Protein AF-0000000077671418 (afdb_homodimer)

Foldseek 3Di:
DVVLVVLLVVLLVLLLPDFLPDDPVSLVVSLVSQLVNVVDVVSLLSSLVSLLVSLLQDVSCLLVSLQSLQSNLPRDDLSPVSVVSNVVVLVVVLVVVVVVVVCVVVCVCPDPPCVVVVVSVVSSLLSSLSNLLSNQVNHAHSVRHGDPVSLVSNLVLLLVLLPDQDPVSLVSNLVSCLPCVLVCCVVPVPSSVVSLVSLVVCLVPDGDPLSVLSSVVSVVCVVVSSDDDDPVVVVVSVVVNVVSVVVVVD/DVVLVVLLVVLLVLLLPDFLPDDPVSLVVSLVSQLVNVVDVVSLLSSLVSLLVSLLQDVSCLLVSLQSLQSNLPRDDLSPVSVVSNVVVLVVVLVVVVVVVVCVVVCVCPDPPVVVVVVSVVSSLLSSLSNLLSNQVNHAHSVRHGDPVSLVSNLVLLLVLLPDQDPVSLVSNLVSCLPCVLVCCVVPVPSSVVSLVSLVVCLVPDGDPLSVLSSVVSVVCVVVSSDDDDPVVVVVSVVSNVVSVVVVVD

Organism: Acanthosepion pharaonis (NCBI:txid158019)

Secondary structure (DSSP, 8-state):
-HHHHHHHHHHHHHHHH--TT--HHHHHHHHHHHHHHTTSHHHHHHHHHHHHHHHHH-GGGHHHHHHHHHHHTTTSTTSHHHHHHHHHHHHHHHHHHHHHHHHHHTT----SHHHHHHHHHHHHHHHHHHHHHHHHHH---TTS---GGGHHHHHHHHHHHHT---HHHHHHHHHHHHHHHHHHHHH-HHHHHHHHHHHHHHHHH---HHHHHHHHHHHHHHHTTTSPPPHHHHHHHHHHHHHHHHHHH-/-HHHHHHHHHHHHHHHH--TT--HHHHHHHHHHHHHHTTSHHHHHHHHHHHHHHHHH-GGGHHHHHHHHHHHTTTSTT-HHHHHHHHHHHHHHHHHHHHHHHHHHTT----STHHHHHHHHHHHHHHHHHHHHHHHHH---TTS---GGGHHHHHHHHHHHHT---HHHHHHHHHHHHHHHHHHHHH-HHHHHHHHHHHHHHHHH---HHHHHHHHHHHHHHHTTTSPPPHHHHHHHHHHHHHHHHHHH-

Nearest PDB structures (foldseek):
  5z58-assembly1_V  TM=7.232E-01  e=1.602E-04  Homo sapiens
  4c9b-assembly1_B  TM=7.212E-01  e=2.209E-04  Homo sapiens
  6ff7-assembly1_T  TM=7.212E-01  e=2.209E-04  Homo sapiens
  7cnd-assembly1_C  TM=3.648E-01  e=3.717E-01  Saccharomyces cerevisiae
  8ga7-assembly1_A  TM=1.867E-01  e=8.186E-02  synthetic construct

Solvent-accessible surface area (backbone atoms only — not comparable to full-atom values): 26567 Å² total; per-residue (Å²): 119,67,62,42,54,51,37,44,52,51,42,50,51,51,59,70,65,54,54,55,79,61,48,71,68,57,51,50,50,50,48,55,40,45,60,70,24,47,86,37,66,68,48,46,53,49,52,51,46,49,44,49,53,48,14,21,72,32,60,66,29,11,55,48,35,25,51,48,50,43,55,53,30,58,68,60,77,79,17,56,67,53,49,48,54,52,50,50,53,52,50,53,54,46,52,51,48,52,53,51,51,52,38,61,72,64,63,62,61,74,70,75,81,43,46,61,53,37,49,58,44,44,48,35,47,53,9,43,53,53,28,53,52,31,33,45,73,62,32,59,44,88,89,67,40,64,55,68,85,50,48,64,60,49,54,52,48,52,52,54,31,68,73,47,88,46,68,66,45,44,51,50,47,51,55,47,40,57,70,44,36,54,58,42,40,71,76,38,46,68,64,40,50,52,51,51,50,52,48,52,47,39,50,26,73,53,57,55,41,68,53,24,45,54,48,51,50,48,53,52,26,52,56,51,68,39,38,85,65,58,67,71,59,48,49,48,53,54,52,50,54,51,50,53,56,55,57,67,73,103,120,68,61,41,52,52,38,45,52,50,41,50,53,51,59,71,66,54,54,55,77,62,50,70,68,57,52,49,51,51,48,53,40,44,61,71,25,46,85,36,66,67,48,44,52,50,52,52,47,50,44,50,54,48,13,20,72,33,61,66,31,10,55,48,35,24,53,48,51,44,55,54,28,58,68,61,76,79,17,57,67,52,48,49,55,52,49,49,53,51,50,52,54,47,52,52,48,52,53,51,53,55,39,60,70,64,63,61,60,78,71,75,81,44,47,63,52,37,49,59,43,44,49,35,49,52,8,42,52,52,27,52,53,30,33,46,74,63,31,58,43,89,88,66,39,64,56,69,85,49,50,63,60,49,54,54,50,51,51,52,30,68,73,48,88,48,67,67,45,43,51,48,47,51,53,47,41,58,70,45,35,52,60,44,42,70,76,36,47,68,64,40,50,53,52,51,50,51,49,52,48,41,49,26,73,55,58,55,42,68,53,24,47,54,51,50,50,49,53,52,26,52,56,53,68,39,39,86,66,58,67,70,60,48,49,48,54,54,51,50,54,50,49,53,56,55,58,68,73,103

Sequence (500 aa):
MCSDGINLEKVSQKIEMLSFDAQDRDLDVIEKLTRECAKDEKNIQQVIKVIYNKSLVDIDFARTGALICDRLSKIDGDGVKYRSNLLKLLQADFADLQQYLVSMANNDHEQNSKEALRTSSHEKFNGLIVFLCQIYVTMRTISGEHFKVLVDPIFQCLEMLINSDTSDELDILNSLLQSIGKELQMTEPDKMQELLDKIRLRIIQGSSPQVRCSLLEILEIQAHNWETLPSDITRFYCDTSADILAGMVVMCSDGINLEKVSQKIEMLSFDAQDRDLDVIEKLTRECAKDEKNIQQVIKVIYNKSLVDIDFARTGALICDRLSKIDGDGVKYRSNLLKLLQADFADLQQYLVSMANNDHEQNSKEALRTSSHEKFNGLIVFLCQIYVTMRTISGEHFKVLVDPIFQCLEMLINSDTSDELDILNSLLQSIGKELQMTEPDKMQELLDKIRLRIIQGSSPQVRCSLLEILEIQAHNWETLPSDITRFYCDTSADILAGMVV

Structure (mmCIF, N/CA/C/O backbone):
data_AF-0000000077671418-model_v1
#
loop_
_entity.id
_entity.type
_entity.pdbx_description
1 polymer 'MIF4G domain-containing protein'
#
loop_
_atom_site.group_PDB
_atom_site.id
_atom_site.type_symbol
_atom_site.label_atom_id
_atom_site.label_alt_id
_atom_site.label_comp_id
_atom_site.label_asym_id
_atom_site.label_entity_id
_atom_site.label_seq_id
_atom_site.pdbx_PDB_ins_code
_atom_site.Cartn_x
_atom_site.Cartn_y
_atom_site.Cartn_z
_atom_site.occupancy
_atom_site.B_iso_or_equiv
_atom_site.auth_seq_id
_atom_site.auth_comp_id
_atom_site.auth_asym_id
_atom_site.auth_atom_id
_atom_site.pdbx_PDB_model_num
ATOM 1 N N . MET A 1 1 ? -8.07 -49.875 -34.156 1 39.19 1 MET A N 1
ATOM 2 C CA . MET A 1 1 ? -6.84 -49.688 -33.406 1 39.19 1 MET A CA 1
ATOM 3 C C . MET A 1 1 ? -6.059 -48.5 -33.906 1 39.19 1 MET A C 1
ATOM 5 O O . MET A 1 1 ? -5.355 -47.844 -33.156 1 39.19 1 MET A O 1
ATOM 9 N N . CYS A 1 2 ? -6.113 -48.406 -35.219 1 50.19 2 CYS A N 1
ATOM 10 C CA . CYS A 1 2 ? -5.43 -47.438 -36.062 1 50.19 2 CYS A CA 1
ATOM 11 C C . CYS A 1 2 ? -6.074 -46.062 -35.938 1 50.19 2 CYS A C 1
ATOM 13 O O . CYS A 1 2 ? -5.398 -45.031 -36.031 1 50.19 2 CYS A O 1
ATOM 15 N N . SER A 1 3 ? -7.379 -46.156 -35.625 1 52.34 3 SER A N 1
ATOM 16 C CA . SER A 1 3 ? -8.195 -44.938 -35.625 1 52.34 3 SER A CA 1
ATOM 17 C C . SER A 1 3 ? -7.93 -44.094 -34.406 1 52.34 3 SER A C 1
ATOM 19 O O . SER A 1 3 ? -7.863 -42.844 -34.469 1 52.34 3 SER A O 1
ATOM 21 N N . ASP A 1 4 ? -7.512 -44.875 -33.406 1 61.5 4 ASP A N 1
ATOM 22 C CA . ASP A 1 4 ? -7.301 -44.188 -32.125 1 61.5 4 ASP A CA 1
ATOM 23 C C . ASP A 1 4 ? -6 -43.375 -32.156 1 61.5 4 ASP A C 1
ATOM 25 O O . ASP A 1 4 ? -5.949 -42.281 -31.641 1 61.5 4 ASP A O 1
ATOM 29 N N . GLY A 1 5 ? -5.027 -44.031 -32.875 1 63.38 5 GLY A N 1
ATOM 30 C CA . GLY A 1 5 ? -3.738 -43.375 -33 1 63.38 5 GLY A CA 1
ATOM 31 C C . GLY A 1 5 ? -3.793 -42.125 -33.844 1 63.38 5 GLY A C 1
ATOM 32 O O . GLY A 1 5 ? -3.16 -41.094 -33.531 1 63.38 5 GLY A O 1
ATOM 33 N N . ILE A 1 6 ? -4.602 -42.219 -34.875 1 68.56 6 ILE A N 1
ATOM 34 C CA . ILE A 1 6 ? -4.758 -41.094 -35.781 1 68.56 6 ILE A CA 1
ATOM 35 C C . ILE A 1 6 ? -5.496 -39.969 -35.062 1 68.56 6 ILE A C 1
ATOM 37 O O . ILE A 1 6 ? -5.117 -38.781 -35.188 1 68.56 6 ILE A O 1
ATOM 41 N N . ASN A 1 7 ? -6.418 -40.344 -34.312 1 78.19 7 ASN A N 1
ATOM 42 C CA . ASN A 1 7 ? -7.191 -39.344 -33.594 1 78.19 7 ASN A CA 1
ATOM 43 C C . ASN A 1 7 ? -6.359 -38.656 -32.5 1 78.19 7 ASN A C 1
ATOM 45 O O . ASN A 1 7 ? -6.473 -37.469 -32.281 1 78.19 7 ASN A O 1
ATOM 49 N N . LEU A 1 8 ? -5.457 -39.531 -32.031 1 84.25 8 LEU A N 1
ATOM 50 C CA . LEU A 1 8 ? -4.594 -38.969 -31 1 84.25 8 LEU A CA 1
ATOM 51 C C . LEU A 1 8 ? -3.615 -37.969 -31.578 1 84.25 8 LEU A C 1
ATOM 53 O O . LEU A 1 8 ? -3.373 -36.906 -30.984 1 84.25 8 LEU A O 1
ATOM 57 N N . GLU A 1 9 ? -3.088 -38.281 -32.75 1 86.44 9 GLU A N 1
ATOM 58 C CA . GLU A 1 9 ? -2.172 -37.375 -33.406 1 86.44 9 GLU A CA 1
ATOM 59 C C . GLU A 1 9 ? -2.881 -36.062 -33.812 1 86.44 9 GLU A C 1
ATOM 61 O O . GLU A 1 9 ? -2.309 -35 -33.719 1 86.44 9 GLU A O 1
ATOM 66 N N . LYS A 1 10 ? -4.051 -36.219 -34.188 1 86.5 10 LYS A N 1
ATOM 67 C CA . LYS A 1 10 ? -4.84 -35.062 -34.594 1 86.5 10 LYS A CA 1
ATOM 68 C C . LYS A 1 10 ? -5.125 -34.156 -33.406 1 86.5 10 LYS A C 1
ATOM 70 O O . LYS A 1 10 ? -5.012 -32.906 -33.531 1 86.5 10 LYS A O 1
ATOM 75 N N . VAL A 1 11 ? -5.488 -34.75 -32.312 1 87.12 11 VAL A N 1
ATOM 76 C CA . VAL A 1 11 ? -5.785 -33.969 -31.141 1 87.12 11 VAL A CA 1
ATOM 77 C C . VAL A 1 11 ? -4.516 -33.25 -30.656 1 87.12 11 VAL A C 1
ATOM 79 O O . VAL A 1 11 ? -4.551 -32.062 -30.312 1 87.12 11 VAL A O 1
ATOM 82 N N . SER A 1 12 ? -3.451 -33.969 -30.719 1 89.62 12 SER A N 1
ATOM 83 C CA . SER A 1 12 ? -2.178 -33.406 -30.281 1 89.62 12 SER A CA 1
ATOM 84 C C . SER A 1 12 ? -1.779 -32.219 -31.156 1 89.62 12 SER A C 1
ATOM 86 O O . SER A 1 12 ? -1.341 -31.188 -30.641 1 89.62 12 SER A O 1
ATOM 88 N N . GLN A 1 13 ? -1.97 -32.344 -32.375 1 89.75 13 GLN A N 1
ATOM 89 C CA . GLN A 1 13 ? -1.632 -31.281 -33.312 1 89.75 13 GLN A CA 1
ATOM 90 C C . GLN A 1 13 ? -2.525 -30.062 -33.125 1 89.75 13 GLN A C 1
ATOM 92 O O . GLN A 1 13 ? -2.061 -28.922 -33.188 1 89.75 13 GLN A O 1
ATOM 97 N N . LYS A 1 14 ? -3.736 -30.328 -32.844 1 89.12 14 LYS A N 1
ATOM 98 C CA . LYS A 1 14 ? -4.676 -29.219 -32.625 1 89.12 14 LYS A CA 1
ATOM 99 C C . LYS A 1 14 ? -4.324 -28.453 -31.359 1 89.12 14 LYS A C 1
ATOM 101 O O . LYS A 1 14 ? -4.41 -27.219 -31.344 1 89.12 14 LYS A O 1
ATOM 106 N N . ILE A 1 15 ? -3.955 -29.156 -30.344 1 89.88 15 ILE A N 1
ATOM 107 C CA . ILE A 1 15 ? -3.566 -28.531 -29.094 1 89.88 15 ILE A CA 1
ATOM 108 C C . ILE A 1 15 ? -2.312 -27.688 -29.312 1 89.88 15 ILE A C 1
ATOM 110 O O . ILE A 1 15 ? -2.232 -26.562 -28.828 1 89.88 15 ILE A O 1
ATOM 114 N N . GLU A 1 16 ? -1.442 -28.125 -30.094 1 89.5 16 GLU A N 1
ATOM 115 C CA . GLU A 1 16 ? -0.187 -27.422 -30.344 1 89.5 16 GLU A CA 1
ATOM 116 C C . GLU A 1 16 ? -0.419 -26.156 -31.141 1 89.5 16 GLU A C 1
ATOM 118 O O . GLU A 1 16 ? 0.302 -25.156 -30.984 1 89.5 16 GLU A O 1
ATOM 123 N N . MET A 1 17 ? -1.456 -26.156 -31.812 1 86.94 17 MET A N 1
ATOM 124 C CA . MET A 1 17 ? -1.733 -25.016 -32.688 1 86.94 17 MET A CA 1
ATOM 125 C C . MET A 1 17 ? -2.586 -23.969 -31.969 1 86.94 17 MET A C 1
ATOM 127 O O . MET A 1 17 ? -2.691 -22.828 -32.406 1 86.94 17 MET A O 1
ATOM 131 N N . LEU A 1 18 ? -3.119 -24.375 -30.891 1 87.19 18 LEU A N 1
ATOM 132 C CA . LEU A 1 18 ? -3.996 -23.469 -30.156 1 87.19 18 LEU A CA 1
ATOM 133 C C . LEU A 1 18 ? -3.199 -22.312 -29.547 1 87.19 18 LEU A C 1
ATOM 135 O O . LEU A 1 18 ? -2.09 -22.516 -29.047 1 87.19 18 LEU A O 1
ATOM 139 N N . SER A 1 19 ? -3.752 -21.172 -29.781 1 76.81 19 SER A N 1
ATOM 140 C CA . SER A 1 19 ? -3.137 -19.984 -29.203 1 76.81 19 SER A CA 1
ATOM 141 C C . SER A 1 19 ? -3.75 -19.641 -27.844 1 76.81 19 SER A C 1
ATOM 143 O O . SER A 1 19 ? -4.723 -20.266 -27.422 1 76.81 19 SER A O 1
ATOM 145 N N . PHE A 1 20 ? -3.203 -18.594 -27.234 1 70.69 20 PHE A N 1
ATOM 146 C CA . PHE A 1 20 ? -3.627 -18.156 -25.906 1 70.69 20 PHE A CA 1
ATOM 147 C C . PHE A 1 20 ? -5.039 -17.578 -25.969 1 70.69 20 PHE A C 1
ATOM 149 O O . PHE A 1 20 ? -5.754 -17.578 -24.953 1 70.69 20 PHE A O 1
ATOM 156 N N . ASP A 1 21 ? -5.453 -17.219 -27.047 1 74.31 21 ASP A N 1
ATOM 157 C CA . ASP A 1 21 ? -6.754 -16.578 -27.172 1 74.31 21 ASP A CA 1
ATOM 158 C C . ASP A 1 21 ? -7.797 -17.547 -27.719 1 74.31 21 ASP A C 1
ATOM 160 O O . ASP A 1 21 ? -8.727 -17.125 -28.422 1 74.31 21 ASP A O 1
ATOM 164 N N . ALA A 1 22 ? -7.531 -18.812 -27.438 1 75.5 22 ALA A N 1
ATOM 165 C CA . ALA A 1 22 ? -8.445 -19.844 -27.922 1 75.5 22 ALA A CA 1
ATOM 166 C C . ALA A 1 22 ? -9.867 -19.578 -27.438 1 75.5 22 ALA A C 1
ATOM 168 O O . ALA A 1 22 ? -10.078 -19.156 -26.297 1 75.5 22 ALA A O 1
ATOM 169 N N . GLN A 1 23 ? -10.789 -19.719 -28.375 1 78.56 23 GLN A N 1
ATOM 170 C CA . GLN A 1 23 ? -12.211 -19.5 -28.125 1 78.56 23 GLN A CA 1
ATOM 171 C C . GLN A 1 23 ? -12.914 -20.781 -27.719 1 78.56 23 GLN A C 1
ATOM 173 O O . GLN A 1 23 ? -12.328 -21.875 -27.812 1 78.56 23 GLN A O 1
ATOM 178 N N . ASP A 1 24 ? -14.141 -20.672 -27.234 1 84.31 24 ASP A N 1
ATOM 179 C CA . ASP A 1 24 ? -14.922 -21.812 -26.766 1 84.31 24 ASP A CA 1
ATOM 180 C C . ASP A 1 24 ? -15.062 -22.875 -27.875 1 84.31 24 ASP A C 1
ATOM 182 O O . ASP A 1 24 ? -15.039 -24.062 -27.594 1 84.31 24 ASP A O 1
ATOM 186 N N . ARG A 1 25 ? -15.148 -22.359 -29.047 1 85.31 25 ARG A N 1
ATOM 187 C CA . ARG A 1 25 ? -15.312 -23.281 -30.156 1 85.31 25 ARG A CA 1
ATOM 188 C C . ARG A 1 25 ? -14.102 -24.188 -30.312 1 85.31 25 ARG A C 1
ATOM 190 O O . ARG A 1 25 ? -14.234 -25.375 -30.641 1 85.31 25 ARG A O 1
ATOM 197 N N . ASP A 1 26 ? -12.922 -23.594 -30.094 1 87 26 ASP A N 1
ATOM 198 C CA . ASP A 1 26 ? -11.688 -24.375 -30.172 1 87 26 ASP A CA 1
ATOM 199 C C . ASP A 1 26 ? -11.648 -25.438 -29.078 1 87 26 ASP A C 1
ATOM 201 O O . ASP A 1 26 ? -11.234 -26.578 -29.328 1 87 26 ASP A O 1
ATOM 205 N N . LEU A 1 27 ? -12.117 -25.125 -27.969 1 87.81 27 LEU A N 1
ATOM 206 C CA . LEU A 1 27 ? -12.148 -26.047 -26.844 1 87.81 27 LEU A CA 1
ATOM 207 C C . LEU A 1 27 ? -13.133 -27.188 -27.109 1 87.81 27 LEU A C 1
ATOM 209 O O . LEU A 1 27 ? -12.875 -28.328 -26.734 1 87.81 27 LEU A O 1
ATOM 213 N N . ASP A 1 28 ? -14.219 -26.844 -27.781 1 88.56 28 ASP A N 1
ATOM 214 C CA . ASP A 1 28 ? -15.211 -27.844 -28.141 1 88.56 28 ASP A CA 1
ATOM 215 C C . ASP A 1 28 ? -14.617 -28.906 -29.062 1 88.56 28 ASP A C 1
ATOM 217 O O . ASP A 1 28 ? -14.883 -30.094 -28.906 1 88.56 28 ASP A O 1
ATOM 221 N N . VAL A 1 29 ? -13.883 -28.422 -29.969 1 86.56 29 VAL A N 1
ATOM 222 C CA . VAL A 1 29 ? -13.273 -29.328 -30.938 1 86.56 29 VAL A CA 1
ATOM 223 C C . VAL A 1 29 ? -12.305 -30.266 -30.234 1 86.56 29 VAL A C 1
ATOM 225 O O . VAL A 1 29 ? -12.297 -31.469 -30.516 1 86.56 29 VAL A O 1
ATOM 228 N N . ILE A 1 30 ? -11.523 -29.719 -29.344 1 87.94 30 ILE A N 1
ATOM 229 C CA . ILE A 1 30 ? -10.555 -30.531 -28.594 1 87.94 30 ILE A CA 1
ATOM 230 C C . ILE A 1 30 ? -11.289 -31.578 -27.75 1 87.94 30 ILE A C 1
ATOM 232 O O . ILE A 1 30 ? -10.875 -32.719 -27.703 1 87.94 30 ILE A O 1
ATOM 236 N N . GLU A 1 31 ? -12.312 -31.125 -27.172 1 87.5 31 GLU A N 1
ATOM 237 C CA . GLU A 1 31 ? -13.109 -32.031 -26.359 1 87.5 31 GLU A CA 1
ATOM 238 C C . GLU A 1 31 ? -13.672 -33.188 -27.188 1 87.5 31 GLU A C 1
ATOM 240 O O . GLU A 1 31 ? -13.602 -34.344 -26.797 1 87.5 31 GLU A O 1
ATOM 245 N N . LYS A 1 32 ? -14.227 -32.812 -28.297 1 86.81 32 LYS A N 1
ATOM 246 C CA . LYS A 1 32 ? -14.828 -33.812 -29.188 1 86.81 32 LYS A CA 1
ATOM 247 C C . LYS A 1 32 ? -13.781 -34.812 -29.688 1 86.81 32 LYS A C 1
ATOM 249 O O . LYS A 1 32 ? -14.008 -36.031 -29.656 1 86.81 32 LYS A O 1
ATOM 254 N N . LEU A 1 33 ? -12.695 -34.312 -30.094 1 86.19 33 LEU A N 1
ATOM 255 C CA . LEU A 1 33 ? -11.633 -35.156 -30.594 1 86.19 33 LEU A CA 1
ATOM 256 C C . LEU A 1 33 ? -11.094 -36.062 -29.5 1 86.19 33 LEU A C 1
ATOM 258 O O . LEU A 1 33 ? -10.789 -37.25 -29.75 1 86.19 33 LEU A O 1
ATOM 262 N N . THR A 1 34 ? -10.953 -35.594 -28.312 1 86.06 34 THR A N 1
ATOM 263 C CA . THR A 1 34 ? -10.445 -36.375 -27.188 1 86.06 34 THR A CA 1
ATOM 264 C C . THR A 1 34 ? -11.422 -37.469 -26.812 1 86.06 34 THR A C 1
ATOM 266 O O . THR A 1 34 ? -11.016 -38.594 -26.469 1 86.06 34 THR A O 1
ATOM 269 N N . ARG A 1 35 ? -12.711 -37.188 -26.891 1 84.06 35 ARG A N 1
ATOM 270 C CA . ARG A 1 35 ? -13.742 -38.156 -26.594 1 84.06 35 ARG A CA 1
ATOM 271 C C . ARG A 1 35 ? -13.633 -39.375 -27.531 1 84.06 35 ARG A C 1
ATOM 273 O O . ARG A 1 35 ? -13.883 -40.5 -27.125 1 84.06 35 ARG A O 1
ATOM 280 N N . GLU A 1 36 ? -13.281 -39.031 -28.656 1 82.81 36 GLU A N 1
ATOM 281 C CA . GLU A 1 36 ? -13.188 -40.094 -29.672 1 82.81 36 GLU A CA 1
ATOM 282 C C . GLU A 1 36 ? -12.008 -41 -29.406 1 82.81 36 GLU A C 1
ATOM 284 O O . GLU A 1 36 ? -12.008 -42.156 -29.844 1 82.81 36 GLU A O 1
ATOM 289 N N . CYS A 1 37 ? -11.062 -40.469 -28.781 1 76.94 37 CYS A N 1
ATOM 290 C CA . CYS A 1 37 ? -9.883 -41.281 -28.531 1 76.94 37 CYS A CA 1
ATOM 291 C C . CYS A 1 37 ? -9.844 -41.781 -27.094 1 76.94 37 CYS A C 1
ATOM 293 O O . CYS A 1 37 ? -8.953 -42.531 -26.703 1 76.94 37 CYS A O 1
ATOM 295 N N . ALA A 1 38 ? -10.789 -41.438 -26.25 1 73.5 38 ALA A N 1
ATOM 296 C CA . ALA A 1 38 ? -10.781 -41.656 -24.812 1 73.5 38 ALA A CA 1
ATOM 297 C C . ALA A 1 38 ? -11.039 -43.125 -24.469 1 73.5 38 ALA A C 1
ATOM 299 O O . ALA A 1 38 ? -10.977 -43.5 -23.297 1 73.5 38 ALA A O 1
ATOM 300 N N . LYS A 1 39 ? -11.266 -43.906 -25.438 1 73.62 39 LYS A N 1
ATOM 301 C CA . LYS A 1 39 ? -11.523 -45.312 -25.156 1 73.62 39 LYS A CA 1
ATOM 302 C C . LYS A 1 39 ? -10.289 -45.969 -24.531 1 73.62 39 LYS A C 1
ATOM 304 O O . LYS A 1 39 ? -10.414 -46.938 -23.781 1 73.62 39 LYS A O 1
ATOM 309 N N . ASP A 1 40 ? -9.195 -45.406 -24.859 1 77.19 40 ASP A N 1
ATOM 310 C CA . ASP A 1 40 ? -7.934 -45.906 -24.328 1 77.19 40 ASP A CA 1
ATOM 311 C C . ASP A 1 40 ? -7.344 -44.938 -23.297 1 77.19 40 ASP A C 1
ATOM 313 O O . ASP A 1 40 ? -7.117 -43.781 -23.609 1 77.19 40 ASP A O 1
ATOM 317 N N . GLU A 1 41 ? -7.125 -45.469 -22.156 1 77.06 41 GLU A N 1
ATOM 318 C CA . GLU A 1 41 ? -6.562 -44.688 -21.062 1 77.06 41 GLU A CA 1
ATOM 319 C C . GLU A 1 41 ? -5.207 -44.094 -21.453 1 77.06 41 GLU A C 1
ATOM 321 O O . GLU A 1 41 ? -4.875 -42.969 -21.062 1 77.06 41 GLU A O 1
ATOM 326 N N . LYS A 1 42 ? -4.523 -44.844 -22.203 1 83.88 42 LYS A N 1
ATOM 327 C CA . LYS A 1 42 ? -3.207 -44.406 -22.641 1 83.88 42 LYS A CA 1
ATOM 328 C C . LYS A 1 42 ? -3.324 -43.156 -23.516 1 83.88 42 LYS A C 1
ATOM 330 O O . LYS A 1 42 ? -2.463 -42.281 -23.469 1 83.88 42 LYS A O 1
ATOM 335 N N . ASN A 1 43 ? -4.375 -43.125 -24.234 1 84.31 43 ASN A N 1
ATOM 336 C CA . ASN A 1 43 ? -4.59 -41.969 -25.094 1 84.31 43 ASN A CA 1
ATOM 337 C C . ASN A 1 43 ? -4.906 -40.719 -24.281 1 84.31 43 ASN A C 1
ATOM 339 O O . ASN A 1 43 ? -4.418 -39.625 -24.609 1 84.31 43 ASN A O 1
ATOM 343 N N . ILE A 1 44 ? -5.633 -40.875 -23.25 1 83.31 44 ILE A N 1
ATOM 344 C CA . ILE A 1 44 ? -5.984 -39.75 -22.391 1 83.31 44 ILE A CA 1
ATOM 345 C C . ILE A 1 44 ? -4.73 -39.219 -21.719 1 83.31 44 ILE A C 1
ATOM 347 O O . ILE A 1 44 ? -4.543 -38 -21.625 1 83.31 44 ILE A O 1
ATOM 351 N N . GLN A 1 45 ? -3.936 -40.125 -21.281 1 87.62 45 GLN A N 1
ATOM 352 C CA . GLN A 1 45 ? -2.686 -39.719 -20.641 1 87.62 45 GLN A CA 1
ATOM 353 C C . GLN A 1 45 ? -1.804 -38.938 -21.609 1 87.62 45 GLN A C 1
ATOM 355 O O . GLN A 1 45 ? -1.146 -37.969 -21.203 1 87.62 45 GLN A O 1
ATOM 360 N N . GLN A 1 46 ? -1.823 -39.375 -22.812 1 90.38 46 GLN A N 1
ATOM 361 C CA . GLN A 1 46 ? -1.015 -38.719 -23.812 1 90.38 46 GLN A CA 1
ATOM 362 C C . GLN A 1 46 ? -1.562 -37.312 -24.109 1 90.38 46 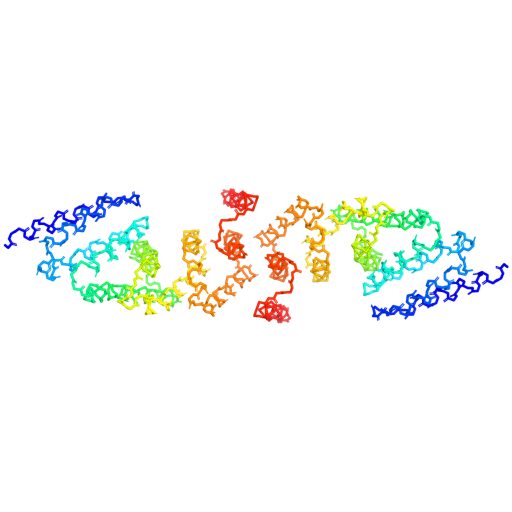GLN A C 1
ATOM 364 O O . GLN A 1 46 ? -0.795 -36.375 -24.297 1 90.38 46 GLN A O 1
ATOM 369 N N . VAL A 1 47 ? -2.857 -37.188 -24.141 1 89.94 47 VAL A N 1
ATOM 370 C CA . VAL A 1 47 ? -3.479 -35.906 -24.359 1 89.94 47 VAL A CA 1
ATOM 371 C C . VAL A 1 47 ? -3.135 -34.969 -23.203 1 89.94 47 VAL A C 1
ATOM 373 O O . VAL A 1 47 ? -2.766 -33.812 -23.422 1 89.94 47 VAL A O 1
ATOM 376 N N . ILE A 1 48 ? -3.221 -35.469 -22 1 91.5 48 ILE A N 1
ATOM 377 C CA . ILE A 1 48 ? -2.873 -34.688 -20.812 1 91.5 48 ILE A CA 1
ATOM 378 C C . ILE A 1 48 ? -1.427 -34.219 -20.922 1 91.5 48 ILE A C 1
ATOM 380 O O . ILE A 1 48 ? -1.134 -33.031 -20.656 1 91.5 48 ILE A O 1
ATOM 384 N N . LYS A 1 49 ? -0.617 -35.031 -21.344 1 93.69 49 LYS A N 1
ATOM 385 C CA . LYS A 1 49 ? 0.807 -34.719 -21.438 1 93.69 49 LYS A CA 1
ATOM 386 C C . LYS A 1 49 ? 1.065 -33.656 -22.469 1 93.69 49 LYS A C 1
ATOM 388 O O . LYS A 1 49 ? 1.928 -32.781 -22.281 1 93.69 49 LYS A O 1
ATOM 393 N N . VAL A 1 50 ? 0.373 -33.719 -23.516 1 93.75 50 VAL A N 1
ATOM 394 C CA . VAL A 1 50 ? 0.55 -32.719 -24.578 1 93.75 50 VAL A CA 1
ATOM 395 C C . VAL A 1 50 ? 0.136 -31.344 -24.062 1 93.75 50 VAL A C 1
ATOM 397 O O . VAL A 1 50 ? 0.864 -30.359 -24.25 1 93.75 50 VAL A O 1
ATOM 400 N N . ILE A 1 51 ? -1.005 -31.266 -23.422 1 94.31 51 ILE A N 1
ATOM 401 C CA . ILE A 1 51 ? -1.479 -30.016 -22.859 1 94.31 51 ILE A CA 1
ATOM 402 C C . ILE A 1 51 ? -0.49 -29.516 -21.812 1 94.31 51 ILE A C 1
ATOM 404 O O . ILE A 1 51 ? -0.134 -28.344 -21.797 1 94.31 51 ILE A O 1
ATOM 408 N N . TYR A 1 52 ? -0.077 -30.438 -21.031 1 95.56 52 TYR A N 1
ATOM 409 C CA . TYR A 1 52 ? 0.842 -30.156 -19.938 1 95.56 52 TYR A CA 1
ATOM 410 C C . TYR A 1 52 ? 2.152 -29.578 -20.453 1 95.56 52 TYR A C 1
ATOM 412 O O . TYR A 1 52 ? 2.572 -28.5 -20.031 1 95.56 52 TYR A O 1
ATOM 420 N N . ASN A 1 53 ? 2.75 -30.203 -21.375 1 93.94 53 ASN A N 1
ATOM 421 C CA . ASN A 1 53 ? 4.039 -29.781 -21.906 1 93.94 53 ASN A CA 1
ATOM 422 C C . ASN A 1 53 ? 3.934 -28.422 -22.625 1 93.94 53 ASN A C 1
ATOM 424 O O . ASN A 1 53 ? 4.812 -27.578 -22.484 1 93.94 53 ASN A O 1
ATOM 428 N N . LYS A 1 54 ? 2.941 -28.281 -23.312 1 94.12 54 LYS A N 1
ATOM 429 C CA . LYS A 1 54 ? 2.764 -27 -23.984 1 94.12 54 LYS A CA 1
ATOM 430 C C . LYS A 1 54 ? 2.598 -25.859 -22.969 1 94.12 54 LYS A C 1
ATOM 432 O O . LYS A 1 54 ? 3.146 -24.781 -23.156 1 94.12 54 LYS A O 1
ATOM 437 N N . SER A 1 55 ? 1.825 -26.109 -21.922 1 94.06 55 SER A N 1
ATOM 438 C CA . SER A 1 55 ? 1.567 -25.109 -20.891 1 94.06 55 SER A CA 1
ATOM 439 C C . SER A 1 55 ? 2.852 -24.719 -20.172 1 94.06 55 SER A C 1
ATOM 441 O O . SER A 1 55 ? 2.982 -23.578 -19.688 1 94.06 55 SER A O 1
ATOM 443 N N . LEU A 1 56 ? 3.816 -25.578 -20.062 1 92.88 56 LEU A N 1
ATOM 444 C CA . LEU A 1 56 ? 5.07 -25.312 -19.359 1 92.88 56 LEU A CA 1
ATOM 445 C C . LEU A 1 56 ? 6.004 -24.469 -20.234 1 92.88 56 LEU A C 1
ATOM 447 O O . LEU A 1 56 ? 6.82 -23.703 -19.703 1 92.88 56 LEU A O 1
ATOM 451 N N . VAL A 1 57 ? 5.824 -24.578 -21.531 1 90.31 57 VAL A N 1
ATOM 452 C CA . VAL A 1 57 ? 6.777 -23.906 -22.406 1 90.31 57 VAL A CA 1
ATOM 453 C C . VAL A 1 57 ? 6.16 -22.609 -22.938 1 90.31 57 VAL A C 1
ATOM 455 O O . VAL A 1 57 ? 6.879 -21.688 -23.328 1 90.31 57 VAL A O 1
ATOM 458 N N . ASP A 1 58 ? 4.922 -22.547 -22.969 1 90.69 58 ASP A N 1
ATOM 459 C CA . ASP A 1 58 ? 4.195 -21.375 -23.422 1 90.69 58 ASP A CA 1
ATOM 460 C C . ASP A 1 58 ? 3.314 -20.812 -22.312 1 90.69 58 ASP A C 1
ATOM 462 O O . ASP A 1 58 ? 2.146 -21.188 -22.188 1 90.69 58 ASP A O 1
ATOM 466 N N . ILE A 1 59 ? 3.812 -19.812 -21.703 1 88.69 59 ILE A N 1
ATOM 467 C CA . ILE A 1 59 ? 3.17 -19.25 -20.516 1 88.69 59 ILE A CA 1
ATOM 468 C C . ILE A 1 59 ? 1.814 -18.656 -20.891 1 88.69 59 ILE A C 1
ATOM 470 O O . ILE A 1 59 ? 0.859 -18.734 -20.125 1 88.69 59 ILE A O 1
ATOM 474 N N . ASP A 1 60 ? 1.671 -18.172 -22.062 1 87.94 60 ASP A N 1
ATOM 475 C CA . ASP A 1 60 ? 0.419 -17.562 -22.5 1 87.94 60 ASP A CA 1
ATOM 476 C C . ASP A 1 60 ? -0.664 -18.625 -22.703 1 87.94 60 ASP A C 1
ATOM 478 O O . ASP A 1 60 ? -1.856 -18.312 -22.656 1 87.94 60 ASP A O 1
ATOM 482 N N . PHE A 1 61 ? -0.247 -19.812 -22.875 1 92.25 61 PHE A N 1
ATOM 483 C CA . PHE A 1 61 ? -1.175 -20.906 -23.125 1 92.25 61 PHE A CA 1
ATOM 484 C C . PHE A 1 61 ? -1.634 -21.547 -21.812 1 92.25 61 PHE A C 1
ATOM 486 O O . PHE A 1 61 ? -2.58 -22.328 -21.797 1 92.25 61 PHE A O 1
ATOM 493 N N . ALA A 1 62 ? -1.002 -21.203 -20.75 1 91.94 62 ALA A N 1
ATOM 494 C CA . ALA A 1 62 ? -1.227 -21.875 -19.484 1 91.94 62 ALA A CA 1
ATOM 495 C C . ALA A 1 62 ? -2.686 -21.766 -19.047 1 91.94 62 ALA A C 1
ATOM 497 O O . ALA A 1 62 ? -3.273 -22.75 -18.562 1 91.94 62 ALA A O 1
ATOM 498 N N . ARG A 1 63 ? -3.236 -20.672 -19.25 1 90.69 63 ARG A N 1
ATOM 499 C CA . ARG A 1 63 ? -4.641 -20.484 -18.891 1 90.69 63 ARG A CA 1
ATOM 500 C C . ARG A 1 63 ? -5.543 -21.359 -19.75 1 90.69 63 ARG A C 1
ATOM 502 O O . ARG A 1 63 ? -6.422 -22.047 -19.234 1 90.69 63 ARG A O 1
ATOM 509 N N . THR A 1 64 ? -5.332 -21.25 -21.016 1 92.12 64 THR A N 1
ATOM 510 C CA . THR A 1 64 ? -6.094 -22.078 -21.953 1 92.12 64 THR A CA 1
ATOM 511 C C . THR A 1 64 ? -5.906 -23.562 -21.641 1 92.12 64 THR A C 1
ATOM 513 O O . THR A 1 64 ? -6.871 -24.328 -21.656 1 92.12 64 THR A O 1
ATOM 516 N N . GLY A 1 65 ? -4.695 -23.891 -21.391 1 93.69 65 GLY A N 1
ATOM 517 C CA . GLY A 1 65 ? -4.41 -25.266 -21.031 1 93.69 65 GLY A CA 1
ATOM 518 C C . GLY A 1 65 ? -5.219 -25.734 -19.828 1 93.69 65 GLY A C 1
ATOM 519 O O . GLY A 1 65 ? -5.77 -26.844 -19.844 1 93.69 65 GLY A O 1
ATOM 520 N N . ALA A 1 66 ? -5.312 -24.953 -18.812 1 94.44 66 ALA A N 1
ATOM 521 C CA . ALA A 1 66 ? -6.074 -25.297 -17.609 1 94.44 66 ALA A CA 1
ATOM 522 C C . ALA A 1 66 ? -7.559 -25.453 -17.922 1 94.44 66 ALA A C 1
ATOM 524 O O . ALA A 1 66 ? -8.211 -26.359 -17.422 1 94.44 66 ALA A O 1
ATOM 525 N N . LEU A 1 67 ? -8.062 -24.625 -18.797 1 92.75 67 LEU A N 1
ATOM 526 C CA . LEU A 1 67 ? -9.461 -24.703 -19.203 1 92.75 67 LEU A CA 1
ATOM 527 C C . LEU A 1 67 ? -9.742 -26.016 -19.938 1 92.75 67 LEU A C 1
ATOM 529 O O . LEU A 1 67 ? -10.766 -26.656 -19.703 1 92.75 67 LEU A O 1
ATOM 533 N N . ILE A 1 68 ? -8.844 -26.328 -20.781 1 92.06 68 ILE A N 1
ATOM 534 C CA . ILE A 1 68 ? -8.977 -27.594 -21.516 1 92.06 68 ILE A CA 1
ATOM 535 C C . ILE A 1 68 ? -8.961 -28.766 -20.547 1 92.06 68 ILE A C 1
ATOM 537 O O . ILE A 1 68 ? -9.789 -29.672 -20.641 1 92.06 68 ILE A O 1
ATOM 541 N N . CYS A 1 69 ? -8.047 -28.75 -19.656 1 93.38 69 CYS A N 1
ATOM 542 C CA . CYS A 1 69 ? -7.961 -29.812 -18.656 1 93.38 69 CYS A CA 1
ATOM 543 C C . CYS A 1 69 ? -9.258 -29.922 -17.859 1 93.38 69 CYS A C 1
ATOM 545 O O . CYS A 1 69 ? -9.734 -31.016 -17.594 1 93.38 69 CYS A O 1
ATOM 547 N N . ASP A 1 70 ? -9.781 -28.828 -17.516 1 92.88 70 ASP A N 1
ATOM 548 C CA . ASP A 1 70 ? -11.031 -28.828 -16.75 1 92.88 70 ASP A CA 1
ATOM 549 C C . ASP A 1 70 ? -12.164 -29.469 -17.547 1 92.88 70 ASP A C 1
ATOM 551 O O . ASP A 1 70 ? -12.922 -30.281 -17 1 92.88 70 ASP A O 1
ATOM 555 N N . ARG A 1 71 ? -12.211 -29.109 -18.734 1 89.5 71 ARG A N 1
ATOM 556 C CA . ARG A 1 71 ? -13.242 -29.672 -19.609 1 89.5 71 ARG A CA 1
ATOM 557 C C . ARG A 1 71 ? -13.047 -31.172 -19.797 1 89.5 71 ARG A C 1
ATOM 559 O O . ARG A 1 71 ? -14.008 -31.938 -19.719 1 89.5 71 ARG A O 1
ATOM 566 N N . LEU A 1 72 ? -11.875 -31.562 -20.031 1 89.69 72 LEU A N 1
ATOM 567 C CA . LEU A 1 72 ? -11.578 -32.969 -20.328 1 89.69 72 LEU A CA 1
ATOM 568 C C . LEU A 1 72 ? -11.766 -33.812 -19.078 1 89.69 72 LEU A C 1
ATOM 570 O O . LEU A 1 72 ? -12.109 -35 -19.188 1 89.69 72 LEU A O 1
ATOM 574 N N . SER A 1 73 ? -11.523 -33.281 -17.938 1 90.44 73 SER A N 1
ATOM 575 C CA . SER A 1 73 ? -11.672 -34.031 -16.688 1 90.44 73 SER A CA 1
ATOM 576 C C . SER A 1 73 ? -13.133 -34.406 -16.453 1 90.44 73 SER A C 1
ATOM 578 O O . SER A 1 73 ? -13.422 -35.312 -15.641 1 90.44 73 SER A O 1
ATOM 580 N N . LYS A 1 74 ? -14.016 -33.844 -17.219 1 85.31 74 LYS A N 1
ATOM 581 C CA . LYS A 1 74 ? -15.438 -34.062 -17.016 1 85.31 74 LYS A CA 1
ATOM 582 C C . LYS A 1 74 ? -16 -35 -18.078 1 85.31 74 LYS A C 1
ATOM 584 O O . LYS A 1 74 ? -17.188 -35.344 -18.062 1 85.31 74 LYS A O 1
ATOM 589 N N . ILE A 1 75 ? -15.281 -35.375 -19.047 1 76.69 75 ILE A N 1
ATOM 590 C CA . ILE A 1 75 ? -15.797 -36.125 -20.188 1 76.69 75 ILE A CA 1
ATOM 591 C C . ILE A 1 75 ? -16.172 -37.531 -19.75 1 76.69 75 ILE A C 1
ATOM 593 O O . ILE A 1 75 ? -17.203 -38.062 -20.141 1 76.69 75 ILE A O 1
ATOM 597 N N . ASP A 1 76 ? -15.281 -38.25 -19.219 1 65.81 76 ASP A N 1
ATOM 598 C CA . ASP A 1 76 ? -15.609 -39.625 -18.922 1 65.81 76 ASP A CA 1
ATOM 599 C C . ASP A 1 76 ? -15.594 -39.906 -17.422 1 65.81 76 ASP A C 1
ATOM 601 O O . ASP A 1 76 ? -14.562 -39.719 -16.766 1 65.81 76 ASP A O 1
ATOM 605 N N . GLY A 1 77 ? -16.703 -40.344 -16.984 1 69.88 77 GLY A N 1
ATOM 606 C CA . GLY A 1 77 ? -16.797 -40.781 -15.594 1 69.88 77 GLY A CA 1
ATOM 607 C C . GLY A 1 77 ? -16.703 -39.656 -14.602 1 69.88 77 GLY A C 1
ATOM 608 O O . GLY A 1 77 ? -17.25 -38.562 -14.836 1 69.88 77 GLY A O 1
ATOM 609 N N . ASP A 1 78 ? -16.047 -40.031 -13.5 1 71.56 78 ASP A N 1
ATOM 610 C CA . ASP A 1 78 ? -15.961 -39.031 -12.43 1 71.56 78 ASP A CA 1
ATOM 611 C C . ASP A 1 78 ? -14.688 -38.188 -12.57 1 71.56 78 ASP A C 1
ATOM 613 O O . ASP A 1 78 ? -14.508 -37.219 -11.852 1 71.56 78 ASP A O 1
ATOM 617 N N . GLY A 1 79 ? -13.875 -38.438 -13.648 1 82.12 79 GLY A N 1
ATOM 618 C CA . GLY A 1 79 ? -12.703 -37.625 -13.945 1 82.12 79 GLY A CA 1
ATOM 619 C C . GLY A 1 79 ? -11.594 -37.812 -12.93 1 82.12 79 GLY A C 1
ATOM 620 O O . GLY A 1 79 ? -10.625 -37.031 -12.914 1 82.12 79 GLY A O 1
ATOM 621 N N . VAL A 1 80 ? -11.719 -38.781 -12.102 1 83.19 80 VAL A N 1
ATOM 622 C CA . VAL A 1 80 ? -10.781 -38.969 -11.008 1 83.19 80 VAL A CA 1
ATOM 623 C C . VAL A 1 80 ? -9.406 -39.344 -11.562 1 83.19 80 VAL A C 1
ATOM 625 O O . VAL A 1 80 ? -8.383 -38.812 -11.133 1 83.19 80 VAL A O 1
ATOM 628 N N . LYS A 1 81 ? -9.492 -40.219 -12.523 1 84.38 81 LYS A N 1
ATOM 629 C CA . LYS A 1 81 ? -8.227 -40.656 -13.102 1 84.38 81 LYS A CA 1
ATOM 630 C C . LYS A 1 81 ? -7.523 -39.531 -13.836 1 84.38 81 LYS A C 1
ATOM 632 O O . LYS A 1 81 ? -6.297 -39.406 -13.766 1 84.38 81 LYS A O 1
ATOM 637 N N . TYR A 1 82 ? -8.266 -38.75 -14.555 1 88.69 82 TYR A N 1
ATOM 638 C CA . TYR A 1 82 ? -7.695 -37.625 -15.258 1 88.69 82 TYR A CA 1
ATOM 639 C C . TYR A 1 82 ? -7.027 -36.656 -14.289 1 88.69 82 TYR A C 1
ATOM 641 O O . TYR A 1 82 ? -5.867 -36.281 -14.477 1 88.69 82 TYR A O 1
ATOM 649 N N . ARG A 1 83 ? -7.75 -36.344 -13.273 1 91.75 83 ARG A N 1
ATOM 650 C CA . ARG A 1 83 ? -7.258 -35.375 -12.273 1 91.75 83 ARG A CA 1
ATOM 651 C C . ARG A 1 83 ? -6.023 -35.938 -11.562 1 91.75 83 ARG A C 1
ATOM 653 O O . ARG A 1 83 ? -5.059 -35.219 -11.336 1 91.75 83 ARG A O 1
ATOM 660 N N . SER A 1 84 ? -6.133 -37.156 -11.297 1 90.62 84 SER A N 1
ATOM 661 C CA . SER A 1 84 ? -5.02 -37.781 -10.602 1 90.62 84 SER A CA 1
ATOM 662 C C . SER A 1 84 ? -3.752 -37.75 -11.453 1 90.62 84 SER A C 1
ATOM 664 O O . SER A 1 84 ? -2.662 -37.5 -10.945 1 90.62 84 SER A O 1
ATOM 666 N N . ASN A 1 85 ? -3.895 -38.094 -12.727 1 90.38 85 ASN A N 1
ATOM 667 C CA . ASN A 1 85 ? -2.75 -38.094 -13.633 1 90.38 85 ASN A CA 1
ATOM 668 C C . ASN A 1 85 ? -2.148 -36.719 -13.781 1 90.38 85 ASN A C 1
ATOM 670 O O . ASN A 1 85 ? -0.925 -36.562 -13.789 1 90.38 85 ASN A O 1
ATOM 674 N N . LEU A 1 86 ? -2.984 -35.781 -13.875 1 94.25 86 LEU A N 1
ATOM 675 C CA . LEU A 1 86 ? -2.533 -34.375 -13.984 1 94.25 86 LEU A CA 1
ATOM 676 C C . LEU A 1 86 ? -1.784 -33.938 -12.727 1 94.25 86 LEU A C 1
ATOM 678 O O . LEU A 1 86 ? -0.699 -33.375 -12.812 1 94.25 86 LEU A O 1
ATOM 682 N N . LEU A 1 87 ? -2.322 -34.25 -11.578 1 94.19 87 LEU A N 1
ATOM 683 C CA . LEU A 1 87 ? -1.727 -33.875 -10.305 1 94.19 87 LEU A CA 1
ATOM 684 C C . LEU A 1 87 ? -0.377 -34.562 -10.109 1 94.19 87 LEU A C 1
ATOM 686 O O . LEU A 1 87 ? 0.551 -33.969 -9.562 1 94.19 87 LEU A O 1
ATOM 690 N N . LYS A 1 88 ? -0.335 -35.719 -10.617 1 93.06 88 LYS A N 1
ATOM 691 C CA . LYS A 1 88 ? 0.927 -36.469 -10.531 1 93.06 88 LYS A CA 1
ATOM 692 C C . LYS A 1 88 ? 2.016 -35.781 -11.352 1 93.06 88 LYS A C 1
ATOM 694 O O . LYS A 1 88 ? 3.168 -35.688 -10.914 1 93.06 88 LYS A O 1
ATOM 699 N N . LEU A 1 89 ? 1.686 -35.312 -12.5 1 94.12 89 LEU A N 1
ATOM 700 C CA . LEU A 1 89 ? 2.631 -34.594 -13.344 1 94.12 89 LEU A CA 1
ATOM 701 C C . LEU A 1 89 ? 3.09 -33.312 -12.656 1 94.12 89 LEU A C 1
ATOM 703 O O . LEU A 1 89 ? 4.289 -33.031 -12.586 1 94.12 89 LEU A O 1
ATOM 707 N N . LEU A 1 90 ? 2.156 -32.625 -12.094 1 95.19 90 LEU A N 1
ATOM 708 C CA . LEU A 1 90 ? 2.453 -31.375 -11.422 1 95.19 90 LEU A CA 1
ATOM 709 C C . LEU A 1 90 ? 3.354 -31.594 -10.211 1 95.19 90 LEU A C 1
ATOM 711 O O . LEU A 1 90 ? 4.324 -30.859 -10 1 95.19 90 LEU A O 1
ATOM 715 N N . GLN A 1 91 ? 3.041 -32.594 -9.5 1 92.75 91 GLN A N 1
ATOM 716 C CA . GLN A 1 91 ? 3.805 -32.906 -8.297 1 92.75 91 GLN A CA 1
ATOM 717 C C . GLN A 1 91 ? 5.234 -33.312 -8.641 1 92.75 91 GLN A C 1
ATOM 719 O O . GLN A 1 91 ? 6.18 -32.906 -7.953 1 92.75 91 GLN A O 1
ATOM 724 N N . ALA A 1 92 ? 5.316 -34.094 -9.672 1 91.88 92 ALA A N 1
ATOM 725 C CA . ALA A 1 92 ? 6.641 -34.562 -10.094 1 91.88 92 ALA A CA 1
ATOM 726 C C . ALA A 1 92 ? 7.512 -33.375 -10.516 1 91.88 92 ALA A C 1
ATOM 728 O O . ALA A 1 92 ? 8.664 -33.25 -10.086 1 91.88 92 ALA A O 1
ATOM 729 N N . ASP A 1 93 ? 7.004 -32.531 -11.273 1 91.69 93 ASP A N 1
ATOM 730 C CA . ASP A 1 93 ? 7.77 -31.375 -11.75 1 91.69 93 ASP A CA 1
ATOM 731 C C . ASP A 1 93 ? 8.039 -30.391 -10.617 1 91.69 93 ASP A C 1
ATOM 733 O O . ASP A 1 93 ? 9.094 -29.734 -10.586 1 91.69 93 ASP A O 1
ATOM 737 N N . PHE A 1 94 ? 7.195 -30.312 -9.703 1 92.12 94 PHE A N 1
ATOM 738 C CA . PHE A 1 94 ? 7.426 -29.438 -8.555 1 92.12 94 PHE A CA 1
ATOM 739 C C . PHE A 1 94 ? 8.562 -29.969 -7.691 1 92.12 94 PHE A C 1
ATOM 741 O O . PHE A 1 94 ? 9.391 -29.188 -7.203 1 92.12 94 PHE A O 1
ATOM 748 N N . ALA A 1 95 ? 8.492 -31.219 -7.512 1 90.19 95 ALA A N 1
ATOM 749 C CA . ALA A 1 95 ? 9.586 -31.844 -6.77 1 90.19 95 ALA A CA 1
ATOM 750 C C . ALA A 1 95 ? 10.93 -31.578 -7.434 1 90.19 95 ALA A C 1
ATOM 752 O O . ALA A 1 95 ? 11.922 -31.312 -6.754 1 90.19 95 ALA A O 1
ATOM 753 N N . ASP A 1 96 ? 10.922 -31.641 -8.711 1 87.06 96 ASP A N 1
ATOM 754 C CA . ASP A 1 96 ? 12.125 -31.344 -9.469 1 87.06 96 ASP A CA 1
ATOM 755 C C . ASP A 1 96 ? 12.539 -29.875 -9.281 1 87.06 96 ASP A C 1
ATOM 757 O O . ASP A 1 96 ? 13.727 -29.578 -9.148 1 87.06 96 ASP A O 1
ATOM 761 N N . LEU A 1 97 ? 11.609 -29.031 -9.273 1 85.44 97 LEU A N 1
ATOM 762 C CA . LEU A 1 97 ? 11.875 -27.609 -9.047 1 85.44 97 LEU A CA 1
ATOM 763 C C . LEU A 1 97 ? 12.484 -27.375 -7.672 1 85.44 97 LEU A C 1
ATOM 765 O O . LEU A 1 97 ? 13.469 -26.641 -7.539 1 85.44 97 LEU A O 1
ATOM 769 N N . GLN A 1 98 ? 11.945 -27.984 -6.723 1 85.25 98 GLN A N 1
ATOM 770 C CA . GLN A 1 98 ? 12.461 -27.844 -5.363 1 85.25 98 GLN A CA 1
ATOM 771 C C . GLN A 1 98 ? 13.906 -28.312 -5.273 1 85.25 98 GLN A C 1
ATOM 773 O O . GLN A 1 98 ? 14.742 -27.656 -4.652 1 85.25 98 GLN A O 1
ATOM 778 N N . GLN A 1 99 ? 14.133 -29.375 -5.883 1 82.5 99 GLN A N 1
ATOM 779 C CA . GLN A 1 99 ? 15.484 -29.922 -5.887 1 82.5 99 GLN A CA 1
ATOM 780 C C . GLN A 1 99 ? 16.453 -28.953 -6.574 1 82.5 99 GLN A C 1
ATOM 782 O O . GLN A 1 99 ? 17.578 -28.766 -6.113 1 82.5 99 GLN A O 1
ATOM 787 N N . TYR A 1 100 ? 16 -28.406 -7.59 1 77.12 100 TYR A N 1
ATOM 788 C CA . TYR A 1 100 ? 16.797 -27.438 -8.328 1 77.12 100 TYR A CA 1
ATOM 789 C C . TYR A 1 100 ? 17.109 -26.219 -7.465 1 77.12 100 TYR A C 1
ATOM 791 O O . TYR A 1 100 ? 18.266 -25.781 -7.41 1 77.12 100 TYR A O 1
ATOM 799 N N . LEU A 1 101 ? 16.172 -25.766 -6.738 1 76 101 LEU A N 1
ATOM 800 C CA . LEU A 1 101 ? 16.328 -24.578 -5.906 1 76 101 LEU A CA 1
ATOM 801 C C . LEU A 1 101 ? 17.266 -24.844 -4.742 1 76 101 LEU A C 1
ATOM 803 O O . LEU A 1 101 ? 18.094 -24 -4.395 1 76 101 LEU A O 1
ATOM 807 N N . VAL A 1 102 ? 17.188 -25.953 -4.191 1 76.06 102 VAL A N 1
ATOM 808 C CA . VAL A 1 102 ? 18.062 -26.359 -3.1 1 76.06 102 VAL A CA 1
ATOM 809 C C . VAL A 1 102 ? 19.5 -26.438 -3.6 1 76.06 102 VAL A C 1
ATOM 811 O O . VAL A 1 102 ? 20.438 -26 -2.914 1 76.06 102 VAL A O 1
ATOM 814 N N . SER A 1 103 ? 19.656 -26.938 -4.75 1 75.38 103 SER A N 1
ATOM 815 C CA . SER A 1 103 ? 21 -27.047 -5.328 1 75.38 103 SER A CA 1
ATOM 816 C C . SER A 1 103 ? 21.594 -25.688 -5.621 1 75.38 103 SER A C 1
ATOM 818 O O . SER A 1 103 ? 22.797 -25.469 -5.449 1 75.38 103 SER A O 1
ATOM 820 N N . MET A 1 104 ? 20.797 -24.812 -6.086 1 70.56 104 MET A N 1
ATOM 821 C CA . MET A 1 104 ? 21.25 -23.453 -6.375 1 70.56 104 MET A CA 1
ATOM 822 C C . MET A 1 104 ? 21.641 -22.734 -5.094 1 70.56 104 MET A C 1
ATOM 824 O O . MET A 1 104 ? 22.609 -21.953 -5.086 1 70.56 104 MET A O 1
ATOM 828 N N . ALA A 1 105 ? 20.875 -22.906 -4.141 1 67.5 105 ALA A N 1
ATOM 829 C CA . ALA A 1 105 ? 21.156 -22.25 -2.859 1 67.5 105 ALA A CA 1
ATOM 830 C C . ALA A 1 105 ? 22.438 -22.781 -2.23 1 67.5 105 ALA A C 1
ATOM 832 O O . ALA A 1 105 ? 23.141 -22.062 -1.53 1 67.5 105 ALA A O 1
ATOM 833 N N . ASN A 1 106 ? 22.766 -23.984 -2.355 1 65.75 106 ASN A N 1
ATOM 834 C CA . ASN A 1 106 ? 23.938 -24.625 -1.772 1 65.75 106 ASN A CA 1
ATOM 835 C C . ASN A 1 106 ? 25.172 -24.484 -2.67 1 65.75 106 ASN A C 1
ATOM 837 O O . ASN A 1 106 ? 26.234 -25.031 -2.367 1 65.75 106 ASN A O 1
ATOM 841 N N . ASN A 1 107 ? 25.25 -23.406 -3.477 1 59.69 107 ASN A N 1
ATOM 842 C CA . ASN A 1 107 ? 26.375 -23.156 -4.371 1 59.69 107 ASN A CA 1
ATOM 843 C C . ASN A 1 107 ? 26.875 -24.438 -5.031 1 59.69 107 ASN A C 1
ATOM 845 O O . ASN A 1 107 ? 28.078 -24.609 -5.238 1 59.69 107 ASN A O 1
ATOM 849 N N . ASP A 1 108 ? 26.219 -25.328 -4.922 1 55.28 108 ASP A N 1
ATOM 850 C CA . ASP A 1 108 ? 26.703 -26.516 -5.613 1 55.28 108 ASP A CA 1
ATOM 851 C C . ASP A 1 108 ? 26.734 -26.297 -7.125 1 55.28 108 ASP A C 1
ATOM 853 O O . ASP A 1 108 ? 25.781 -26.656 -7.824 1 55.28 108 ASP A O 1
ATOM 857 N N . HIS A 1 109 ? 27.188 -25.125 -7.555 1 48.09 109 HIS A N 1
ATOM 858 C CA . HIS A 1 109 ? 27.297 -24.609 -8.914 1 48.09 109 HIS A CA 1
ATOM 859 C C . HIS A 1 109 ? 28.031 -25.578 -9.828 1 48.09 109 HIS A C 1
ATOM 861 O O . HIS A 1 109 ? 29.25 -25.5 -9.969 1 48.09 109 HIS A O 1
ATOM 867 N N . GLU A 1 110 ? 28.031 -26.734 -9.906 1 45.53 110 GLU A N 1
ATOM 868 C CA . GLU A 1 110 ? 28.703 -27.172 -11.125 1 45.53 110 GLU A CA 1
ATOM 869 C C . GLU A 1 110 ? 28.281 -26.312 -12.32 1 45.53 110 GLU A C 1
ATOM 871 O O . GLU A 1 110 ? 27.094 -26.25 -12.664 1 45.53 110 GLU A O 1
ATOM 876 N N . GLN A 1 111 ? 29.141 -25.312 -12.836 1 45.03 111 GLN A N 1
ATOM 877 C CA . GLN A 1 111 ? 29.234 -24.078 -13.617 1 45.03 111 GLN A CA 1
ATOM 878 C C . GLN A 1 111 ? 28.438 -24.188 -14.914 1 45.03 111 GLN A C 1
ATOM 880 O O . GLN A 1 111 ? 27.672 -23.281 -15.25 1 45.03 111 GLN A O 1
ATOM 885 N N . ASN A 1 112 ? 29.172 -24.812 -16.047 1 44.44 112 ASN A N 1
ATOM 886 C CA . ASN A 1 112 ? 29.094 -24.703 -17.5 1 44.44 112 ASN A CA 1
ATOM 887 C C . ASN A 1 112 ? 27.766 -25.219 -18.031 1 44.44 112 ASN A C 1
ATOM 889 O O . ASN A 1 112 ? 27.172 -24.594 -18.906 1 44.44 112 ASN A O 1
ATOM 893 N N . SER A 1 113 ? 27.625 -26.547 -18.047 1 41.84 113 SER A N 1
ATOM 894 C CA . SER A 1 113 ? 26.531 -27.25 -18.734 1 41.84 113 SER A CA 1
ATOM 895 C C . SER A 1 113 ? 25.188 -26.828 -18.188 1 41.84 113 SER A C 1
ATOM 897 O O . SER A 1 113 ? 24.141 -27.188 -18.734 1 41.84 113 SER A O 1
ATOM 899 N N . LYS A 1 114 ? 25.125 -26.094 -17.031 1 48.25 114 LYS A N 1
ATOM 900 C CA . LYS A 1 114 ? 23.984 -25.844 -16.141 1 48.25 114 LYS A CA 1
ATOM 901 C C . LYS A 1 114 ? 23.266 -24.547 -16.5 1 48.25 114 LYS A C 1
ATOM 903 O O . LYS A 1 114 ? 22.156 -24.297 -16.031 1 48.25 114 LYS A O 1
ATOM 908 N N . GLU A 1 115 ? 24.203 -23.875 -17.234 1 49.72 115 GLU A N 1
ATOM 909 C CA . GLU A 1 115 ? 23.578 -22.594 -17.578 1 49.72 115 GLU A CA 1
ATOM 910 C C . GLU A 1 115 ? 22.422 -22.797 -18.562 1 49.72 115 GLU A C 1
ATOM 912 O O . GLU A 1 115 ? 21.359 -22.188 -18.422 1 49.72 115 GLU A O 1
ATOM 917 N N . ALA A 1 116 ? 22.766 -23.469 -19.75 1 46.88 116 ALA A N 1
ATOM 918 C CA . ALA A 1 116 ? 21.719 -23.672 -20.75 1 46.88 116 ALA A CA 1
ATOM 919 C C . ALA A 1 116 ? 20.531 -24.438 -20.172 1 46.88 116 ALA A C 1
ATOM 921 O O . ALA A 1 116 ? 19.375 -24.094 -20.422 1 46.88 116 ALA A O 1
ATOM 922 N N . LEU A 1 117 ? 20.891 -25.469 -19.484 1 46.56 117 LEU A N 1
ATOM 923 C CA . LEU A 1 117 ? 19.844 -26.234 -18.812 1 46.56 117 LEU A CA 1
ATOM 924 C C . LEU A 1 117 ? 19.094 -25.344 -17.797 1 46.56 117 LEU A C 1
ATOM 926 O O . LEU A 1 117 ? 17.891 -25.484 -17.625 1 46.56 117 LEU A O 1
ATOM 930 N N . ARG A 1 118 ? 19.984 -24.328 -17.531 1 53.94 118 ARG A N 1
ATOM 931 C CA . ARG A 1 118 ? 19.438 -23.422 -16.531 1 53.94 118 ARG A CA 1
ATOM 932 C C . ARG A 1 118 ? 18.344 -22.547 -17.125 1 53.94 118 ARG A C 1
ATOM 934 O O . ARG A 1 118 ? 17.297 -22.344 -16.5 1 53.94 118 ARG A O 1
ATOM 941 N N . THR A 1 119 ? 18.672 -22.188 -18.406 1 56.03 119 THR A N 1
ATOM 942 C CA . THR A 1 119 ? 17.703 -21.281 -19.016 1 56.03 119 THR A CA 1
ATOM 943 C C . THR A 1 119 ? 16.422 -22.031 -19.391 1 56.03 119 THR A C 1
ATOM 945 O O . THR A 1 119 ? 15.32 -21.547 -19.141 1 56.03 119 THR A O 1
ATOM 948 N N . SER A 1 120 ? 16.656 -23.156 -20.141 1 60.66 120 SER A N 1
ATOM 949 C CA . SER A 1 120 ? 15.492 -23.953 -20.5 1 60.66 120 SER A CA 1
ATOM 950 C C . SER A 1 120 ? 14.727 -24.406 -19.266 1 60.66 120 SER A C 1
ATOM 952 O O . SER A 1 120 ? 13.5 -24.359 -19.234 1 60.66 120 SER A O 1
ATOM 954 N N . SER A 1 121 ? 15.516 -24.594 -18.344 1 71.44 121 SER A N 1
ATOM 955 C CA . SER A 1 121 ? 14.922 -25.031 -17.094 1 71.44 121 SER A CA 1
ATOM 956 C C . SER A 1 121 ? 14.219 -23.891 -16.375 1 71.44 121 SER A C 1
ATOM 958 O O . SER A 1 121 ? 13.133 -24.062 -15.828 1 71.44 121 SER A O 1
ATOM 960 N N . HIS A 1 122 ? 14.805 -22.75 -16.719 1 76.31 122 HIS A N 1
ATOM 961 C CA . HIS A 1 122 ? 14.203 -21.594 -16.047 1 76.31 122 HIS A CA 1
ATOM 962 C C . HIS A 1 122 ? 12.844 -21.266 -16.656 1 76.31 122 HIS A C 1
ATOM 964 O O . HIS A 1 122 ? 11.883 -21 -15.914 1 76.31 122 HIS A O 1
ATOM 970 N N . GLU A 1 123 ? 12.781 -21.375 -17.922 1 81.62 123 GLU A N 1
ATOM 971 C CA . GLU A 1 123 ? 11.523 -21.109 -18.609 1 81.62 123 GLU A CA 1
ATOM 972 C C . GLU A 1 123 ? 10.461 -22.156 -18.266 1 81.62 123 GLU A C 1
ATOM 974 O O . GLU A 1 123 ? 9.297 -21.812 -18.047 1 81.62 123 GLU A O 1
ATOM 979 N N . LYS A 1 124 ? 10.938 -23.344 -18.203 1 86.31 124 LYS A N 1
ATOM 980 C CA . LYS A 1 124 ? 10.023 -24.422 -17.859 1 86.31 124 LYS A CA 1
ATOM 981 C C . LYS A 1 124 ? 9.5 -24.266 -16.438 1 86.31 124 LYS A C 1
ATOM 983 O O . LYS A 1 124 ? 8.328 -24.547 -16.172 1 86.31 124 LYS A O 1
ATOM 988 N N . PHE A 1 125 ? 10.367 -23.797 -15.672 1 86.81 125 PHE A N 1
ATOM 989 C CA . PHE A 1 125 ? 9.977 -23.625 -14.281 1 86.81 125 PHE A CA 1
ATOM 990 C C . PHE A 1 125 ? 8.969 -22.484 -14.133 1 86.81 125 PHE A C 1
ATOM 992 O O . PHE A 1 125 ? 7.992 -22.609 -13.391 1 86.81 125 PHE A O 1
ATOM 999 N N . ASN A 1 126 ? 9.234 -21.484 -14.859 1 90.75 126 ASN A N 1
ATOM 1000 C CA . ASN A 1 126 ? 8.266 -20.391 -14.859 1 90.75 126 ASN A CA 1
ATOM 1001 C C . ASN A 1 126 ? 6.918 -20.844 -15.414 1 90.75 126 ASN A C 1
ATOM 1003 O O . ASN A 1 126 ? 5.867 -20.516 -14.867 1 90.75 126 ASN A O 1
ATOM 1007 N N . GLY A 1 127 ? 6.992 -21.641 -16.453 1 93.38 127 GLY A N 1
ATOM 1008 C CA . GLY A 1 127 ? 5.773 -22.203 -17.016 1 93.38 127 GLY A CA 1
ATOM 1009 C C . GLY A 1 127 ? 5.031 -23.094 -16.031 1 93.38 127 GLY A C 1
ATOM 1010 O O . GLY A 1 127 ? 3.801 -23.047 -15.953 1 93.38 127 GLY A O 1
ATOM 1011 N N . LEU A 1 128 ? 5.777 -23.875 -15.328 1 94.38 128 LEU A N 1
ATOM 1012 C CA . LEU A 1 128 ? 5.191 -24.75 -14.32 1 94.38 128 LEU A CA 1
ATOM 1013 C C . LEU A 1 128 ? 4.445 -23.938 -13.266 1 94.38 128 LEU A C 1
ATOM 1015 O O . LEU A 1 128 ? 3.318 -24.281 -12.898 1 94.38 128 LEU A O 1
ATOM 1019 N N . ILE A 1 129 ? 5.039 -22.891 -12.812 1 94.69 129 ILE A N 1
ATOM 1020 C CA . ILE A 1 129 ? 4.453 -22.047 -11.773 1 94.69 129 ILE A CA 1
ATOM 1021 C C . ILE A 1 129 ? 3.129 -21.469 -12.266 1 94.69 129 ILE A C 1
ATOM 1023 O O . ILE A 1 129 ? 2.111 -21.562 -11.57 1 94.69 129 ILE A O 1
ATOM 1027 N N . VAL A 1 130 ? 3.17 -20.922 -13.43 1 95.25 130 VAL A N 1
ATOM 1028 C CA . VAL A 1 130 ? 1.981 -20.281 -14 1 95.25 130 VAL A CA 1
ATOM 1029 C C . VAL A 1 130 ? 0.884 -21.328 -14.188 1 95.25 130 VAL A C 1
ATOM 1031 O O . VAL A 1 130 ? -0.27 -21.109 -13.82 1 95.25 130 VAL A O 1
ATOM 1034 N N . PHE A 1 131 ? 1.25 -22.469 -14.719 1 96.06 131 PHE A N 1
ATOM 1035 C CA . PHE A 1 131 ? 0.268 -23.516 -14.992 1 96.06 131 PHE A CA 1
ATOM 1036 C C . PHE A 1 131 ? -0.334 -24.047 -13.703 1 96.06 131 PHE A C 1
ATOM 1038 O O . PHE A 1 131 ? -1.544 -24.266 -13.617 1 96.06 131 PHE A O 1
ATOM 1045 N N . LEU A 1 132 ? 0.487 -24.234 -12.727 1 95.88 132 LEU A N 1
ATOM 1046 C CA . LEU A 1 132 ? 0.037 -24.672 -11.406 1 95.88 132 LEU A CA 1
ATOM 1047 C C . LEU A 1 132 ? -1.037 -23.734 -10.859 1 95.88 132 LEU A C 1
ATOM 1049 O O . LEU A 1 132 ? -2.076 -24.203 -10.383 1 95.88 132 LEU A O 1
ATOM 1053 N N . CYS A 1 133 ? -0.803 -22.531 -10.977 1 95.31 133 CYS A N 1
ATOM 1054 C CA . CYS A 1 133 ? -1.729 -21.516 -10.469 1 95.31 133 CYS A CA 1
ATOM 1055 C C . CYS A 1 133 ? -3.016 -21.5 -11.289 1 95.31 133 CYS A C 1
ATOM 1057 O O . CYS A 1 133 ? -4.109 -21.406 -10.727 1 95.31 133 CYS A O 1
ATOM 1059 N N . GLN A 1 134 ? -2.877 -21.656 -12.555 1 94.06 134 GLN A N 1
ATOM 1060 C CA . GLN A 1 134 ? -4.059 -21.672 -13.406 1 94.06 134 GLN A CA 1
ATOM 1061 C C . GLN A 1 134 ? -4.922 -22.906 -13.141 1 94.06 134 GLN A C 1
ATOM 1063 O O . GLN A 1 134 ? -6.152 -22.812 -13.148 1 94.06 134 GLN A O 1
ATOM 1068 N N . ILE A 1 135 ? -4.297 -23.984 -12.906 1 95.44 135 ILE A N 1
ATOM 1069 C CA . ILE A 1 135 ? -5.031 -25.203 -12.57 1 95.44 135 ILE A CA 1
ATOM 1070 C C . ILE A 1 135 ? -5.797 -25 -11.266 1 95.44 135 ILE A C 1
ATOM 1072 O O . ILE A 1 135 ? -6.969 -25.375 -11.164 1 95.44 135 ILE A O 1
ATOM 1076 N N . TYR A 1 136 ? -5.176 -24.438 -10.359 1 94.69 136 TYR A N 1
ATOM 1077 C CA . TYR A 1 136 ? -5.777 -24.203 -9.047 1 94.69 136 TYR A CA 1
ATOM 1078 C C . TYR A 1 136 ? -7.047 -23.375 -9.172 1 94.69 136 TYR A C 1
ATOM 1080 O O . TYR A 1 136 ? -8.055 -23.672 -8.531 1 94.69 136 TYR A O 1
ATOM 1088 N N . VAL A 1 137 ? -7.027 -22.406 -9.992 1 92.75 137 VAL A N 1
ATOM 1089 C CA . VAL A 1 137 ? -8.156 -21.484 -10.031 1 92.75 137 VAL A CA 1
ATOM 1090 C C . VAL A 1 137 ? -9.242 -22.031 -10.961 1 92.75 137 VAL A C 1
ATOM 1092 O O . VAL A 1 137 ? -10.422 -21.703 -10.805 1 92.75 137 VAL A O 1
ATOM 1095 N N . THR A 1 138 ? -8.898 -22.844 -11.844 1 93 138 THR A N 1
ATOM 1096 C CA . THR A 1 138 ? -9.828 -23.25 -12.891 1 93 138 THR A CA 1
ATOM 1097 C C . THR A 1 138 ? -10.5 -24.562 -12.539 1 93 138 THR A C 1
ATOM 1099 O O . THR A 1 138 ? -11.711 -24.734 -12.742 1 93 138 THR A O 1
ATOM 1102 N N . MET A 1 139 ? -9.711 -25.484 -12.023 1 93.06 139 MET A N 1
ATOM 1103 C CA . MET A 1 139 ? -10.219 -26.844 -11.836 1 93.06 139 MET A CA 1
ATOM 1104 C C . MET A 1 139 ? -10.711 -27.047 -10.406 1 93.06 139 MET A C 1
ATOM 1106 O O . MET A 1 139 ? -10.227 -26.391 -9.477 1 93.06 139 MET A O 1
ATOM 1110 N N . ARG A 1 140 ? -11.664 -28.016 -10.352 1 92.31 140 ARG A N 1
ATOM 1111 C CA . ARG A 1 140 ? -12.258 -28.375 -9.07 1 92.31 140 ARG A CA 1
ATOM 1112 C C . ARG A 1 140 ? -12.273 -29.891 -8.875 1 92.31 140 ARG A C 1
ATOM 1114 O O . ARG A 1 140 ? -12.234 -30.641 -9.852 1 92.31 140 ARG A O 1
ATOM 1121 N N . THR A 1 141 ? -12.258 -30.188 -7.621 1 89.81 141 THR A N 1
ATOM 1122 C CA . THR A 1 141 ? -12.508 -31.594 -7.305 1 89.81 141 THR A CA 1
ATOM 1123 C C . THR A 1 141 ? -13.938 -31.984 -7.672 1 89.81 141 THR A C 1
ATOM 1125 O O . THR A 1 141 ? -14.734 -31.141 -8.078 1 89.81 141 THR A O 1
ATOM 1128 N N . ILE A 1 142 ? -14.172 -33.281 -7.473 1 85.69 142 ILE A N 1
ATOM 1129 C CA . ILE A 1 142 ? -15.508 -33.781 -7.781 1 85.69 142 ILE A CA 1
ATOM 1130 C C . ILE A 1 142 ? -16.531 -33.125 -6.867 1 85.69 142 ILE A C 1
ATOM 1132 O O . ILE A 1 142 ? -17.672 -32.875 -7.281 1 85.69 142 ILE A O 1
ATOM 1136 N N . SER A 1 143 ? -16.188 -32.844 -5.664 1 88.19 143 SER A N 1
ATOM 1137 C CA . SER A 1 143 ? -17.078 -32.25 -4.676 1 88.19 143 SER A CA 1
ATOM 1138 C C . SER A 1 143 ? -17.172 -30.734 -4.891 1 88.19 143 SER A C 1
ATOM 1140 O O . SER A 1 143 ? -17.891 -30.047 -4.156 1 88.19 143 SER A O 1
ATOM 1142 N N . GLY A 1 144 ? -16.453 -30.172 -5.82 1 89.31 144 GLY A N 1
ATOM 1143 C CA . GLY A 1 144 ? -16.547 -28.75 -6.156 1 89.31 144 GLY A CA 1
ATOM 1144 C C . GLY A 1 144 ? -15.539 -27.891 -5.41 1 89.31 144 GLY A C 1
ATOM 1145 O O . GLY A 1 144 ? -15.633 -26.672 -5.434 1 89.31 144 GLY A O 1
ATOM 1146 N N . GLU A 1 145 ? -14.57 -28.531 -4.852 1 91.06 145 GLU A N 1
ATOM 1147 C CA . GLU A 1 145 ? -13.57 -27.812 -4.062 1 91.06 145 GLU A CA 1
ATOM 1148 C C . GLU A 1 145 ? -12.281 -27.609 -4.852 1 91.06 145 GLU A C 1
ATOM 1150 O O . GLU A 1 145 ? -12.039 -28.297 -5.84 1 91.06 145 GLU A O 1
ATOM 1155 N N . HIS A 1 146 ? -11.469 -26.609 -4.418 1 92.06 146 HIS A N 1
ATOM 1156 C CA . HIS A 1 146 ? -10.125 -26.438 -4.977 1 92.06 146 HIS A CA 1
ATOM 1157 C C . HIS A 1 146 ? -9.234 -27.625 -4.637 1 92.06 146 HIS A C 1
ATOM 1159 O O . HIS A 1 146 ? -9.5 -28.359 -3.678 1 92.06 146 HIS A O 1
ATOM 1165 N N . PHE A 1 147 ? -8.203 -27.781 -5.488 1 92.69 147 PHE A N 1
ATOM 1166 C CA . PHE A 1 147 ? -7.211 -28.797 -5.184 1 92.69 147 PHE A CA 1
ATOM 1167 C C . PHE A 1 147 ? -6.328 -28.375 -4.02 1 92.69 147 PHE A C 1
ATOM 1169 O O . PHE A 1 147 ? -5.336 -27.672 -4.215 1 92.69 147 PHE A O 1
ATOM 1176 N N . LYS A 1 148 ? -6.586 -28.828 -2.826 1 91.94 148 LYS A N 1
ATOM 1177 C CA . LYS A 1 148 ? -5.875 -28.422 -1.616 1 91.94 148 LYS A CA 1
ATOM 1178 C C . LYS A 1 148 ? -4.402 -28.812 -1.684 1 91.94 148 LYS A C 1
ATOM 1180 O O . LYS A 1 148 ? -3.545 -28.125 -1.136 1 91.94 148 LYS A O 1
ATOM 1185 N N . VAL A 1 149 ? -4.137 -29.859 -2.385 1 92.69 149 VAL A N 1
ATOM 1186 C CA . VAL A 1 149 ? -2.783 -30.391 -2.467 1 92.69 149 VAL A CA 1
ATOM 1187 C C . VAL A 1 149 ? -1.877 -29.406 -3.199 1 92.69 149 VAL A C 1
ATOM 1189 O O . VAL A 1 149 ? -0.651 -29.469 -3.07 1 92.69 149 VAL A O 1
ATOM 1192 N N . LEU A 1 150 ? -2.449 -28.453 -3.953 1 94.75 150 LEU A N 1
ATOM 1193 C CA . LEU A 1 150 ? -1.663 -27.531 -4.75 1 94.75 150 LEU A CA 1
ATOM 1194 C C . LEU A 1 150 ? -1.353 -26.266 -3.959 1 94.75 150 LEU A C 1
ATOM 1196 O O . LEU A 1 150 ? -0.504 -25.469 -4.363 1 94.75 150 LEU A O 1
ATOM 1200 N N . VAL A 1 151 ? -1.908 -26.047 -2.809 1 94.44 151 VAL A N 1
ATOM 1201 C CA . VAL A 1 151 ? -1.817 -24.797 -2.061 1 94.44 151 VAL A CA 1
ATOM 1202 C C . VAL A 1 151 ? -0.375 -24.562 -1.616 1 94.44 151 VAL A C 1
ATOM 1204 O O . VAL A 1 151 ? 0.214 -23.516 -1.917 1 94.44 151 VAL A O 1
ATOM 1207 N N . ASP A 1 152 ? 0.186 -25.5 -0.967 1 94.56 152 ASP A N 1
ATOM 1208 C CA . ASP A 1 152 ? 1.541 -25.328 -0.45 1 94.56 152 ASP A CA 1
ATOM 1209 C C . ASP A 1 152 ? 2.539 -25.109 -1.586 1 94.56 152 ASP A C 1
ATOM 1211 O O . ASP A 1 152 ? 3.33 -24.172 -1.556 1 94.56 152 ASP A O 1
ATOM 1215 N N . PRO A 1 153 ? 2.492 -25.938 -2.646 1 94.81 153 PRO A N 1
ATOM 1216 C CA . PRO A 1 153 ? 3.383 -25.703 -3.787 1 94.81 153 PRO A CA 1
ATOM 1217 C C . PRO A 1 153 ? 3.223 -24.297 -4.375 1 94.81 153 PRO A C 1
ATOM 1219 O O . PRO A 1 153 ? 4.215 -23.656 -4.738 1 94.81 153 PRO A O 1
ATOM 1222 N N . ILE A 1 154 ? 2.023 -23.828 -4.453 1 95.62 154 ILE A N 1
ATOM 1223 C CA . ILE A 1 154 ? 1.757 -22.516 -5.035 1 95.62 154 ILE A CA 1
ATOM 1224 C C . ILE A 1 154 ? 2.422 -21.438 -4.191 1 95.62 154 ILE A C 1
ATOM 1226 O O . ILE A 1 154 ? 3.139 -20.578 -4.719 1 95.62 154 ILE A O 1
ATOM 1230 N N . PHE A 1 155 ? 2.258 -21.484 -2.904 1 96.69 155 PHE A N 1
ATOM 1231 C CA . PHE A 1 155 ? 2.816 -20.453 -2.039 1 96.69 155 PHE A CA 1
ATOM 1232 C C . PHE A 1 155 ? 4.34 -20.531 -1.999 1 96.69 155 PHE A C 1
ATOM 1234 O O . PHE A 1 155 ? 5.023 -19.516 -1.885 1 96.69 155 PHE A O 1
ATOM 1241 N N . GLN A 1 156 ? 4.84 -21.719 -2.107 1 94.19 156 GLN A N 1
ATOM 1242 C CA . GLN A 1 156 ? 6.289 -21.875 -2.199 1 94.19 156 GLN A CA 1
ATOM 1243 C C . GLN A 1 156 ? 6.824 -21.234 -3.475 1 94.19 156 GLN A C 1
ATOM 1245 O O . GLN A 1 156 ? 7.855 -20.547 -3.451 1 94.19 156 GLN A O 1
ATOM 1250 N N . CYS A 1 157 ? 6.156 -21.438 -4.531 1 94.69 157 CYS A N 1
ATOM 1251 C CA . CYS A 1 157 ? 6.547 -20.844 -5.805 1 94.69 157 CYS A CA 1
ATOM 1252 C C . CYS A 1 157 ? 6.453 -19.328 -5.746 1 94.69 157 CYS A C 1
ATOM 1254 O O . CYS A 1 157 ? 7.355 -18.625 -6.211 1 94.69 157 CYS A O 1
ATOM 1256 N N . LEU A 1 158 ? 5.348 -18.844 -5.188 1 96 158 LEU A N 1
ATOM 1257 C CA . LEU A 1 158 ? 5.172 -17.406 -5.07 1 96 158 LEU A CA 1
ATOM 1258 C C . LEU A 1 158 ? 6.285 -16.781 -4.234 1 96 158 LEU A C 1
ATOM 1260 O O . LEU A 1 158 ? 6.805 -15.719 -4.578 1 96 158 LEU A O 1
ATOM 1264 N N . GLU A 1 159 ? 6.645 -17.453 -3.174 1 94.62 159 GLU A N 1
ATOM 1265 C CA . GLU A 1 159 ? 7.73 -16.969 -2.328 1 94.62 159 GLU A CA 1
ATOM 1266 C C . GLU A 1 159 ? 9.055 -16.938 -3.094 1 94.62 159 GLU A C 1
ATOM 1268 O O . GLU A 1 159 ? 9.836 -15.992 -2.947 1 94.62 159 GLU A O 1
ATOM 1273 N N . MET A 1 160 ? 9.242 -17.938 -3.881 1 91.81 160 MET A N 1
ATOM 1274 C CA . MET A 1 160 ? 10.438 -17.969 -4.715 1 91.81 160 MET A CA 1
ATOM 1275 C C . MET A 1 160 ? 10.477 -16.781 -5.664 1 91.81 160 MET A C 1
ATOM 1277 O O . MET A 1 160 ? 11.523 -16.156 -5.852 1 91.81 160 MET A O 1
ATOM 1281 N N . LEU A 1 161 ? 9.406 -16.484 -6.23 1 93.25 161 LEU A N 1
ATOM 1282 C CA . LEU A 1 161 ? 9.328 -15.367 -7.168 1 93.25 161 LEU A CA 1
ATOM 1283 C C . LEU A 1 161 ? 9.578 -14.047 -6.453 1 93.25 161 LEU A C 1
ATOM 1285 O O . LEU A 1 161 ? 10.25 -13.164 -6.992 1 93.25 161 LEU A O 1
ATOM 1289 N N . ILE A 1 162 ? 9.039 -13.867 -5.23 1 94.19 162 ILE A N 1
ATOM 1290 C CA . ILE A 1 162 ? 9.211 -12.664 -4.43 1 94.19 162 ILE A CA 1
ATOM 1291 C C . ILE A 1 162 ? 10.695 -12.438 -4.148 1 94.19 162 ILE A C 1
ATOM 1293 O O . ILE A 1 162 ? 11.164 -11.297 -4.133 1 94.19 162 ILE A O 1
ATOM 1297 N N . ASN A 1 163 ? 11.422 -13.477 -3.971 1 90.19 163 ASN A N 1
ATOM 1298 C CA . ASN A 1 163 ? 12.82 -13.383 -3.561 1 90.19 163 ASN A CA 1
ATOM 1299 C C . ASN A 1 163 ? 13.75 -13.25 -4.766 1 90.19 163 ASN A C 1
ATOM 1301 O O . ASN A 1 163 ? 14.961 -13.078 -4.605 1 90.19 163 ASN A O 1
ATOM 1305 N N . SER A 1 164 ? 13.141 -13.266 -5.914 1 86.44 164 SER A N 1
ATOM 1306 C CA . SER A 1 164 ? 13.938 -13.125 -7.125 1 86.44 164 SER A CA 1
ATOM 1307 C C . SER A 1 164 ? 14.258 -11.656 -7.402 1 86.44 164 SER A C 1
ATOM 1309 O O . SER A 1 164 ? 13.492 -10.773 -7.039 1 86.44 164 SER A O 1
ATOM 1311 N N . ASP A 1 165 ? 15.391 -11.383 -8.062 1 84.88 165 ASP A N 1
ATOM 1312 C CA . ASP A 1 165 ? 15.781 -10.023 -8.422 1 84.88 165 ASP A CA 1
ATOM 1313 C C . ASP A 1 165 ? 15.633 -9.789 -9.922 1 84.88 165 ASP A C 1
ATOM 1315 O O . ASP A 1 165 ? 15.992 -8.727 -10.43 1 84.88 165 ASP A O 1
ATOM 1319 N N . THR A 1 166 ? 15.086 -10.781 -10.578 1 84.44 166 THR A N 1
ATOM 1320 C CA . THR A 1 166 ? 14.984 -10.641 -12.031 1 84.44 166 THR A CA 1
ATOM 1321 C C . THR A 1 166 ? 13.633 -10.047 -12.422 1 84.44 166 THR A C 1
ATOM 1323 O O . THR A 1 166 ? 12.609 -10.344 -11.797 1 84.44 166 THR A O 1
ATOM 1326 N N . SER A 1 167 ? 13.664 -9.25 -13.445 1 82.88 167 SER A N 1
ATOM 1327 C CA . SER A 1 167 ? 12.453 -8.602 -1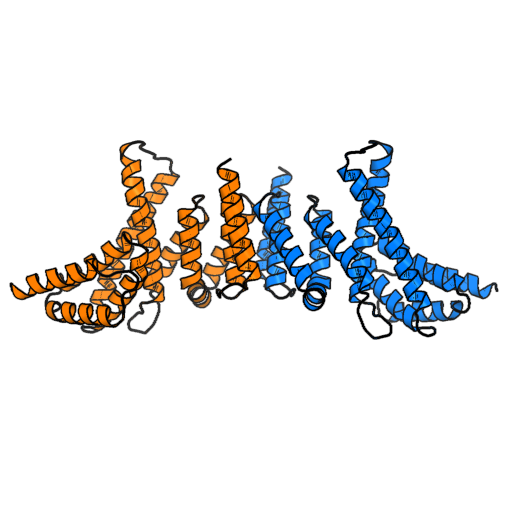3.93 1 82.88 167 SER A CA 1
ATOM 1328 C C . SER A 1 167 ? 11.438 -9.625 -14.43 1 82.88 167 SER A C 1
ATOM 1330 O O . SER A 1 167 ? 10.234 -9.461 -14.227 1 82.88 167 SER A O 1
ATOM 1332 N N . ASP A 1 168 ? 11.938 -10.68 -14.977 1 86.31 168 ASP A N 1
ATOM 1333 C CA . ASP A 1 168 ? 11.047 -11.695 -15.547 1 86.31 168 ASP A CA 1
ATOM 1334 C C . ASP A 1 168 ? 10.203 -12.359 -14.461 1 86.31 168 ASP A C 1
ATOM 1336 O O . ASP A 1 168 ? 8.992 -12.508 -14.617 1 86.31 168 ASP A O 1
ATOM 1340 N N . GLU A 1 169 ? 10.852 -12.766 -13.43 1 89.38 169 GLU A N 1
ATOM 1341 C CA . GLU A 1 169 ? 10.148 -13.43 -12.336 1 89.38 169 GLU A CA 1
ATOM 1342 C C . GLU A 1 169 ? 9.156 -12.484 -11.664 1 89.38 169 GLU A C 1
ATOM 1344 O O . GLU A 1 169 ? 8.062 -12.898 -11.273 1 89.38 169 GLU A O 1
ATOM 1349 N N . LEU A 1 170 ? 9.531 -11.25 -11.602 1 91 170 LEU A N 1
ATOM 1350 C CA . LEU A 1 170 ? 8.641 -10.273 -10.992 1 91 170 LEU A CA 1
ATOM 1351 C C . LEU A 1 170 ? 7.414 -10.031 -11.859 1 91 170 LEU A C 1
ATOM 1353 O O . LEU A 1 170 ? 6.309 -9.852 -11.352 1 91 170 LEU A O 1
ATOM 1357 N N . ASP A 1 171 ? 7.633 -10.031 -13.125 1 91.69 171 ASP A N 1
ATOM 1358 C CA . ASP A 1 171 ? 6.516 -9.891 -14.055 1 91.69 171 ASP A CA 1
ATOM 1359 C C . ASP A 1 171 ? 5.539 -11.055 -13.93 1 91.69 171 ASP A C 1
ATOM 1361 O O . ASP A 1 171 ? 4.324 -10.867 -13.969 1 91.69 171 ASP A O 1
ATOM 1365 N N . ILE A 1 172 ? 6.094 -12.195 -13.797 1 93.62 172 ILE A N 1
ATOM 1366 C CA . ILE A 1 172 ? 5.27 -13.391 -13.633 1 93.62 172 ILE A CA 1
ATOM 1367 C C . ILE A 1 172 ? 4.496 -13.305 -12.32 1 93.62 172 ILE A C 1
ATOM 1369 O O . ILE A 1 172 ? 3.291 -13.578 -12.289 1 93.62 172 ILE A O 1
ATOM 1373 N N . LEU A 1 173 ? 5.164 -12.922 -11.266 1 95.44 173 LEU A N 1
ATOM 1374 C CA . LEU A 1 173 ? 4.516 -12.773 -9.961 1 95.44 173 LEU A CA 1
ATOM 1375 C C . LEU A 1 173 ? 3.34 -11.805 -10.055 1 95.44 173 LEU A C 1
ATOM 1377 O O . LEU A 1 173 ? 2.236 -12.117 -9.602 1 95.44 173 LEU A O 1
ATOM 1381 N N . ASN A 1 174 ? 3.623 -10.68 -10.625 1 94 174 ASN A N 1
ATOM 1382 C CA . ASN A 1 174 ? 2.604 -9.641 -10.758 1 94 174 ASN A CA 1
ATOM 1383 C C . ASN A 1 174 ? 1.402 -10.141 -11.555 1 94 174 ASN A C 1
ATOM 1385 O O . ASN A 1 174 ? 0.258 -9.984 -11.125 1 94 174 ASN A O 1
ATOM 1389 N N . SER A 1 175 ? 1.654 -10.75 -12.641 1 92.12 175 SER A N 1
ATOM 1390 C CA . SER A 1 175 ? 0.588 -11.258 -13.492 1 92.12 175 SER A CA 1
ATOM 1391 C C . SER A 1 175 ? -0.221 -12.344 -12.781 1 92.12 175 SER A C 1
ATOM 1393 O O . SER A 1 175 ? -1.45 -12.359 -12.875 1 92.12 175 SER A O 1
ATOM 1395 N N . LEU A 1 176 ? 0.447 -13.18 -12.141 1 93.75 176 LEU A N 1
ATOM 1396 C CA . LEU A 1 176 ? -0.209 -14.273 -11.445 1 93.75 176 LEU A CA 1
ATOM 1397 C C . LEU A 1 176 ? -1.114 -13.75 -10.336 1 93.75 176 LEU A C 1
ATOM 1399 O O . LEU A 1 176 ? -2.277 -14.148 -10.234 1 93.75 176 LEU A O 1
ATOM 1403 N N . LEU A 1 177 ? -0.585 -12.875 -9.555 1 95 177 LEU A N 1
ATOM 1404 C CA . LEU A 1 177 ? -1.352 -12.383 -8.414 1 95 177 LEU A CA 1
ATOM 1405 C C . LEU A 1 177 ? -2.529 -11.531 -8.883 1 95 177 LEU A C 1
ATOM 1407 O O . LEU A 1 177 ? -3.578 -11.508 -8.234 1 95 177 LEU A O 1
ATOM 1411 N N . GLN A 1 178 ? -2.381 -10.906 -9.992 1 92.06 178 GLN A N 1
ATOM 1412 C CA . GLN A 1 178 ? -3.523 -10.195 -10.562 1 92.06 178 GLN A CA 1
ATOM 1413 C C . GLN A 1 178 ? -4.621 -11.172 -10.977 1 92.06 178 GLN A C 1
ATOM 1415 O O . GLN A 1 178 ? -5.809 -10.852 -10.898 1 92.06 178 GLN A O 1
ATOM 1420 N N . SER A 1 179 ? -4.219 -12.328 -11.328 1 88 179 SER A N 1
ATOM 1421 C CA . SER A 1 179 ? -5.156 -13.312 -11.844 1 88 179 SER A CA 1
ATOM 1422 C C . SER A 1 179 ? -5.777 -14.133 -10.711 1 88 179 SER A C 1
ATOM 1424 O O . SER A 1 179 ? -6.988 -14.359 -10.695 1 88 179 SER A O 1
ATOM 1426 N N . ILE A 1 180 ? -4.973 -14.562 -9.766 1 92.25 180 ILE A N 1
ATOM 1427 C CA . ILE A 1 180 ? -5.469 -15.562 -8.82 1 92.25 180 ILE A CA 1
ATOM 1428 C C . ILE A 1 180 ? -5.434 -14.992 -7.406 1 92.25 180 ILE A C 1
ATOM 1430 O O . ILE A 1 180 ? -5.844 -15.656 -6.453 1 92.25 180 ILE A O 1
ATOM 1434 N N . GLY A 1 181 ? -4.91 -13.805 -7.215 1 95.19 181 GLY A N 1
ATOM 1435 C CA . GLY A 1 181 ? -4.727 -13.227 -5.895 1 95.19 181 GLY A CA 1
ATOM 1436 C C . GLY A 1 181 ? -6 -13.195 -5.07 1 95.19 181 GLY A C 1
ATOM 1437 O O . GLY A 1 181 ? -5.996 -13.57 -3.898 1 95.19 181 GLY A O 1
ATOM 1438 N N . LYS A 1 182 ? -7.059 -12.789 -5.707 1 95 182 LYS A N 1
ATOM 1439 C CA . LYS A 1 182 ? -8.336 -12.688 -5.012 1 95 182 LYS A CA 1
ATOM 1440 C C . LYS A 1 182 ? -8.797 -14.055 -4.5 1 95 182 LYS A C 1
ATOM 1442 O O . LYS A 1 182 ? -9.211 -14.18 -3.344 1 95 182 LYS A O 1
ATOM 1447 N N . GLU A 1 183 ? -8.672 -15.055 -5.344 1 93 183 GLU A N 1
ATOM 1448 C CA . GLU A 1 183 ? -9.078 -16.406 -4.973 1 93 183 GLU A CA 1
ATOM 1449 C C . GLU A 1 183 ? -8.203 -16.953 -3.838 1 93 183 GLU A C 1
ATOM 1451 O O . GLU A 1 183 ? -8.719 -17.547 -2.887 1 93 183 GLU A O 1
ATOM 1456 N N . LEU A 1 184 ? -6.941 -16.719 -3.939 1 94.56 184 LEU A N 1
ATOM 1457 C CA . LEU A 1 184 ? -6.023 -17.172 -2.904 1 94.56 184 LEU A CA 1
ATOM 1458 C C . LEU A 1 184 ? -6.316 -16.5 -1.572 1 94.56 184 LEU A C 1
ATOM 1460 O O . LEU A 1 184 ? -6.273 -17.141 -0.52 1 94.56 184 LEU A O 1
ATOM 1464 N N . GLN A 1 185 ? -6.613 -15.25 -1.65 1 95.25 185 GLN A N 1
ATOM 1465 C CA . GLN A 1 185 ? -6.914 -14.492 -0.44 1 95.25 185 GLN A CA 1
ATOM 1466 C C . GLN A 1 185 ? -8.195 -15 0.217 1 95.25 185 GLN A C 1
ATOM 1468 O O . GLN A 1 185 ? -8.289 -15.047 1.444 1 95.25 185 GLN A O 1
ATOM 1473 N N . MET A 1 186 ? -9.141 -15.367 -0.568 1 94.12 186 MET A N 1
ATOM 1474 C CA . MET A 1 186 ? -10.422 -15.859 -0.058 1 94.12 186 MET A CA 1
ATOM 1475 C C . MET A 1 186 ? -10.273 -17.266 0.525 1 94.12 186 MET A C 1
ATOM 1477 O O . MET A 1 186 ? -10.852 -17.562 1.571 1 94.12 186 MET A O 1
ATOM 1481 N N . THR A 1 187 ? -9.492 -18.109 -0.089 1 93.62 187 THR A N 1
ATOM 1482 C CA . THR A 1 187 ? -9.43 -19.516 0.28 1 93.62 187 THR A CA 1
ATOM 1483 C C . THR A 1 187 ? -8.336 -19.75 1.316 1 93.62 187 THR A C 1
ATOM 1485 O O . THR A 1 187 ? -8.445 -20.672 2.143 1 93.62 187 THR A O 1
ATOM 1488 N N . GLU A 1 188 ? -7.254 -19 1.18 1 95.56 188 GLU A N 1
ATOM 1489 C CA . GLU A 1 188 ? -6.109 -19.156 2.066 1 95.56 188 GLU A CA 1
ATOM 1490 C C . GLU A 1 188 ? -5.676 -17.828 2.662 1 95.56 188 GLU A C 1
ATOM 1492 O O . GLU A 1 188 ? -4.551 -17.359 2.432 1 95.56 188 GLU A O 1
ATOM 1497 N N . PRO A 1 189 ? -6.52 -17.219 3.514 1 95.56 189 PRO A N 1
ATOM 1498 C CA . PRO A 1 189 ? -6.25 -15.875 4.008 1 95.56 189 PRO A CA 1
ATOM 1499 C C . PRO A 1 189 ? -4.977 -15.797 4.848 1 95.56 189 PRO A C 1
ATOM 1501 O O . PRO A 1 189 ? -4.223 -14.828 4.746 1 95.56 189 PRO A O 1
ATOM 1504 N N . ASP A 1 190 ? -4.711 -16.797 5.688 1 95.94 190 ASP A N 1
ATOM 1505 C CA . ASP A 1 190 ? -3.533 -16.766 6.551 1 95.94 190 ASP A CA 1
ATOM 1506 C C . ASP A 1 190 ? -2.248 -16.844 5.734 1 95.94 190 ASP A C 1
ATOM 1508 O O . ASP A 1 190 ? -1.301 -16.094 5.973 1 95.94 190 ASP A O 1
ATOM 1512 N N . LYS A 1 191 ? -2.207 -17.734 4.789 1 96.5 191 LYS A N 1
ATOM 1513 C CA . LYS A 1 191 ? -1.03 -17.891 3.938 1 96.5 191 LYS A CA 1
ATOM 1514 C C . LYS A 1 191 ? -0.805 -16.641 3.084 1 96.5 191 LYS A C 1
ATOM 1516 O O . LYS A 1 191 ? 0.338 -16.25 2.842 1 96.5 191 LYS A O 1
ATOM 1521 N N . MET A 1 192 ? -1.924 -16.094 2.682 1 96.69 192 MET A N 1
ATOM 1522 C CA . MET A 1 192 ? -1.82 -14.867 1.895 1 96.69 192 MET A CA 1
ATOM 1523 C C . MET A 1 192 ? -1.243 -13.734 2.732 1 96.69 192 MET A C 1
ATOM 1525 O O . MET A 1 192 ? -0.415 -12.961 2.25 1 96.69 192 MET A O 1
ATOM 1529 N N . GLN A 1 193 ? -1.65 -13.625 3.975 1 96.31 193 GLN A N 1
ATOM 1530 C CA . GLN A 1 193 ? -1.105 -12.602 4.855 1 96.31 193 GLN A CA 1
ATOM 1531 C C . GLN A 1 193 ? 0.397 -12.781 5.051 1 96.31 193 GLN A C 1
ATOM 1533 O O . GLN A 1 193 ? 1.153 -11.812 5.039 1 96.31 193 GLN A O 1
ATOM 1538 N N . GLU A 1 194 ? 0.765 -13.984 5.227 1 96.62 194 GLU A N 1
ATOM 1539 C CA . GLU A 1 194 ? 2.189 -14.281 5.359 1 96.62 194 GLU A CA 1
ATOM 1540 C C . GLU A 1 194 ? 2.955 -13.867 4.102 1 96.62 194 GLU A C 1
ATOM 1542 O O . GLU A 1 194 ? 4.059 -13.328 4.191 1 96.62 194 GLU A O 1
ATOM 1547 N N . LEU A 1 195 ? 2.402 -14.195 2.986 1 97.62 195 LEU A N 1
ATOM 1548 C CA . LEU A 1 195 ? 3.02 -13.836 1.715 1 97.62 195 LEU A CA 1
ATOM 1549 C C . LEU A 1 195 ? 3.16 -12.32 1.592 1 97.62 195 LEU A C 1
ATOM 1551 O O . LEU A 1 195 ? 4.211 -11.82 1.181 1 97.62 195 LEU A O 1
ATOM 1555 N N . LEU A 1 196 ? 2.111 -11.578 1.943 1 97.81 196 LEU A N 1
ATOM 1556 C CA . LEU A 1 196 ? 2.119 -10.117 1.884 1 97.81 196 LEU A CA 1
ATOM 1557 C C . LEU A 1 196 ? 3.158 -9.539 2.84 1 97.81 196 LEU A C 1
ATOM 1559 O O . LEU A 1 196 ? 3.809 -8.539 2.525 1 97.81 196 LEU A O 1
ATOM 1563 N N . ASP A 1 197 ? 3.332 -10.18 3.973 1 97.25 197 ASP A N 1
ATOM 1564 C CA . ASP A 1 197 ? 4.375 -9.766 4.906 1 97.25 197 ASP A CA 1
ATOM 1565 C C . ASP A 1 197 ? 5.762 -9.906 4.273 1 97.25 197 ASP A C 1
ATOM 1567 O O . ASP A 1 197 ? 6.633 -9.062 4.484 1 97.25 197 ASP A O 1
ATOM 1571 N N . LYS A 1 198 ? 5.953 -10.953 3.57 1 96.25 198 LYS A N 1
ATOM 1572 C CA . LYS A 1 198 ? 7.23 -11.156 2.893 1 96.25 198 LYS A CA 1
ATOM 1573 C C . LYS A 1 198 ? 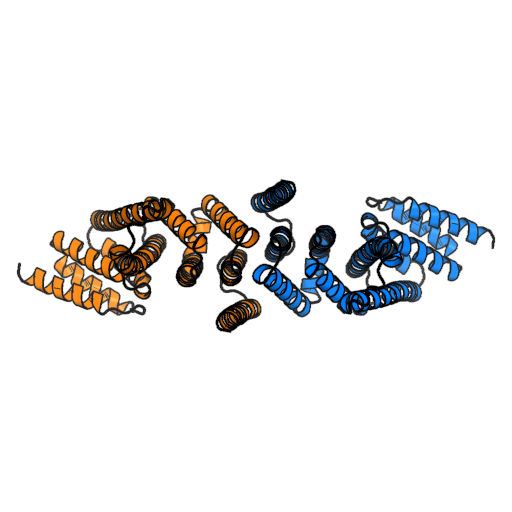7.465 -10.086 1.826 1 96.25 198 LYS A C 1
ATOM 1575 O O . LYS A 1 198 ? 8.594 -9.625 1.639 1 96.25 198 LYS A O 1
ATOM 1580 N N . ILE A 1 199 ? 6.41 -9.734 1.093 1 97.06 199 ILE A N 1
ATOM 1581 C CA . ILE A 1 199 ? 6.504 -8.68 0.094 1 97.06 199 ILE A CA 1
ATOM 1582 C C . ILE A 1 199 ? 6.887 -7.359 0.769 1 97.06 199 ILE A C 1
ATOM 1584 O O . ILE A 1 199 ? 7.809 -6.672 0.322 1 97.06 199 ILE A O 1
ATOM 1588 N N . ARG A 1 200 ? 6.191 -7.047 1.87 1 97.12 200 ARG A N 1
ATOM 1589 C CA . ARG A 1 200 ? 6.5 -5.836 2.627 1 97.12 200 ARG A CA 1
ATOM 1590 C C . ARG A 1 200 ? 7.961 -5.82 3.062 1 97.12 200 ARG A C 1
ATOM 1592 O O . ARG A 1 200 ? 8.648 -4.809 2.908 1 97.12 200 ARG A O 1
ATOM 1599 N N . LEU A 1 201 ? 8.398 -6.918 3.609 1 96.19 201 LEU A N 1
ATOM 1600 C CA . LEU A 1 201 ? 9.758 -7.012 4.125 1 96.19 201 LEU A CA 1
ATOM 1601 C C . LEU A 1 201 ? 10.781 -6.816 3.01 1 96.19 201 LEU A C 1
ATOM 1603 O O . LEU A 1 201 ? 11.797 -6.152 3.207 1 96.19 201 LEU A O 1
ATOM 1607 N N . ARG A 1 202 ? 10.5 -7.41 1.879 1 94.75 202 ARG A N 1
ATOM 1608 C CA . ARG A 1 202 ? 11.398 -7.273 0.738 1 94.75 202 ARG A CA 1
ATOM 1609 C C . ARG A 1 202 ? 11.477 -5.824 0.271 1 94.75 202 ARG A C 1
ATOM 1611 O O . ARG A 1 202 ? 12.539 -5.352 -0.138 1 94.75 202 ARG A O 1
ATOM 1618 N N . ILE A 1 203 ? 10.367 -5.098 0.289 1 95.62 203 ILE A N 1
ATOM 1619 C CA . ILE A 1 203 ? 10.336 -3.684 -0.063 1 95.62 203 ILE A CA 1
ATOM 1620 C C . ILE A 1 203 ? 11.18 -2.887 0.936 1 95.62 203 ILE A C 1
ATOM 1622 O O . ILE A 1 203 ? 11.953 -2.014 0.546 1 95.62 203 ILE A O 1
ATOM 1626 N N . ILE A 1 204 ? 11.062 -3.225 2.221 1 94.69 204 ILE A N 1
ATOM 1627 C CA . ILE A 1 204 ? 11.688 -2.469 3.303 1 94.69 204 ILE A CA 1
ATOM 1628 C C . ILE A 1 204 ? 13.188 -2.744 3.322 1 94.69 204 ILE A C 1
ATOM 1630 O O . ILE A 1 204 ? 13.992 -1.817 3.453 1 94.69 204 ILE A O 1
ATOM 1634 N N . GLN A 1 205 ? 13.734 -3.967 3.328 1 85.69 205 GLN A N 1
ATOM 1635 C CA . GLN A 1 205 ? 15.109 -4.352 3.643 1 85.69 205 GLN A CA 1
ATOM 1636 C C . GLN A 1 205 ? 15.984 -4.32 2.396 1 85.69 205 GLN A C 1
ATOM 1638 O O . GLN A 1 205 ? 17.219 -4.219 2.496 1 85.69 205 GLN A O 1
ATOM 1643 N N . GLY A 1 206 ? 15.484 -4.527 1.32 1 70 206 GLY A N 1
ATOM 1644 C CA . GLY A 1 206 ? 16.516 -4.516 0.296 1 70 206 GLY A CA 1
ATOM 1645 C C . GLY A 1 206 ? 16.016 -4.984 -1.059 1 70 206 GLY A C 1
ATOM 1646 O O . GLY A 1 206 ? 15.031 -5.719 -1.144 1 70 206 GLY A O 1
ATOM 1647 N N . SER A 1 207 ? 15.945 -4.152 -1.963 1 82.19 207 SER A N 1
ATOM 1648 C CA . SER A 1 207 ? 15.672 -4.484 -3.359 1 82.19 207 SER A CA 1
ATOM 1649 C C . SER A 1 207 ? 15.992 -3.309 -4.277 1 82.19 207 SER A C 1
ATOM 1651 O O . SER A 1 207 ? 16.109 -2.172 -3.818 1 82.19 207 SER A O 1
ATOM 1653 N N . SER A 1 208 ? 16.422 -3.773 -5.293 1 90 208 SER A N 1
ATOM 1654 C CA . SER A 1 208 ? 16.625 -2.756 -6.32 1 90 208 SER A CA 1
ATOM 1655 C C . SER A 1 208 ? 15.352 -1.938 -6.535 1 90 208 SER A C 1
ATOM 1657 O O . SER A 1 208 ? 14.258 -2.379 -6.188 1 90 208 SER A O 1
ATOM 1659 N N . PRO A 1 209 ? 15.484 -0.754 -6.922 1 92.25 209 PRO A N 1
ATOM 1660 C CA . PRO A 1 209 ? 14.305 0.067 -7.207 1 92.25 209 PRO A CA 1
ATOM 1661 C C . PRO A 1 209 ? 13.289 -0.644 -8.102 1 92.25 209 PRO A C 1
ATOM 1663 O O . PRO A 1 209 ? 12.086 -0.481 -7.922 1 92.25 209 PRO A O 1
ATOM 1666 N N . GLN A 1 210 ? 13.805 -1.427 -9.016 1 91.62 210 GLN A N 1
ATOM 1667 C CA . GLN A 1 210 ? 12.914 -2.154 -9.914 1 91.62 210 GLN A CA 1
ATOM 1668 C C . GLN A 1 210 ? 12.055 -3.154 -9.141 1 91.62 210 GLN A C 1
ATOM 1670 O O . GLN A 1 210 ? 10.852 -3.264 -9.391 1 91.62 210 GLN A O 1
ATOM 1675 N N . VAL A 1 211 ? 12.68 -3.855 -8.297 1 93.62 211 VAL A N 1
ATOM 1676 C CA . VAL A 1 211 ? 11.984 -4.848 -7.484 1 93.62 211 VAL A CA 1
ATOM 1677 C C . VAL A 1 211 ? 10.977 -4.156 -6.57 1 93.62 211 VAL A C 1
ATOM 1679 O O . VAL A 1 211 ? 9.82 -4.562 -6.492 1 93.62 211 VAL A O 1
ATOM 1682 N N . ARG A 1 212 ? 11.383 -3.078 -5.926 1 95.12 212 ARG A N 1
ATOM 1683 C CA . ARG A 1 212 ? 10.5 -2.346 -5.027 1 95.12 212 ARG A CA 1
ATOM 1684 C C . ARG A 1 212 ? 9.289 -1.796 -5.781 1 95.12 212 ARG A C 1
ATOM 1686 O O . ARG A 1 212 ? 8.172 -1.832 -5.273 1 95.12 212 ARG A O 1
ATOM 1693 N N . CYS A 1 213 ? 9.555 -1.262 -6.957 1 95.5 213 CYS A N 1
ATOM 1694 C CA . CYS A 1 213 ? 8.484 -0.728 -7.789 1 95.5 213 CYS A CA 1
ATOM 1695 C C . CYS A 1 213 ? 7.441 -1.799 -8.086 1 95.5 213 CYS A C 1
ATOM 1697 O O . CYS A 1 213 ? 6.242 -1.575 -7.898 1 95.5 213 CYS A O 1
ATOM 1699 N N . SER A 1 214 ? 7.91 -2.932 -8.445 1 94.94 214 SER A N 1
ATOM 1700 C CA . SER A 1 214 ? 7.012 -4.027 -8.797 1 94.94 214 SER A CA 1
ATOM 1701 C C . SER A 1 214 ? 6.242 -4.527 -7.582 1 94.94 214 SER A C 1
ATOM 1703 O O . SER A 1 214 ? 5.031 -4.742 -7.652 1 94.94 214 SER A O 1
ATOM 1705 N N . LEU A 1 215 ? 6.949 -4.723 -6.5 1 96.62 215 LEU A N 1
ATOM 1706 C CA . LEU A 1 215 ? 6.332 -5.266 -5.297 1 96.62 215 LEU A CA 1
ATOM 1707 C C . LEU A 1 215 ? 5.348 -4.27 -4.691 1 96.62 215 LEU A C 1
ATOM 1709 O O . LEU A 1 215 ? 4.297 -4.66 -4.18 1 96.62 215 LEU A O 1
ATOM 1713 N N . LEU A 1 216 ? 5.668 -3 -4.746 1 97.12 216 LEU A N 1
ATOM 1714 C CA . LEU A 1 216 ? 4.754 -1.971 -4.258 1 97.12 216 LEU A CA 1
ATOM 1715 C C . LEU A 1 216 ? 3.457 -1.972 -5.055 1 97.12 216 LEU A C 1
ATOM 1717 O O . LEU A 1 216 ? 2.373 -1.83 -4.484 1 97.12 216 LEU A O 1
ATOM 1721 N N . GLU A 1 217 ? 3.555 -2.094 -6.305 1 96.75 217 GLU A N 1
ATOM 1722 C CA . GLU A 1 217 ? 2.371 -2.168 -7.156 1 96.75 217 GLU A CA 1
ATOM 1723 C C . GLU A 1 217 ? 1.469 -3.328 -6.75 1 96.75 217 GLU A C 1
ATOM 1725 O O . GLU A 1 217 ? 0.245 -3.184 -6.703 1 96.75 217 GLU A O 1
ATOM 1730 N N . ILE A 1 218 ? 2.074 -4.438 -6.445 1 96.81 218 ILE A N 1
ATOM 1731 C CA . ILE A 1 218 ? 1.315 -5.613 -6.035 1 96.81 218 ILE A CA 1
ATOM 1732 C C . ILE A 1 218 ? 0.551 -5.312 -4.75 1 96.81 218 ILE A C 1
ATOM 1734 O O . ILE A 1 218 ? -0.624 -5.664 -4.621 1 96.81 218 ILE A O 1
ATOM 1738 N N . LEU A 1 219 ? 1.199 -4.668 -3.809 1 97.25 219 LEU A N 1
ATOM 1739 C CA . LEU A 1 219 ? 0.543 -4.32 -2.553 1 97.25 219 LEU A CA 1
ATOM 1740 C C . LEU A 1 219 ? -0.659 -3.414 -2.801 1 97.25 219 LEU A C 1
ATOM 1742 O O . LEU A 1 219 ? -1.7 -3.568 -2.158 1 97.25 219 LEU A O 1
ATOM 1746 N N . GLU A 1 220 ? -0.502 -2.512 -3.689 1 96.75 220 GLU A N 1
ATOM 1747 C CA . GLU A 1 220 ? -1.601 -1.589 -3.963 1 96.75 220 GLU A CA 1
ATOM 1748 C C . GLU A 1 220 ? -2.738 -2.289 -4.699 1 96.75 220 GLU A C 1
ATOM 1750 O O . GLU A 1 220 ? -3.91 -1.971 -4.488 1 96.75 220 GLU A O 1
ATOM 1755 N N . ILE A 1 221 ? -2.416 -3.205 -5.555 1 96.81 221 ILE A N 1
ATOM 1756 C CA . ILE A 1 221 ? -3.445 -4.008 -6.207 1 96.81 221 ILE A CA 1
ATOM 1757 C C . ILE A 1 221 ? -4.227 -4.797 -5.16 1 96.81 221 ILE A C 1
ATOM 1759 O O . ILE A 1 221 ? -5.457 -4.859 -5.215 1 96.81 221 ILE A O 1
ATOM 1763 N N . GLN A 1 222 ? -3.496 -5.422 -4.23 1 97.38 222 GLN A N 1
ATOM 1764 C CA . GLN A 1 222 ? -4.141 -6.137 -3.137 1 97.38 222 GLN A CA 1
ATOM 1765 C C . GLN A 1 222 ? -5.059 -5.211 -2.338 1 97.38 222 GLN A C 1
ATOM 1767 O O . GLN A 1 222 ? -6.172 -5.594 -1.98 1 97.38 222 GLN A O 1
ATOM 1772 N N . ALA A 1 223 ? -4.609 -4 -2.092 1 94.31 223 ALA A N 1
ATOM 1773 C CA . ALA A 1 223 ? -5.375 -3.025 -1.321 1 94.31 223 ALA A CA 1
ATOM 1774 C C . ALA A 1 223 ? -6.652 -2.627 -2.057 1 94.31 223 ALA A C 1
ATOM 1776 O O . ALA A 1 223 ? -7.617 -2.17 -1.438 1 94.31 223 ALA A O 1
ATOM 1777 N N . HIS A 1 224 ? -6.629 -2.734 -3.346 1 95 224 HIS A N 1
ATOM 1778 C CA . HIS A 1 224 ? -7.816 -2.463 -4.152 1 95 224 HIS A CA 1
ATOM 1779 C C . HIS A 1 224 ? -8.57 -3.748 -4.469 1 95 224 HIS A C 1
ATOM 1781 O O . HIS A 1 224 ? -9.188 -3.865 -5.531 1 95 224 HIS A O 1
ATOM 1787 N N . ASN A 1 225 ? -8.422 -4.766 -3.66 1 94.44 225 ASN A N 1
ATOM 1788 C CA . ASN A 1 225 ? -9.133 -6.035 -3.725 1 94.44 225 ASN A CA 1
ATOM 1789 C C . ASN A 1 225 ? -8.82 -6.793 -5.012 1 94.44 225 ASN A C 1
ATOM 1791 O O . ASN A 1 225 ? -9.703 -7.402 -5.613 1 94.44 225 ASN A O 1
ATOM 1795 N N . TRP A 1 226 ? -7.613 -6.629 -5.488 1 94.94 226 TRP A N 1
ATOM 1796 C CA . TRP A 1 226 ? -7.074 -7.336 -6.645 1 94.94 226 TRP A CA 1
ATOM 1797 C C . TRP A 1 226 ? -7.793 -6.914 -7.922 1 94.94 226 TRP A C 1
ATOM 1799 O O . TRP A 1 226 ? -7.867 -7.68 -8.883 1 94.94 226 TRP A O 1
ATOM 1809 N N . GLU A 1 227 ? -8.391 -5.785 -7.867 1 93.62 227 GLU A N 1
ATOM 1810 C CA . GLU A 1 227 ? -9 -5.191 -9.055 1 93.62 227 GLU A CA 1
ATOM 1811 C C . GLU A 1 227 ? -8.031 -4.23 -9.742 1 93.62 227 GLU A C 1
ATOM 1813 O O . GLU A 1 227 ? -6.965 -3.922 -9.211 1 93.62 227 GLU A O 1
ATOM 1818 N N . THR A 1 228 ? -8.445 -3.85 -10.906 1 92.12 228 THR A N 1
ATOM 1819 C CA . THR A 1 228 ? -7.629 -2.896 -11.656 1 92.12 228 THR A CA 1
ATOM 1820 C C . THR A 1 228 ? -7.465 -1.598 -10.867 1 92.12 228 THR A C 1
ATOM 1822 O O . THR A 1 228 ? -8.422 -1.1 -10.27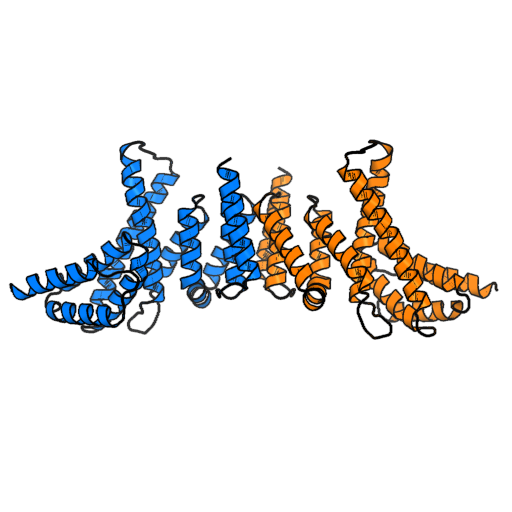3 1 92.12 228 THR A O 1
ATOM 1825 N N . LEU A 1 229 ? -6.227 -1.125 -10.852 1 94.31 229 LEU A N 1
ATOM 1826 C CA . LEU A 1 229 ? -5.934 0.122 -10.156 1 94.31 229 LEU A CA 1
ATOM 1827 C C . LEU A 1 229 ? -6.535 1.312 -10.898 1 94.31 229 LEU A C 1
ATOM 1829 O O . LEU A 1 229 ? -6.695 1.274 -12.117 1 94.31 229 LEU A O 1
ATOM 1833 N N . PRO A 1 230 ? -6.887 2.365 -10.109 1 93.25 230 PRO A N 1
ATOM 1834 C CA . PRO A 1 230 ? -7.281 3.611 -10.773 1 93.25 230 PRO A CA 1
ATOM 1835 C C . PRO A 1 230 ? -6.238 4.098 -11.781 1 93.25 230 PRO A C 1
ATOM 1837 O O . PRO A 1 230 ? -5.047 3.834 -11.617 1 93.25 230 PRO A O 1
ATOM 1840 N N . SER A 1 231 ? -6.633 4.785 -12.812 1 93.88 231 SER A N 1
ATOM 1841 C CA . SER A 1 231 ? -5.797 5.184 -13.938 1 93.88 231 SER A CA 1
ATOM 1842 C C . SER A 1 231 ? -4.594 5.996 -13.469 1 93.88 231 SER A C 1
ATOM 1844 O O . SER A 1 231 ? -3.498 5.863 -14.016 1 93.88 231 SER A O 1
ATOM 1846 N N . ASP A 1 232 ? -4.785 6.848 -12.57 1 92.5 232 ASP A N 1
ATOM 1847 C CA . ASP A 1 232 ? -3.695 7.703 -12.109 1 92.5 232 ASP A CA 1
ATOM 1848 C C . ASP A 1 232 ? -2.59 6.879 -11.453 1 92.5 232 ASP A C 1
ATOM 1850 O O . ASP A 1 232 ? -1.404 7.145 -11.656 1 92.5 232 ASP A O 1
ATOM 1854 N N . ILE A 1 233 ? -2.984 5.887 -10.703 1 94.25 233 ILE A N 1
ATOM 1855 C CA . ILE A 1 233 ? -2.01 5.031 -10.031 1 94.25 233 ILE A CA 1
ATOM 1856 C C . ILE A 1 233 ? -1.301 4.152 -11.062 1 94.25 233 ILE A C 1
ATOM 1858 O O . ILE A 1 233 ? -0.083 3.971 -11 1 94.25 233 ILE A O 1
ATOM 1862 N N . THR A 1 234 ? -2.072 3.613 -11.977 1 93.88 234 THR A N 1
ATOM 1863 C CA . THR A 1 234 ? -1.492 2.818 -13.047 1 93.88 234 THR A CA 1
ATOM 1864 C C . THR A 1 234 ? -0.46 3.629 -13.828 1 93.88 234 THR A C 1
ATOM 1866 O O . THR A 1 234 ? 0.618 3.127 -14.148 1 93.88 234 THR A O 1
ATOM 1869 N N . ARG A 1 235 ? -0.808 4.828 -14.109 1 93.75 235 ARG A N 1
ATOM 1870 C CA . ARG A 1 235 ? 0.098 5.715 -14.836 1 93.75 235 ARG A CA 1
ATOM 1871 C C . ARG A 1 235 ? 1.38 5.953 -14.047 1 93.75 235 ARG A C 1
ATOM 1873 O O . ARG A 1 235 ? 2.471 5.988 -14.617 1 93.75 235 ARG A O 1
ATOM 1880 N N . PHE A 1 236 ? 1.258 6.109 -12.82 1 96.19 236 PHE A N 1
ATOM 1881 C CA . PHE A 1 236 ? 2.432 6.297 -11.977 1 96.19 236 PHE A CA 1
ATOM 1882 C C . PHE A 1 236 ? 3.398 5.129 -12.125 1 96.19 236 PHE A C 1
ATOM 1884 O O . PHE A 1 236 ? 4.594 5.328 -12.359 1 96.19 236 PHE A O 1
ATOM 1891 N N . TYR A 1 237 ? 2.936 3.961 -11.945 1 94.62 237 TYR A N 1
ATOM 1892 C CA . TYR A 1 237 ? 3.807 2.793 -11.977 1 94.62 237 TYR A CA 1
ATOM 1893 C C . TYR A 1 237 ? 4.367 2.562 -13.375 1 94.62 237 TYR A C 1
ATOM 1895 O O . TYR A 1 237 ? 5.527 2.168 -13.523 1 94.62 237 TYR A O 1
ATOM 1903 N N . CYS A 1 238 ? 3.574 2.783 -14.383 1 92.69 238 CYS A N 1
ATOM 1904 C CA . CYS A 1 238 ? 4.059 2.664 -15.758 1 92.69 238 CYS A CA 1
ATOM 1905 C C . CYS A 1 238 ? 5.211 3.629 -16.016 1 92.69 238 CYS A C 1
ATOM 1907 O O . CYS A 1 238 ? 6.258 3.229 -16.516 1 92.69 238 CYS A O 1
ATOM 1909 N N . ASP A 1 239 ? 5.02 4.859 -15.625 1 93.19 239 ASP A N 1
ATOM 1910 C CA . ASP A 1 239 ? 6.027 5.891 -15.828 1 93.19 239 ASP A CA 1
ATOM 1911 C C . ASP A 1 239 ? 7.281 5.602 -15.008 1 93.19 239 ASP A C 1
ATOM 1913 O O . ASP A 1 239 ? 8.398 5.738 -15.508 1 93.19 239 ASP A O 1
ATOM 1917 N N . THR A 1 240 ? 7.055 5.242 -13.828 1 93.19 240 THR A N 1
ATOM 1918 C CA . THR A 1 240 ? 8.18 4.988 -12.938 1 93.19 240 THR A CA 1
ATOM 1919 C C . THR A 1 240 ? 9 3.799 -13.43 1 93.19 240 THR A C 1
ATOM 1921 O O . THR A 1 240 ? 10.234 3.844 -13.422 1 93.19 240 THR A O 1
ATOM 1924 N N . SER A 1 241 ? 8.336 2.73 -13.812 1 89.88 241 SER A N 1
ATOM 1925 C CA . SER A 1 241 ? 9.023 1.559 -14.344 1 89.88 241 SER A CA 1
ATOM 1926 C C . SER A 1 241 ? 9.844 1.914 -15.578 1 89.88 241 SER A C 1
ATOM 1928 O O . SER A 1 241 ? 10.961 1.435 -15.75 1 89.88 241 SER A O 1
ATOM 1930 N N . ALA A 1 242 ? 9.281 2.725 -16.391 1 89.69 242 ALA A N 1
ATOM 1931 C CA . ALA A 1 242 ? 9.977 3.17 -17.594 1 89.69 242 ALA A CA 1
ATOM 1932 C C . ALA A 1 242 ? 11.211 3.986 -17.25 1 89.69 242 ALA A C 1
ATOM 1934 O O . ALA A 1 242 ? 12.273 3.822 -17.859 1 89.69 242 ALA A O 1
ATOM 1935 N N . ASP A 1 243 ? 11.125 4.836 -16.266 1 89.44 243 ASP A N 1
ATOM 1936 C CA . ASP A 1 243 ? 12.227 5.688 -15.836 1 89.44 243 ASP A CA 1
ATOM 1937 C C . ASP A 1 243 ? 13.359 4.852 -15.25 1 89.44 243 ASP A C 1
ATOM 1939 O O . ASP A 1 243 ? 14.539 5.137 -15.5 1 89.44 243 ASP A O 1
ATOM 1943 N N . ILE A 1 244 ? 13.008 3.908 -14.492 1 87.5 244 ILE A N 1
ATOM 1944 C CA . ILE A 1 244 ? 14.008 3.041 -13.867 1 87.5 244 ILE A CA 1
ATOM 1945 C C . ILE A 1 244 ? 14.781 2.285 -14.945 1 87.5 244 ILE A C 1
ATOM 1947 O O . ILE A 1 244 ? 16 2.168 -14.875 1 87.5 244 ILE A O 1
ATOM 1951 N N . LEU A 1 245 ? 14.031 1.798 -15.875 1 81.56 245 LEU A N 1
ATOM 1952 C CA . LEU A 1 245 ? 14.656 1.048 -16.953 1 81.56 245 LEU A CA 1
ATOM 1953 C C . LEU A 1 245 ? 15.57 1.947 -17.781 1 81.56 245 LEU A C 1
ATOM 1955 O O . LEU A 1 245 ? 16.641 1.518 -18.219 1 81.56 245 LEU A O 1
ATOM 1959 N N . ALA A 1 246 ? 15.109 3.148 -17.953 1 83.75 246 ALA A N 1
ATOM 1960 C CA . ALA A 1 246 ? 15.906 4.113 -18.703 1 83.75 246 ALA A CA 1
ATOM 1961 C C . ALA A 1 246 ? 17.172 4.492 -17.938 1 83.75 246 ALA A C 1
ATOM 1963 O O . ALA A 1 246 ? 18.219 4.734 -18.547 1 83.75 246 ALA A O 1
ATOM 1964 N N . GLY A 1 247 ? 17.078 4.637 -16.625 1 74 247 GLY A N 1
ATOM 1965 C CA . GLY A 1 247 ? 18.219 4.992 -15.812 1 74 247 GLY A CA 1
ATOM 1966 C C . GLY A 1 247 ? 19.25 3.875 -15.703 1 74 247 GLY A C 1
ATOM 1967 O O . GLY A 1 247 ? 20.422 4.125 -15.422 1 74 247 GLY A O 1
ATOM 1968 N N . MET A 1 248 ? 18.891 2.68 -15.922 1 63.78 248 MET A N 1
ATOM 1969 C CA . MET A 1 248 ? 19.766 1.514 -15.875 1 63.78 248 MET A CA 1
ATOM 1970 C C . MET A 1 248 ? 20.578 1.394 -17.156 1 63.78 248 MET A C 1
ATOM 1972 O O . MET A 1 248 ? 21.656 0.793 -17.156 1 63.78 248 MET A O 1
ATOM 1976 N N . VAL A 1 249 ? 20.109 1.913 -18.25 1 54.06 249 VAL A N 1
ATOM 1977 C CA . VAL A 1 249 ? 20.812 1.828 -19.516 1 54.06 249 VAL A CA 1
ATOM 1978 C C . VAL A 1 249 ? 21.844 2.949 -19.625 1 54.06 249 VAL A C 1
ATOM 1980 O O . VAL A 1 249 ? 22.844 2.824 -20.344 1 54.06 249 VAL A O 1
ATOM 1983 N N . VAL A 1 250 ? 21.859 3.996 -18.891 1 40.59 250 VAL A N 1
ATOM 1984 C CA . VAL A 1 250 ? 22.891 5.023 -18.984 1 40.59 250 VAL A CA 1
ATOM 1985 C C . VAL A 1 250 ? 24.031 4.711 -18.031 1 40.59 250 VAL A C 1
ATOM 1987 O O . VAL A 1 250 ? 23.797 4.195 -16.922 1 40.59 250 VAL A O 1
ATOM 1990 N N . MET B 1 1 ? -9.062 48.594 34.438 1 39.78 1 MET B N 1
ATOM 1991 C CA . MET B 1 1 ? -7.883 48.531 33.594 1 39.78 1 MET B CA 1
ATOM 1992 C C . MET B 1 1 ? -6.945 47.406 34.031 1 39.78 1 MET B C 1
ATOM 1994 O O . MET B 1 1 ? -6.305 46.75 33.219 1 39.78 1 MET B O 1
ATOM 1998 N N . CYS B 1 2 ? -6.883 47.344 35.344 1 50.12 2 CYS B N 1
ATOM 1999 C CA . CYS B 1 2 ? -6.055 46.438 36.125 1 50.12 2 CYS B CA 1
ATOM 2000 C C . CYS B 1 2 ? -6.605 45.031 36.062 1 50.12 2 CYS B C 1
ATOM 2002 O O . CYS B 1 2 ? -5.848 44.062 36.125 1 50.12 2 CYS B O 1
ATOM 2004 N N . SER B 1 3 ? -7.953 45 35.938 1 52.41 3 SER B N 1
ATOM 2005 C CA . SER B 1 3 ? -8.672 43.719 36 1 52.41 3 SER B CA 1
ATOM 2006 C C . SER B 1 3 ? -8.453 42.906 34.75 1 52.41 3 SER B C 1
ATOM 2008 O O . SER B 1 3 ? -8.281 41.688 34.844 1 52.41 3 SER B O 1
ATOM 2010 N N . ASP B 1 4 ? -8.227 43.688 33.719 1 61.44 4 ASP B N 1
ATOM 2011 C CA . ASP B 1 4 ? -8.086 43.031 32.438 1 61.44 4 ASP B CA 1
ATOM 2012 C C . ASP B 1 4 ? -6.727 42.344 32.312 1 61.44 4 ASP B C 1
ATOM 2014 O O . ASP B 1 4 ? -6.629 41.219 31.812 1 61.44 4 ASP B O 1
ATOM 2018 N N . GLY B 1 5 ? -5.746 43.062 32.969 1 63.03 5 GLY B N 1
ATOM 2019 C CA . GLY B 1 5 ? -4.402 42.531 32.969 1 63.03 5 GLY B CA 1
ATOM 2020 C C . GLY B 1 5 ? -4.27 41.281 33.812 1 63.03 5 GLY B C 1
ATOM 2021 O O . GLY B 1 5 ? -3.584 40.312 33.438 1 63.03 5 GLY B O 1
ATOM 2022 N N . ILE B 1 6 ? -4.992 41.344 34.906 1 68.44 6 ILE B N 1
ATOM 2023 C CA . ILE B 1 6 ? -4.969 40.188 35.844 1 68.44 6 ILE B CA 1
ATOM 2024 C C . ILE B 1 6 ? -5.672 39 35.188 1 68.44 6 ILE B C 1
ATOM 2026 O O . ILE B 1 6 ? -5.18 37.875 35.281 1 68.44 6 ILE B O 1
ATOM 2030 N N . ASN B 1 7 ? -6.699 39.312 34.5 1 77.94 7 ASN B N 1
ATOM 2031 C CA . ASN B 1 7 ? -7.445 38.219 33.875 1 77.94 7 ASN B CA 1
ATOM 2032 C C . ASN B 1 7 ? -6.664 37.625 32.688 1 77.94 7 ASN B C 1
ATOM 2034 O O . ASN B 1 7 ? -6.688 36.406 32.5 1 77.94 7 ASN B O 1
ATOM 2038 N N . LEU B 1 8 ? -5.887 38.562 32.156 1 83.94 8 LEU B N 1
ATOM 2039 C CA . LEU B 1 8 ? -5.082 38.094 31.047 1 83.94 8 LEU B CA 1
ATOM 2040 C C . LEU B 1 8 ? -3.971 37.156 31.531 1 83.94 8 LEU B C 1
ATOM 2042 O O . LEU B 1 8 ? -3.695 36.125 30.906 1 83.94 8 LEU B O 1
ATOM 2046 N N . GLU B 1 9 ? -3.359 37.531 32.625 1 86.25 9 GLU B N 1
ATOM 2047 C CA . GLU B 1 9 ? -2.312 36.688 33.219 1 86.25 9 GLU B CA 1
ATOM 2048 C C . GLU B 1 9 ? -2.869 35.344 33.656 1 86.25 9 GLU B C 1
ATOM 2050 O O . GLU B 1 9 ? -2.219 34.312 33.5 1 86.25 9 GLU B O 1
ATOM 2055 N N . LYS B 1 10 ? -4.016 35.406 34.156 1 86.31 10 LYS B N 1
ATOM 2056 C CA . LYS B 1 10 ? -4.66 34.188 34.625 1 86.31 10 LYS B CA 1
ATOM 2057 C C . LYS B 1 10 ? -4.973 33.25 33.469 1 86.31 10 LYS B C 1
ATOM 2059 O O . LYS B 1 10 ? -4.742 32.031 33.594 1 86.31 10 LYS B O 1
ATOM 2064 N N . VAL B 1 11 ? -5.48 33.812 32.438 1 86.88 11 VAL B N 1
ATOM 2065 C CA . VAL B 1 11 ? -5.816 33 31.266 1 86.88 11 VAL B CA 1
ATOM 2066 C C . VAL B 1 11 ? -4.543 32.375 30.672 1 86.88 11 VAL B C 1
ATOM 2068 O O . VAL B 1 11 ? -4.504 31.203 30.328 1 86.88 11 VAL B O 1
ATOM 2071 N N . SER B 1 12 ? -3.547 33.188 30.625 1 89.56 12 SER B N 1
ATOM 2072 C CA . SER B 1 12 ? -2.275 32.719 30.078 1 89.56 12 SER B CA 1
ATOM 2073 C C . SER B 1 12 ? -1.697 31.578 30.906 1 89.56 12 SER B C 1
ATOM 2075 O O . SER B 1 12 ? -1.225 30.594 30.359 1 89.56 12 SER B O 1
ATOM 2077 N N . GLN B 1 13 ? -1.775 31.719 32.156 1 89.75 13 GLN B N 1
ATOM 2078 C CA . GLN B 1 13 ? -1.264 30.688 33.062 1 89.75 13 GLN B CA 1
ATOM 2079 C C . GLN B 1 13 ? -2.064 29.391 32.938 1 89.75 13 GLN B C 1
ATOM 2081 O O . GLN B 1 13 ? -1.497 28.297 32.969 1 89.75 13 GLN B O 1
ATOM 2086 N N . LYS B 1 14 ? -3.309 29.547 32.781 1 89.06 14 LYS B N 1
ATOM 2087 C CA . LYS B 1 14 ? -4.164 28.375 32.656 1 89.06 14 LYS B CA 1
ATOM 2088 C C . LYS B 1 14 ? -3.865 27.625 31.359 1 89.06 14 LYS B C 1
ATOM 2090 O O . LYS B 1 14 ? -3.846 26.391 31.328 1 89.06 14 LYS B O 1
ATOM 2095 N N . ILE B 1 15 ? -3.658 28.359 30.297 1 89.88 15 ILE B N 1
ATOM 2096 C CA . ILE B 1 15 ? -3.334 27.766 29 1 89.88 15 ILE B CA 1
ATOM 2097 C C . ILE B 1 15 ? -1.999 27.016 29.094 1 89.88 15 ILE B C 1
ATOM 2099 O O . ILE B 1 15 ? -1.867 25.906 28.609 1 89.88 15 ILE B O 1
ATOM 2103 N N . GLU B 1 16 ? -1.1 27.547 29.812 1 89.56 16 GLU B N 1
ATOM 2104 C CA . GLU B 1 16 ? 0.228 26.953 29.938 1 89.56 16 GLU B CA 1
ATOM 2105 C C . GLU B 1 16 ? 0.179 25.656 30.75 1 89.56 16 GLU B C 1
ATOM 2107 O O . GLU B 1 16 ? 0.963 24.734 30.516 1 89.56 16 GLU B O 1
ATOM 2112 N N . MET B 1 17 ? -0.792 25.578 31.516 1 86.94 17 MET B N 1
ATOM 2113 C CA . MET B 1 17 ? -0.892 24.422 32.406 1 86.94 17 MET B CA 1
ATOM 2114 C C . MET B 1 17 ? -1.721 23.328 31.766 1 86.94 17 MET B C 1
ATOM 2116 O O . MET B 1 17 ? -1.688 22.172 32.219 1 86.94 17 MET B O 1
ATOM 2120 N N . LEU B 1 18 ? -2.375 23.672 30.75 1 87.31 18 LEU B N 1
ATOM 2121 C CA . LEU B 1 18 ? -3.24 22.688 30.109 1 87.31 18 LEU B CA 1
ATOM 2122 C C . LEU B 1 18 ? -2.414 21.609 29.438 1 87.31 18 LEU B C 1
ATOM 2124 O O . LEU B 1 18 ? -1.379 21.891 28.828 1 87.31 18 LEU B O 1
ATOM 2128 N N . SER B 1 19 ? -2.85 20.422 29.703 1 76.81 19 SER B N 1
ATOM 2129 C CA . SER B 1 19 ? -2.191 19.281 29.078 1 76.81 19 SER B CA 1
ATOM 2130 C C . SER B 1 19 ? -2.885 18.891 27.781 1 76.81 19 SER B C 1
ATOM 2132 O O . SER B 1 19 ? -3.934 19.438 27.438 1 76.81 19 SER B O 1
ATOM 2134 N N . PHE B 1 20 ? -2.303 17.891 27.094 1 70.75 20 PHE B N 1
ATOM 2135 C CA . PHE B 1 20 ? -2.803 17.406 25.812 1 70.75 20 PHE B CA 1
ATOM 2136 C C . PHE B 1 20 ? -4.148 16.719 25.984 1 70.75 20 PHE B C 1
ATOM 2138 O O . PHE B 1 20 ? -4.949 16.656 25.047 1 70.75 20 PHE B O 1
ATOM 2145 N N . ASP B 1 21 ? -4.445 16.328 27.094 1 74.12 21 ASP B N 1
ATOM 2146 C CA . ASP B 1 21 ? -5.668 15.578 27.344 1 74.12 21 ASP B CA 1
ATOM 2147 C C . ASP B 1 21 ? -6.738 16.453 28 1 74.12 21 ASP B C 1
ATOM 2149 O O . ASP B 1 21 ? -7.562 15.953 28.766 1 74.12 21 ASP B O 1
ATOM 2153 N N . ALA B 1 22 ? -6.602 17.734 27.688 1 75.62 22 ALA B N 1
ATOM 2154 C CA . ALA B 1 22 ? -7.555 18.672 28.266 1 75.62 22 ALA B CA 1
ATOM 2155 C C . ALA B 1 22 ? -8.992 18.281 27.922 1 75.62 22 ALA B C 1
ATOM 2157 O O . ALA B 1 22 ? -9.273 17.844 26.797 1 75.62 22 ALA B O 1
ATOM 2158 N N . GLN B 1 23 ? -9.828 18.359 28.938 1 79 23 GLN B N 1
ATOM 2159 C CA . GLN B 1 23 ? -11.242 18 28.812 1 79 23 GLN B CA 1
ATOM 2160 C C . GLN B 1 23 ? -12.086 19.234 28.469 1 79 23 GLN B C 1
ATOM 2162 O O . GLN B 1 23 ? -11.594 20.359 28.516 1 79 23 GLN B O 1
ATOM 2167 N N . ASP B 1 24 ? -13.328 19.016 28.109 1 84.19 24 ASP B N 1
ATOM 2168 C CA . ASP B 1 24 ? -14.242 20.078 27.719 1 84.19 24 ASP B CA 1
ATOM 2169 C C . ASP B 1 24 ? -14.375 21.125 28.828 1 84.19 24 ASP B C 1
ATOM 2171 O O . ASP B 1 24 ? -14.469 22.328 28.547 1 84.19 24 ASP B O 1
ATOM 2175 N N . ARG B 1 25 ? -14.305 20.625 30.016 1 85.31 25 ARG B N 1
ATOM 2176 C CA . ARG B 1 25 ? -14.445 21.531 31.156 1 85.31 25 ARG B CA 1
ATOM 2177 C C . ARG B 1 25 ? -13.297 22.547 31.188 1 85.31 25 ARG B C 1
ATOM 2179 O O . ARG B 1 25 ? -13.5 23.719 31.516 1 85.31 25 ARG B O 1
ATOM 2186 N N . ASP B 1 26 ? -12.094 22.047 30.859 1 87 26 ASP B N 1
ATOM 2187 C CA . ASP B 1 26 ? -10.938 22.938 30.828 1 87 26 ASP B CA 1
ATOM 2188 C C . ASP B 1 26 ? -11.086 23.984 29.734 1 87 26 ASP B C 1
ATOM 2190 O O . ASP B 1 26 ? -10.75 25.156 29.938 1 87 26 ASP B O 1
ATOM 2194 N N . LEU B 1 27 ? -11.633 23.625 28.656 1 87.81 27 LEU B N 1
ATOM 2195 C CA . LEU B 1 27 ? -11.836 24.547 27.547 1 87.81 27 LEU B CA 1
ATOM 2196 C C . LEU B 1 27 ? -12.891 25.594 27.891 1 87.81 27 LEU B C 1
ATOM 2198 O O . LEU B 1 27 ? -12.766 26.766 27.5 1 87.81 27 LEU B O 1
ATOM 2202 N N . ASP B 1 28 ? -13.875 25.156 28.656 1 88.44 28 ASP B N 1
ATOM 2203 C CA . ASP B 1 28 ? -14.914 26.078 29.109 1 88.44 28 ASP B CA 1
ATOM 2204 C C . ASP B 1 28 ? -14.328 27.188 29.984 1 88.44 28 ASP B C 1
ATOM 2206 O O . ASP B 1 28 ? -14.711 28.359 29.844 1 88.44 28 ASP B O 1
ATOM 2210 N N . VAL B 1 29 ? -13.469 26.781 30.812 1 86.31 29 VAL B N 1
ATOM 2211 C CA . VAL B 1 29 ? -12.852 27.734 31.734 1 86.31 29 VAL B CA 1
ATOM 2212 C C . VAL B 1 29 ? -12.039 28.766 30.938 1 86.31 29 VAL B C 1
ATOM 2214 O O . VAL B 1 29 ? -12.102 29.953 31.219 1 86.31 29 VAL B O 1
ATOM 2217 N N . ILE B 1 30 ? -11.297 28.266 29.969 1 87.88 30 ILE B N 1
ATOM 2218 C CA . ILE B 1 30 ? -10.477 29.141 29.156 1 87.88 30 ILE B CA 1
ATOM 2219 C C . ILE B 1 30 ? -11.367 30.125 28.391 1 87.88 30 ILE B C 1
ATOM 2221 O O . ILE B 1 30 ? -11.07 31.312 28.297 1 87.88 30 ILE B O 1
ATOM 2225 N N . GLU B 1 31 ? -12.414 29.578 27.891 1 87.38 31 GLU B N 1
ATOM 2226 C CA . GLU B 1 31 ? -13.352 30.422 27.156 1 87.38 31 GLU B CA 1
ATOM 2227 C C . GLU B 1 31 ? -13.93 31.516 28.047 1 87.38 31 GLU B C 1
ATOM 2229 O O . GLU B 1 31 ? -14 32.688 27.641 1 87.38 31 GLU B O 1
ATOM 2234 N N . LYS B 1 32 ? -14.344 31.125 29.203 1 86.56 32 LYS B N 1
ATOM 2235 C CA . LYS B 1 32 ? -14.938 32.062 30.141 1 86.56 32 LYS B CA 1
ATOM 2236 C C . LYS B 1 32 ? -13.945 33.156 30.531 1 86.56 32 LYS B C 1
ATOM 2238 O O . LYS B 1 32 ? -14.273 34.344 30.531 1 86.56 32 LYS B O 1
ATOM 2243 N N . LEU B 1 33 ? -12.781 32.75 30.844 1 85.88 33 LEU B N 1
ATOM 2244 C CA . LEU B 1 33 ? -11.75 33.719 31.25 1 85.88 33 LEU B CA 1
ATOM 2245 C C . LEU B 1 33 ? -11.398 34.656 30.109 1 85.88 33 LEU B C 1
ATOM 2247 O O . LEU B 1 33 ? -11.18 35.844 30.328 1 85.88 33 LEU B O 1
ATOM 2251 N N . THR B 1 34 ? -11.328 34.156 28.906 1 85.94 34 THR B N 1
ATOM 2252 C CA . THR B 1 34 ? -10.992 34.969 27.75 1 85.94 34 THR B CA 1
ATOM 2253 C C . THR B 1 34 ? -12.102 36 27.453 1 85.94 34 THR B C 1
ATOM 2255 O O . THR B 1 34 ? -11.82 37.125 27.094 1 85.94 34 THR B O 1
ATOM 2258 N N . ARG B 1 35 ? -13.359 35.594 27.656 1 84 35 ARG B N 1
ATOM 2259 C CA . ARG B 1 35 ? -14.492 36.469 27.469 1 84 35 ARG B CA 1
ATOM 2260 C C . ARG B 1 35 ? -14.406 37.688 28.391 1 84 35 ARG B C 1
ATOM 2262 O O . ARG B 1 35 ? -14.789 38.781 28 1 84 35 ARG B O 1
ATOM 2269 N N . GLU B 1 36 ? -13.914 37.406 29.484 1 82.44 36 GLU B N 1
ATOM 2270 C CA . GLU B 1 36 ? -13.828 38.469 30.5 1 82.44 36 GLU B CA 1
ATOM 2271 C C . GLU B 1 36 ? -12.758 39.469 30.125 1 82.44 36 GLU B C 1
ATOM 2273 O O . GLU B 1 36 ? -12.82 40.625 30.562 1 82.44 36 GLU B O 1
ATOM 2278 N N . CYS B 1 37 ? -11.844 39.031 29.438 1 76.75 37 CYS B N 1
ATOM 2279 C CA . CYS B 1 37 ? -10.758 39.938 29.094 1 76.75 37 CYS B CA 1
ATOM 2280 C C . CYS B 1 37 ? -10.891 40.438 27.641 1 76.75 37 CYS B C 1
ATOM 2282 O O . CYS B 1 37 ? -10.102 41.25 27.188 1 76.75 37 CYS B O 1
ATOM 2284 N N . ALA B 1 38 ? -11.844 39.969 26.875 1 73 38 ALA B N 1
ATOM 2285 C CA . ALA B 1 38 ? -11.984 40.156 25.438 1 73 38 ALA B CA 1
ATOM 2286 C C . ALA B 1 38 ? -12.406 41.594 25.125 1 73 38 ALA B C 1
ATOM 2288 O O . ALA B 1 38 ? -12.492 41.969 23.953 1 73 38 ALA B O 1
ATOM 2289 N N . LYS B 1 39 ? -12.625 42.375 26.094 1 73.62 39 LYS B N 1
ATOM 2290 C CA . LYS B 1 39 ? -13.039 43.75 25.828 1 73.62 39 LYS B CA 1
ATOM 2291 C C . LYS B 1 39 ? -11.945 44.531 25.109 1 73.62 39 LYS B C 1
ATOM 2293 O O . LYS B 1 39 ? -12.234 45.469 24.359 1 73.62 39 LYS B O 1
ATOM 2298 N N . ASP B 1 40 ? -10.781 44.062 25.312 1 76.75 40 ASP B N 1
ATOM 2299 C CA . ASP B 1 40 ? -9.633 44.656 24.672 1 76.75 40 ASP B CA 1
ATOM 2300 C C . ASP B 1 40 ? -9.055 43.75 23.594 1 76.75 40 ASP B C 1
ATOM 2302 O O . ASP B 1 40 ? -8.711 42.594 23.875 1 76.75 40 ASP B O 1
ATOM 2306 N N . GLU B 1 41 ? -8.984 44.281 22.438 1 76.44 41 GLU B N 1
ATOM 2307 C CA . GLU B 1 41 ? -8.445 43.531 21.297 1 76.44 41 GLU B CA 1
ATOM 2308 C C . GLU B 1 41 ? -7.02 43.062 21.562 1 76.44 41 GLU B C 1
ATOM 2310 O O . GLU B 1 41 ? -6.629 41.969 21.141 1 76.44 41 GLU B O 1
ATOM 2315 N N . LYS B 1 42 ? -6.348 43.875 22.25 1 83.56 42 LYS B N 1
ATOM 2316 C CA . LYS B 1 42 ? -4.965 43.562 22.578 1 83.56 42 LYS B CA 1
ATOM 2317 C C . LYS B 1 42 ? -4.891 42.312 23.453 1 83.56 42 LYS B C 1
ATOM 2319 O O . LYS B 1 42 ? -3.963 41.5 23.328 1 83.56 42 LYS B O 1
ATOM 2324 N N . ASN B 1 43 ? -5.867 42.188 24.266 1 84.06 43 ASN B N 1
ATOM 2325 C CA . ASN B 1 43 ? -5.898 41 25.141 1 84.06 43 ASN B CA 1
ATOM 2326 C C . ASN B 1 43 ? -6.176 39.719 24.375 1 84.06 43 ASN B C 1
ATOM 2328 O O . ASN B 1 43 ? -5.566 38.688 24.641 1 84.06 43 ASN B O 1
ATOM 2332 N N . ILE B 1 44 ? -7.004 39.844 23.406 1 83.12 44 ILE B N 1
ATOM 2333 C CA . ILE B 1 44 ? -7.332 38.688 22.578 1 83.12 44 ILE B CA 1
ATOM 2334 C C . ILE B 1 44 ? -6.102 38.25 21.781 1 83.12 44 ILE B C 1
ATOM 2336 O O . ILE B 1 44 ? -5.82 37.031 21.672 1 83.12 44 ILE B O 1
ATOM 2340 N N . GLN B 1 45 ? -5.434 39.188 21.281 1 87.25 45 GLN B N 1
ATOM 2341 C CA . GLN B 1 45 ? -4.215 38.906 20.531 1 87.25 45 GLN B CA 1
ATOM 2342 C C . GLN B 1 45 ? -3.186 38.188 21.422 1 87.25 45 GLN B C 1
ATOM 2344 O O . GLN B 1 45 ? -2.484 37.312 20.953 1 87.25 45 GLN B O 1
ATOM 2349 N N . GLN B 1 46 ? -3.135 38.688 22.625 1 90.25 46 GLN B N 1
ATOM 2350 C CA . GLN B 1 46 ? -2.184 38.062 23.547 1 90.25 46 GLN B CA 1
ATOM 2351 C C . GLN B 1 46 ? -2.578 36.625 23.875 1 90.25 46 GLN B C 1
ATOM 2353 O O . GLN B 1 46 ? -1.716 35.75 24.016 1 90.25 46 GLN B O 1
ATOM 2358 N N . VAL B 1 47 ? -3.85 36.406 24.031 1 89.69 47 VAL B N 1
ATOM 2359 C CA . VAL B 1 47 ? -4.332 35.062 24.312 1 89.69 47 VAL B CA 1
ATOM 2360 C C . VAL B 1 47 ? -4.012 34.156 23.141 1 89.69 47 VAL B C 1
ATOM 2362 O O . VAL B 1 47 ? -3.523 33.031 23.328 1 89.69 47 VAL B O 1
ATOM 2365 N N . ILE B 1 48 ? -4.246 34.625 21.938 1 91.25 48 ILE B N 1
ATOM 2366 C CA . ILE B 1 48 ? -3.943 33.875 20.719 1 91.25 48 ILE B CA 1
ATOM 2367 C C . ILE B 1 48 ? -2.457 33.531 20.688 1 91.25 48 ILE B C 1
ATOM 2369 O O . ILE B 1 48 ? -2.088 32.375 20.406 1 91.25 48 ILE B O 1
ATOM 2373 N N . LYS B 1 49 ? -1.692 34.438 21.031 1 93.62 49 LYS B N 1
ATOM 2374 C CA . LYS B 1 49 ? -0.245 34.25 21 1 93.62 49 LYS B CA 1
ATOM 2375 C C . LYS B 1 49 ? 0.199 33.188 22 1 93.62 49 LYS B C 1
ATOM 2377 O O . LYS B 1 49 ? 1.11 32.406 21.734 1 93.62 49 LYS B O 1
ATOM 2382 N N . VAL B 1 50 ? -0.393 33.219 23.109 1 93.69 50 VAL B N 1
ATOM 2383 C CA . VAL B 1 50 ? -0.035 32.25 24.141 1 93.69 50 VAL B CA 1
ATOM 2384 C C . VAL B 1 50 ? -0.373 30.844 23.672 1 93.69 50 VAL B C 1
ATOM 2386 O O . VAL B 1 50 ? 0.452 29.938 23.781 1 93.69 50 VAL B O 1
ATOM 2389 N N . ILE B 1 51 ? -1.561 30.656 23.141 1 94.31 51 ILE B N 1
ATOM 2390 C CA . ILE B 1 51 ? -1.971 29.359 22.609 1 94.31 51 ILE B CA 1
ATOM 2391 C C . ILE B 1 51 ? -1.041 28.953 21.484 1 94.31 51 ILE B C 1
ATOM 2393 O O . ILE B 1 51 ? -0.589 27.797 21.422 1 94.31 51 ILE B O 1
ATOM 2397 N N . TYR B 1 52 ? -0.78 29.906 20.656 1 95.5 52 TYR B N 1
ATOM 2398 C CA . TYR B 1 52 ? 0.059 29.688 19.484 1 95.5 52 TYR B CA 1
ATOM 2399 C C . TYR B 1 52 ? 1.456 29.234 19.891 1 95.5 52 TYR B C 1
ATOM 2401 O O . TYR B 1 52 ? 1.927 28.188 19.438 1 95.5 52 TYR B O 1
ATOM 2409 N N . ASN B 1 53 ? 2.076 29.906 20.75 1 93.94 53 ASN B N 1
ATOM 2410 C CA . ASN B 1 53 ? 3.439 29.594 21.172 1 93.94 53 ASN B CA 1
ATOM 2411 C C . ASN B 1 53 ? 3.514 28.25 21.891 1 93.94 53 ASN B C 1
ATOM 2413 O O . ASN B 1 53 ? 4.445 27.484 21.672 1 93.94 53 ASN B O 1
ATOM 2417 N N . LYS B 1 54 ? 2.598 28.016 22.672 1 94.12 54 LYS B N 1
ATOM 2418 C CA . LYS B 1 54 ? 2.588 26.734 23.359 1 94.12 54 LYS B CA 1
ATOM 2419 C C . LYS B 1 54 ? 2.436 25.578 22.359 1 94.12 54 LYS B C 1
ATOM 2421 O O . LYS B 1 54 ? 3.09 24.547 22.5 1 94.12 54 LYS B O 1
ATOM 2426 N N . SER B 1 55 ? 1.554 25.734 21.375 1 94.06 55 SER B N 1
ATOM 2427 C CA . SER B 1 55 ? 1.295 24.703 20.375 1 94.06 55 SER B CA 1
ATOM 2428 C C . SER B 1 55 ? 2.539 24.422 19.531 1 94.06 55 SER B C 1
ATOM 2430 O O . SER B 1 55 ? 2.73 23.312 19.062 1 94.06 55 SER B O 1
ATOM 2432 N N . LEU B 1 56 ? 3.398 25.391 19.328 1 92.88 56 LEU B N 1
ATOM 2433 C CA . LEU B 1 56 ? 4.602 25.219 18.516 1 92.88 56 LEU B CA 1
ATOM 2434 C C . LEU B 1 56 ? 5.676 24.469 19.297 1 92.88 56 LEU B C 1
ATOM 2436 O O . LEU B 1 56 ? 6.5 23.766 18.688 1 92.88 56 LEU B O 1
ATOM 2440 N N . VAL B 1 57 ? 5.617 24.562 20.625 1 90.31 57 VAL B N 1
ATOM 2441 C CA . VAL B 1 57 ? 6.699 23.969 21.406 1 90.31 57 VAL B CA 1
ATOM 2442 C C . VAL B 1 57 ? 6.238 22.641 21.984 1 90.31 57 VAL B C 1
ATOM 2444 O O . VAL B 1 57 ? 7.062 21.781 22.328 1 90.31 57 VAL B O 1
ATOM 2447 N N . ASP B 1 58 ? 5.016 22.469 22.125 1 90.75 58 ASP B N 1
ATOM 2448 C CA . ASP B 1 58 ? 4.434 21.234 22.641 1 90.75 58 ASP B CA 1
ATOM 2449 C C . ASP B 1 58 ? 3.506 20.594 21.609 1 90.75 58 ASP B C 1
ATOM 2451 O O . ASP B 1 58 ? 2.305 20.875 21.594 1 90.75 58 ASP B O 1
ATOM 2455 N N . ILE B 1 59 ? 4.031 19.641 20.938 1 88.81 59 ILE B N 1
ATOM 2456 C CA . ILE B 1 59 ? 3.332 19.016 19.828 1 88.81 59 ILE B CA 1
ATOM 2457 C C . ILE B 1 59 ? 2.072 18.312 20.328 1 88.81 59 ILE B C 1
ATOM 2459 O O . ILE B 1 59 ? 1.048 18.297 19.641 1 88.81 59 ILE B O 1
ATOM 2463 N N . ASP B 1 60 ? 2.076 17.844 21.5 1 88.06 60 ASP B N 1
ATOM 2464 C CA . ASP B 1 60 ? 0.925 17.125 22.047 1 88.06 60 ASP B CA 1
ATOM 2465 C C . ASP B 1 60 ? -0.22 18.094 22.359 1 88.06 60 ASP B C 1
ATOM 2467 O O . ASP B 1 60 ? -1.381 17.688 22.422 1 88.06 60 ASP B O 1
ATOM 2471 N N . PHE B 1 61 ? 0.115 19.312 22.5 1 92.38 61 PHE B N 1
ATOM 2472 C CA . PHE B 1 61 ? -0.876 20.328 22.828 1 92.38 61 PHE B CA 1
ATOM 2473 C C . PHE B 1 61 ? -1.509 20.906 21.578 1 92.38 61 PHE B C 1
ATOM 2475 O O . PHE B 1 61 ? -2.518 21.609 21.641 1 92.38 61 PHE B O 1
ATOM 2482 N N . ALA B 1 62 ? -0.948 20.609 20.438 1 91.94 62 ALA B N 1
ATOM 2483 C CA . ALA B 1 62 ? -1.348 21.266 19.188 1 91.94 62 ALA B CA 1
ATOM 2484 C C . ALA B 1 62 ? -2.826 21.031 18.906 1 91.94 62 ALA B C 1
ATOM 2486 O O . ALA B 1 62 ? -3.537 21.938 18.484 1 91.94 62 ALA B O 1
ATOM 2487 N N . ARG B 1 63 ? -3.258 19.875 19.156 1 90.75 63 ARG B N 1
ATOM 2488 C CA . ARG B 1 63 ? -4.668 19.578 18.922 1 90.75 63 ARG B CA 1
ATOM 2489 C C . ARG B 1 63 ? -5.559 20.375 19.875 1 90.75 63 ARG B C 1
ATOM 2491 O O . ARG B 1 63 ? -6.535 21 19.438 1 90.75 63 ARG B O 1
ATOM 2498 N N . THR B 1 64 ? -5.234 20.297 21.109 1 92.12 64 THR B N 1
ATOM 2499 C CA . THR B 1 64 ? -5.973 21.047 22.109 1 92.12 64 THR B CA 1
ATOM 2500 C C . THR B 1 64 ? -5.941 22.547 21.781 1 92.12 64 THR B C 1
ATOM 2502 O O . THR B 1 64 ? -6.961 23.219 21.891 1 92.12 64 THR B O 1
ATOM 2505 N N . GLY B 1 65 ? -4.781 22.969 21.438 1 93.62 65 GLY B N 1
ATOM 2506 C CA . GLY B 1 65 ? -4.648 24.359 21.047 1 93.62 65 GLY B CA 1
ATOM 2507 C C . GLY B 1 65 ? -5.598 24.766 19.922 1 93.62 65 GLY B C 1
ATOM 2508 O O . GLY B 1 65 ? -6.234 25.812 20 1 93.62 65 GLY B O 1
ATOM 2509 N N . ALA B 1 66 ? -5.715 23.953 18.906 1 94.31 66 ALA B N 1
ATOM 2510 C CA . ALA B 1 66 ? -6.602 24.234 17.781 1 94.31 66 ALA B CA 1
ATOM 2511 C C . ALA B 1 66 ? -8.062 24.266 18.234 1 94.31 66 ALA B C 1
ATOM 2513 O O . ALA B 1 66 ? -8.836 25.109 17.781 1 94.31 66 ALA B O 1
ATOM 2514 N N . LEU B 1 67 ? -8.414 23.406 19.141 1 92.62 67 LEU B N 1
ATOM 2515 C CA . LEU B 1 67 ? -9.773 23.375 19.672 1 92.62 67 LEU B CA 1
ATOM 2516 C C . LEU B 1 67 ? -10.094 24.656 20.422 1 92.62 67 LEU B C 1
ATOM 2518 O O . LEU B 1 67 ? -11.188 25.219 20.297 1 92.62 67 LEU B O 1
ATOM 2522 N N . ILE B 1 68 ? -9.164 25.062 21.188 1 91.94 68 ILE B N 1
ATOM 2523 C CA . ILE B 1 68 ? -9.328 26.297 21.938 1 91.94 68 ILE B CA 1
ATOM 2524 C C . ILE B 1 68 ? -9.5 27.469 20.969 1 91.94 68 ILE B C 1
ATOM 2526 O O . ILE B 1 68 ? -10.391 28.297 21.141 1 91.94 68 ILE B O 1
ATOM 2530 N N . CYS B 1 69 ? -8.664 27.516 20 1 93.25 69 CYS B N 1
ATOM 2531 C CA . CYS B 1 69 ? -8.758 28.578 19 1 93.25 69 CYS B CA 1
ATOM 2532 C C . CYS B 1 69 ? -10.117 28.578 18.328 1 93.25 69 CYS B C 1
ATOM 2534 O O . CYS B 1 69 ? -10.711 29.641 18.109 1 93.25 69 CYS B O 1
ATOM 2536 N N . ASP B 1 70 ? -10.594 27.453 18.031 1 92.75 70 ASP B N 1
ATOM 2537 C CA . ASP B 1 70 ? -11.898 27.344 17.375 1 92.75 70 ASP B CA 1
ATOM 2538 C C . ASP B 1 70 ? -13.008 27.891 18.281 1 92.75 70 ASP B C 1
ATOM 2540 O O . ASP B 1 70 ? -13.883 28.625 17.812 1 92.75 70 ASP B O 1
ATOM 2544 N N . ARG B 1 71 ? -12.914 27.531 19.453 1 89.38 71 ARG B N 1
ATOM 2545 C CA . ARG B 1 71 ? -13.906 28 20.422 1 89.38 71 ARG B CA 1
ATOM 2546 C C . ARG B 1 71 ? -13.828 29.5 20.609 1 89.38 71 ARG B C 1
ATOM 2548 O O . ARG B 1 71 ? -14.859 30.188 20.625 1 89.38 71 ARG B O 1
ATOM 2555 N N . LEU B 1 72 ? -12.68 30 20.75 1 89.5 72 LEU B N 1
ATOM 2556 C CA . LEU B 1 72 ? -12.477 31.422 21.016 1 89.5 72 LEU B CA 1
ATOM 2557 C C . LEU B 1 72 ? -12.852 32.25 19.797 1 89.5 72 LEU B C 1
ATOM 2559 O O . LEU B 1 72 ? -13.289 33.406 19.938 1 89.5 72 LEU B O 1
ATOM 2563 N N . SER B 1 73 ? -12.664 31.734 18.625 1 90.25 73 SER B N 1
ATOM 2564 C CA . SER B 1 73 ? -12.992 32.469 17.406 1 90.25 73 SER B CA 1
ATOM 2565 C C . SER B 1 73 ? -14.492 32.719 17.297 1 90.25 73 SER B C 1
ATOM 2567 O O . SER B 1 73 ? -14.93 33.562 16.531 1 90.25 73 SER B O 1
ATOM 2569 N N . LYS B 1 74 ? -15.25 32.062 18.125 1 85.06 74 LYS B N 1
ATOM 2570 C CA . LYS B 1 74 ? -16.703 32.188 18.062 1 85.06 74 LYS B CA 1
ATOM 2571 C C . LYS B 1 74 ? -17.25 33.062 19.188 1 85.06 74 LYS B C 1
ATOM 2573 O O . LYS B 1 74 ? -18.453 33.281 19.266 1 85.06 74 LYS B O 1
ATOM 2578 N N . ILE B 1 75 ? -16.484 33.5 20.094 1 76.75 75 ILE B N 1
ATOM 2579 C CA . ILE B 1 75 ? -16.953 34.188 21.281 1 76.75 75 ILE B CA 1
ATOM 2580 C C . ILE B 1 75 ? -17.484 35.562 20.875 1 76.75 75 ILE B C 1
ATOM 2582 O O . ILE B 1 75 ? -18.531 36 21.359 1 76.75 75 ILE B O 1
ATOM 2586 N N . ASP B 1 76 ? -16.719 36.375 20.281 1 65.88 76 ASP B N 1
ATOM 2587 C CA . ASP B 1 76 ? -17.203 37.719 20.016 1 65.88 76 ASP B CA 1
ATOM 2588 C C . ASP B 1 76 ? -17.312 38 18.516 1 65.88 76 ASP B C 1
ATOM 2590 O O . ASP B 1 76 ? -16.328 37.906 17.781 1 65.88 76 ASP B O 1
ATOM 2594 N N . GLY B 1 77 ? -18.516 38.312 18.156 1 69.56 77 GLY B N 1
ATOM 2595 C CA . GLY B 1 77 ? -18.766 38.719 16.781 1 69.56 77 GLY B CA 1
ATOM 2596 C C . GLY B 1 77 ? -18.641 37.562 15.781 1 69.56 77 GLY B C 1
ATOM 2597 O O . GLY B 1 77 ? -19.047 36.438 16.078 1 69.56 77 GLY B O 1
ATOM 2598 N N . ASP B 1 78 ? -18.141 38 14.625 1 70.88 78 ASP B N 1
ATOM 2599 C CA . ASP B 1 78 ? -18.062 37.031 13.555 1 70.88 78 ASP B CA 1
ATOM 2600 C C . ASP B 1 78 ? -16.719 36.312 13.57 1 70.88 78 ASP B C 1
ATOM 2602 O O . ASP B 1 78 ? -16.516 35.344 12.836 1 70.88 78 ASP B O 1
ATOM 2606 N N . GLY B 1 79 ? -15.836 36.625 14.578 1 81.94 79 GLY B N 1
ATOM 2607 C CA . GLY B 1 79 ? -14.57 35.938 14.766 1 81.94 79 GLY B CA 1
ATOM 2608 C C . GLY B 1 79 ? -13.57 36.188 13.656 1 81.94 79 GLY B C 1
ATOM 2609 O O . GLY B 1 79 ? -12.555 35.5 13.555 1 81.94 79 GLY B O 1
ATOM 2610 N N . VAL B 1 80 ? -13.867 37.125 12.836 1 82.88 80 VAL B N 1
ATOM 2611 C CA . VAL B 1 80 ? -13.047 37.406 11.664 1 82.88 80 VAL B CA 1
ATOM 2612 C C . VAL B 1 80 ? -11.672 37.906 12.102 1 82.88 80 VAL B C 1
ATOM 2614 O O . VAL B 1 80 ? -10.648 37.438 11.578 1 82.88 80 VAL B O 1
ATOM 2617 N N . LYS B 1 81 ? -11.75 38.781 13.062 1 84.25 81 LYS B N 1
ATOM 2618 C CA . LYS B 1 81 ? -10.484 39.344 13.531 1 84.25 81 LYS B CA 1
ATOM 2619 C C . LYS B 1 81 ? -9.617 38.281 14.188 1 84.25 81 LYS B C 1
ATOM 2621 O O . LYS B 1 81 ? -8.398 38.25 14.008 1 84.25 81 LYS B O 1
ATOM 2626 N N . TYR B 1 82 ? -10.211 37.438 14.969 1 88.5 82 TYR B N 1
ATOM 2627 C CA . TYR B 1 82 ? -9.484 36.344 15.625 1 88.5 82 TYR B CA 1
ATOM 2628 C C . TYR B 1 82 ? -8.828 35.438 14.594 1 88.5 82 TYR B C 1
ATOM 2630 O O . TYR B 1 82 ? -7.629 35.188 14.672 1 88.5 82 TYR B O 1
ATOM 2638 N N . ARG B 1 83 ? -9.609 35.062 13.641 1 91.75 83 ARG B N 1
ATOM 2639 C CA . ARG B 1 83 ? -9.125 34.156 12.602 1 91.75 83 ARG B CA 1
ATOM 2640 C C . ARG B 1 83 ? -8.016 34.812 11.781 1 91.75 83 ARG B C 1
ATOM 2642 O O . ARG B 1 83 ? -7.008 34.156 11.469 1 91.75 83 ARG B O 1
ATOM 2649 N N . SER B 1 84 ? -8.242 36 11.523 1 90.56 84 SER B N 1
ATOM 2650 C CA . SER B 1 84 ? -7.25 36.719 10.734 1 90.56 84 SER B CA 1
ATOM 2651 C C . SER B 1 84 ? -5.918 36.812 11.469 1 90.56 84 SER B C 1
ATOM 2653 O O . SER B 1 84 ? -4.855 36.625 10.867 1 90.56 84 SER B O 1
ATOM 2655 N N . ASN B 1 85 ? -5.98 37.156 12.758 1 90.31 85 ASN B N 1
ATOM 2656 C CA . ASN B 1 85 ? -4.766 37.25 13.562 1 90.31 85 ASN B CA 1
ATOM 2657 C C . ASN B 1 85 ? -4.035 35.938 13.656 1 90.31 85 ASN B C 1
ATOM 2659 O O . ASN B 1 85 ? -2.807 35.875 13.562 1 90.31 85 ASN B O 1
ATOM 2663 N N . LEU B 1 86 ? -4.781 34.906 13.82 1 94.25 86 LEU B N 1
ATOM 2664 C CA . LEU B 1 86 ? -4.203 33.562 13.883 1 94.25 86 LEU B CA 1
ATOM 2665 C C . LEU B 1 86 ? -3.537 33.219 12.562 1 94.25 86 LEU B C 1
ATOM 2667 O O . LEU B 1 86 ? -2.402 32.719 12.555 1 94.25 86 LEU B O 1
ATOM 2671 N N . LEU B 1 87 ? -4.199 33.438 11.453 1 94.19 87 LEU B N 1
ATOM 2672 C CA . LEU B 1 87 ? -3.688 33.125 10.133 1 94.19 87 LEU B CA 1
ATOM 2673 C C . LEU B 1 87 ? -2.424 33.906 9.82 1 94.19 87 LEU B C 1
ATOM 2675 O O . LEU B 1 87 ? -1.501 33.406 9.188 1 94.19 87 LEU B O 1
ATOM 2679 N N . LYS B 1 88 ? -2.43 35.094 10.336 1 93.12 88 LYS B N 1
ATOM 2680 C CA . LYS B 1 88 ? -1.246 35.938 10.141 1 93.12 88 LYS B CA 1
ATOM 2681 C C . LYS B 1 88 ? -0.035 35.344 10.859 1 93.12 88 LYS B C 1
ATOM 2683 O O . LYS B 1 88 ? 1.076 35.344 10.328 1 93.12 88 LYS B O 1
ATOM 2688 N N . LEU B 1 89 ? -0.23 34.875 12.039 1 94.12 89 LEU B N 1
ATOM 2689 C CA . LEU B 1 89 ? 0.845 34.25 12.789 1 94.12 89 LEU B CA 1
ATOM 2690 C C . LEU B 1 89 ? 1.351 33 12.062 1 94.12 89 LEU B C 1
ATOM 2692 O O . LEU B 1 89 ? 2.559 32.812 11.883 1 94.12 89 LEU B O 1
ATOM 2696 N N . LEU B 1 90 ? 0.436 32.219 11.586 1 95.19 90 LEU B N 1
ATOM 2697 C CA . LEU B 1 90 ? 0.782 31 10.883 1 95.19 90 LEU B CA 1
ATOM 2698 C C . LEU B 1 90 ? 1.551 31.297 9.602 1 95.19 90 LEU B C 1
ATOM 2700 O O . LEU B 1 90 ? 2.557 30.656 9.305 1 95.19 90 LEU B O 1
ATOM 2704 N N . GLN B 1 91 ? 1.089 32.25 8.914 1 92.75 91 GLN B N 1
ATOM 2705 C CA . GLN B 1 91 ? 1.717 32.625 7.645 1 92.75 91 GLN B CA 1
ATOM 2706 C C . GLN B 1 91 ? 3.129 33.156 7.867 1 92.75 91 GLN B C 1
ATOM 2708 O O . GLN B 1 91 ? 4.043 32.844 7.102 1 92.75 91 GLN B O 1
ATOM 2713 N N . ALA B 1 92 ? 3.236 33.938 8.898 1 91.94 92 ALA B N 1
ATOM 2714 C CA . ALA B 1 92 ? 4.551 34.5 9.211 1 91.94 92 ALA B CA 1
ATOM 2715 C C . ALA B 1 92 ? 5.551 33.406 9.547 1 91.94 92 ALA B C 1
ATOM 2717 O O . ALA B 1 92 ? 6.66 33.375 9.008 1 91.94 92 ALA B O 1
ATOM 2718 N N . ASP B 1 93 ? 5.188 32.531 10.344 1 91.81 93 ASP B N 1
ATOM 2719 C CA . ASP B 1 93 ? 6.086 31.453 10.742 1 91.81 93 ASP B CA 1
ATOM 2720 C C . ASP B 1 93 ? 6.344 30.5 9.586 1 91.81 93 ASP B C 1
ATOM 2722 O O . ASP B 1 93 ? 7.434 29.938 9.461 1 91.81 93 ASP B O 1
ATOM 2726 N N . PHE B 1 94 ? 5.422 30.328 8.742 1 92.12 94 PHE B N 1
ATOM 2727 C CA . PHE B 1 94 ? 5.621 29.469 7.578 1 92.12 94 PHE B CA 1
ATOM 2728 C C . PHE B 1 94 ? 6.629 30.094 6.621 1 92.12 94 PHE B C 1
ATOM 2730 O O . PHE B 1 94 ? 7.465 29.391 6.051 1 92.12 94 PHE B O 1
ATOM 2737 N N . ALA B 1 95 ? 6.441 31.344 6.449 1 90.25 95 ALA B N 1
ATOM 2738 C CA . ALA B 1 95 ? 7.406 32.062 5.613 1 90.25 95 ALA B CA 1
ATOM 2739 C C . ALA B 1 95 ? 8.82 31.906 6.156 1 90.25 95 ALA B C 1
ATOM 2741 O O . ALA B 1 95 ? 9.773 31.719 5.395 1 90.25 95 ALA B O 1
ATOM 2742 N N . ASP B 1 96 ? 8.922 31.984 7.434 1 87.19 96 ASP B N 1
ATOM 2743 C CA . ASP B 1 96 ? 10.211 31.781 8.078 1 87.19 96 ASP B CA 1
ATOM 2744 C C . ASP B 1 96 ? 10.727 30.359 7.848 1 87.19 96 ASP B C 1
ATOM 2746 O O . ASP B 1 96 ? 11.922 30.156 7.613 1 87.19 96 ASP B O 1
ATOM 2750 N N . LEU B 1 97 ? 9.875 29.438 7.918 1 85.62 97 LEU B N 1
ATOM 2751 C CA . LEU B 1 97 ? 10.234 28.047 7.668 1 85.62 97 LEU B CA 1
ATOM 2752 C C . LEU B 1 97 ? 10.742 27.859 6.242 1 85.62 97 LEU B C 1
ATOM 2754 O O . LEU B 1 97 ? 11.758 27.203 6.02 1 85.62 97 LEU B O 1
ATOM 2758 N N . GLN B 1 98 ? 10.07 28.406 5.344 1 85.31 98 GLN B N 1
ATOM 2759 C CA . GLN B 1 98 ? 10.477 28.312 3.943 1 85.31 98 GLN B CA 1
ATOM 2760 C C . GLN B 1 98 ? 11.859 28.906 3.727 1 85.31 98 GLN B C 1
ATOM 2762 O O . GLN B 1 98 ? 12.695 28.312 3.035 1 85.31 98 GLN B O 1
ATOM 2767 N N . GLN B 1 99 ? 12.039 29.984 4.32 1 82.56 99 GLN B N 1
ATOM 2768 C CA . GLN B 1 99 ? 13.344 30.625 4.207 1 82.56 99 GLN B CA 1
ATOM 2769 C C . GLN B 1 99 ? 14.445 29.766 4.801 1 82.56 99 GLN B C 1
ATOM 2771 O O . GLN B 1 99 ? 15.539 29.672 4.242 1 82.56 99 GLN B O 1
ATOM 2776 N N . TYR B 1 100 ? 14.125 29.188 5.852 1 77.06 100 TYR B N 1
ATOM 2777 C CA . TYR B 1 100 ? 15.07 28.297 6.512 1 77.06 100 TYR B CA 1
ATOM 2778 C C . TYR B 1 100 ? 15.406 27.109 5.621 1 77.06 100 TYR B C 1
ATOM 2780 O O . TYR B 1 100 ? 16.578 26.75 5.465 1 77.06 100 TYR B O 1
ATOM 2788 N N . LEU B 1 101 ? 14.445 26.562 4.984 1 75.75 101 LEU B N 1
ATOM 2789 C CA . LEU B 1 101 ? 14.625 25.391 4.137 1 75.75 101 LEU B CA 1
ATOM 2790 C C . LEU B 1 101 ? 15.43 25.734 2.893 1 75.75 101 LEU B C 1
ATOM 2792 O O . LEU B 1 101 ? 16.297 24.953 2.469 1 75.75 101 LEU B O 1
ATOM 2796 N N . VAL B 1 102 ? 15.203 26.812 2.346 1 75.94 102 VAL B N 1
ATOM 2797 C CA . VAL B 1 102 ? 15.945 27.281 1.18 1 75.94 102 VAL B CA 1
ATOM 2798 C C . VAL B 1 102 ? 17.406 27.484 1.55 1 75.94 102 VAL B C 1
ATOM 2800 O O . VAL B 1 102 ? 18.312 27.141 0.782 1 75.94 102 VAL B O 1
ATOM 2803 N N . SER B 1 103 ? 17.641 28.016 2.686 1 75.31 103 SER B N 1
ATOM 2804 C CA . SER B 1 103 ? 19 28.25 3.146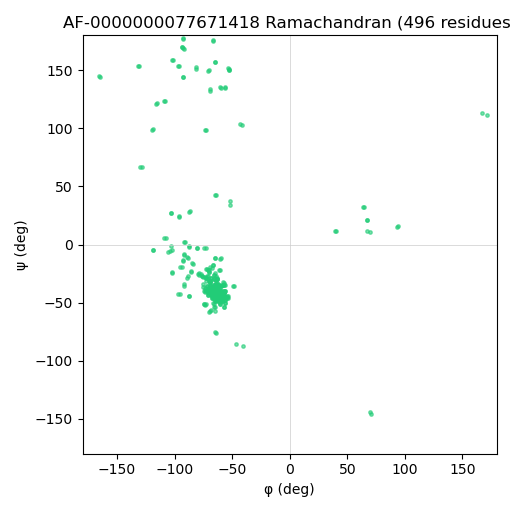 1 75.31 103 SER B CA 1
ATOM 2805 C C . SER B 1 103 ? 19.75 26.938 3.377 1 75.31 103 SER B C 1
ATOM 2807 O O . SER B 1 103 ? 20.938 26.844 3.098 1 75.31 103 SER B O 1
ATOM 2809 N N . MET B 1 104 ? 19.062 26 3.895 1 70.5 104 MET B N 1
ATOM 2810 C CA . MET B 1 104 ? 19.656 24.688 4.141 1 70.5 104 MET B CA 1
ATOM 2811 C C . MET B 1 104 ? 20 23.984 2.826 1 70.5 104 MET B C 1
ATOM 2813 O O . MET B 1 104 ? 21.016 23.297 2.73 1 70.5 104 MET B O 1
ATOM 2817 N N . ALA B 1 105 ? 19.141 24.094 1.927 1 66.69 105 ALA B N 1
ATOM 2818 C CA . ALA B 1 105 ? 19.344 23.469 0.624 1 66.69 105 ALA B CA 1
ATOM 2819 C C . ALA B 1 105 ? 20.516 24.109 -0.112 1 66.69 105 ALA B C 1
ATOM 2821 O O . ALA B 1 105 ? 21.219 23.438 -0.873 1 66.69 105 ALA B O 1
ATOM 2822 N N . ASN B 1 106 ? 20.75 25.328 0.001 1 65.44 106 ASN B N 1
ATOM 2823 C CA . ASN B 1 106 ? 21.812 26.062 -0.684 1 65.44 106 ASN B CA 1
ATOM 2824 C C . ASN B 1 106 ? 23.125 26.016 0.101 1 65.44 106 ASN B C 1
ATOM 2826 O O . ASN B 1 106 ? 24.109 26.656 -0.288 1 65.44 106 ASN B O 1
ATOM 2830 N N . ASN B 1 107 ? 23.375 24.969 0.897 1 59.16 107 ASN B N 1
ATOM 2831 C CA . ASN B 1 107 ? 24.594 24.812 1.685 1 59.16 107 ASN B CA 1
ATOM 2832 C C . ASN B 1 107 ? 25.031 26.141 2.307 1 59.16 107 ASN B C 1
ATOM 2834 O O . ASN B 1 107 ? 26.234 26.406 2.412 1 59.16 107 ASN B O 1
ATOM 2838 N N . ASP B 1 108 ? 24.297 26.984 2.256 1 54.91 108 ASP B N 1
ATOM 2839 C CA . ASP B 1 108 ? 24.75 28.203 2.922 1 54.91 108 ASP B CA 1
ATOM 2840 C C . ASP B 1 108 ? 24.906 27.984 4.422 1 54.91 108 ASP B C 1
ATOM 2842 O O . ASP B 1 108 ? 24 28.266 5.203 1 54.91 108 ASP B O 1
ATOM 2846 N N . HIS B 1 109 ? 25.484 26.828 4.77 1 47.66 109 HIS B N 1
ATOM 2847 C CA . HIS B 1 109 ? 25.766 26.312 6.105 1 47.66 109 HIS B CA 1
ATOM 2848 C C . HIS B 1 109 ? 26.516 27.328 6.945 1 47.66 109 HIS B C 1
ATOM 2850 O O . HIS B 1 109 ? 27.75 27.328 6.973 1 47.66 109 HIS B O 1
ATOM 2856 N N . GLU B 1 110 ? 26.5 28.5 7.008 1 44.91 110 GLU B N 1
ATOM 2857 C CA . GLU B 1 110 ? 27.25 28.984 8.156 1 44.91 110 GLU B CA 1
ATOM 2858 C C . GLU B 1 110 ? 27 28.125 9.391 1 44.91 110 GLU B C 1
ATOM 2860 O O . GLU B 1 110 ? 25.859 27.953 9.82 1 44.91 110 GLU B O 1
ATOM 2865 N N . GLN B 1 111 ? 27.984 27.172 9.805 1 44.31 111 GLN B N 1
ATOM 2866 C CA . GLN B 1 111 ? 28.281 25.984 10.594 1 44.31 111 GLN B CA 1
ATOM 2867 C C . GLN B 1 111 ? 27.578 26.031 11.945 1 44.31 111 GLN B C 1
ATOM 2869 O O . GLN B 1 111 ? 26.938 25.062 12.367 1 44.31 111 GLN B O 1
ATOM 2874 N N . ASN B 1 112 ? 28.344 26.734 13.023 1 43.44 112 ASN B N 1
ATOM 2875 C CA . ASN B 1 112 ? 28.438 26.656 14.477 1 43.44 112 ASN B CA 1
ATOM 2876 C C . ASN B 1 112 ? 27.125 27.031 15.148 1 43.44 112 ASN B C 1
ATOM 2878 O O . ASN B 1 112 ? 26.688 26.375 16.094 1 43.44 112 ASN B O 1
ATOM 2882 N N . SER B 1 113 ? 26.844 28.344 15.188 1 41.22 113 SER B N 1
ATOM 2883 C CA . SER B 1 113 ? 25.797 28.938 16.016 1 41.22 113 SER B CA 1
ATOM 2884 C C . SER B 1 113 ? 24.438 28.375 15.648 1 41.22 113 SER B C 1
ATOM 2886 O O . SER B 1 113 ? 23.438 28.656 16.328 1 41.22 113 SER B O 1
ATOM 2888 N N . LYS B 1 114 ? 24.25 27.625 14.492 1 47.78 114 LYS B N 1
ATOM 2889 C CA . LYS B 1 114 ? 23.031 27.312 13.758 1 47.78 114 LYS B CA 1
ATOM 2890 C C . LYS B 1 114 ? 22.469 25.953 14.188 1 47.78 114 LYS B C 1
ATOM 2892 O O . LYS B 1 114 ? 21.375 25.578 13.781 1 47.78 114 LYS B O 1
ATOM 2897 N N . GLU B 1 115 ? 23.516 25.344 14.773 1 49.06 115 GLU B N 1
ATOM 2898 C CA . GLU B 1 115 ? 23.031 2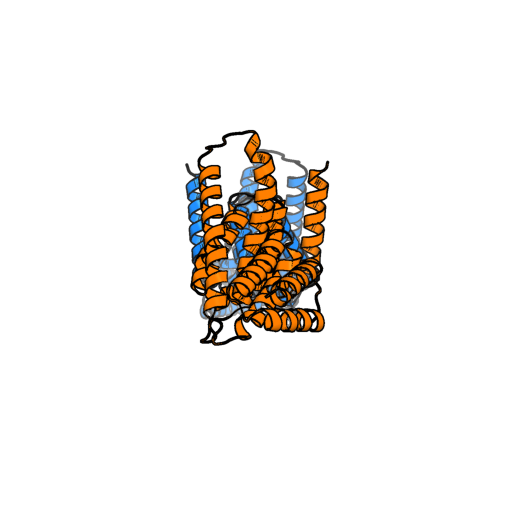4.031 15.188 1 49.06 115 GLU B CA 1
ATOM 2899 C C . GLU B 1 115 ? 21.953 24.156 16.266 1 49.06 115 GLU B C 1
ATOM 2901 O O . GLU B 1 115 ? 20.938 23.438 16.203 1 49.06 115 GLU B O 1
ATOM 2906 N N . ALA B 1 116 ? 22.359 24.844 17.406 1 46.19 116 ALA B N 1
ATOM 2907 C CA . ALA B 1 116 ? 21.391 24.984 18.5 1 46.19 116 ALA B CA 1
ATOM 2908 C C . ALA B 1 116 ? 20.094 25.641 18.016 1 46.19 116 ALA B C 1
ATOM 2910 O O . ALA B 1 116 ? 19 25.203 18.375 1 46.19 116 ALA B O 1
ATOM 2911 N N . LEU B 1 117 ? 20.312 26.672 17.281 1 46.06 117 LEU B N 1
ATOM 2912 C CA . LEU B 1 117 ? 19.141 27.344 16.703 1 46.06 117 LEU B CA 1
ATOM 2913 C C . LEU B 1 117 ? 18.391 26.391 15.773 1 46.06 117 LEU B C 1
ATOM 2915 O O . LEU B 1 117 ? 17.156 26.422 15.719 1 46.06 117 LEU B O 1
ATOM 2919 N N . ARG B 1 118 ? 19.328 25.469 15.43 1 52.75 118 ARG B N 1
ATOM 2920 C CA . ARG B 1 118 ? 18.781 24.5 14.492 1 52.75 118 ARG B CA 1
ATOM 2921 C C . ARG B 1 118 ? 17.812 23.547 15.188 1 52.75 118 ARG B C 1
ATOM 2923 O O . ARG B 1 118 ? 16.75 23.25 14.656 1 52.75 118 ARG B O 1
ATOM 2930 N N . THR B 1 119 ? 18.281 23.203 16.422 1 55.75 119 THR B N 1
ATOM 2931 C CA . THR B 1 119 ? 17.453 22.219 17.109 1 55.75 119 THR B CA 1
ATOM 2932 C C . THR B 1 119 ? 16.156 22.859 17.594 1 55.75 119 THR B C 1
ATOM 2934 O O . THR B 1 119 ? 15.078 22.281 17.453 1 55.75 119 THR B O 1
ATOM 2937 N N . SER B 1 120 ? 16.359 24 18.312 1 59.94 120 SER B N 1
ATOM 2938 C CA . SER B 1 120 ? 15.156 24.703 18.781 1 59.94 120 SER B CA 1
ATOM 2939 C C . SER B 1 120 ? 14.258 25.094 17.625 1 59.94 120 SER B C 1
ATOM 2941 O O . SER B 1 120 ? 13.039 24.938 17.688 1 59.94 120 SER B O 1
ATOM 2943 N N . SER B 1 121 ? 14.945 25.328 16.641 1 70.56 121 SER B N 1
ATOM 2944 C CA . SER B 1 121 ? 14.211 25.719 15.438 1 70.56 121 SER B CA 1
ATOM 2945 C C . SER B 1 121 ? 13.547 24.516 14.773 1 70.56 121 SER B C 1
ATOM 2947 O O . SER B 1 121 ? 12.398 24.594 14.336 1 70.56 121 SER B O 1
ATOM 2949 N N . HIS B 1 122 ? 14.234 23.453 15.062 1 75.94 122 HIS B N 1
ATOM 2950 C CA . HIS B 1 122 ? 13.68 22.25 14.453 1 75.94 122 HIS B CA 1
ATOM 2951 C C . HIS B 1 122 ? 12.406 21.812 15.156 1 75.94 122 HIS B C 1
ATOM 2953 O O . HIS B 1 122 ? 11.414 21.469 14.508 1 75.94 122 HIS B O 1
ATOM 2959 N N . GLU B 1 123 ? 12.453 21.922 16.438 1 81.25 123 GLU B N 1
ATOM 2960 C CA . GLU B 1 123 ? 11.281 21.562 17.234 1 81.25 123 GLU B CA 1
ATOM 2961 C C . GLU B 1 123 ? 10.117 22.5 16.969 1 81.25 123 GLU B C 1
ATOM 2963 O O . GLU B 1 123 ? 8.969 22.078 16.859 1 81.25 123 GLU B O 1
ATOM 2968 N N . LYS B 1 124 ? 10.492 23.734 16.891 1 86.31 124 LYS B N 1
ATOM 2969 C CA . LYS B 1 124 ? 9.469 24.75 16.625 1 86.31 124 LYS B CA 1
ATOM 2970 C C . LYS B 1 124 ? 8.844 24.531 15.25 1 86.31 124 LYS B C 1
ATOM 2972 O O . LYS B 1 124 ? 7.633 24.719 15.078 1 86.31 124 LYS B O 1
ATOM 2977 N N . PHE B 1 125 ? 9.68 24.125 14.406 1 86.94 125 PHE B N 1
ATOM 2978 C CA . PHE B 1 125 ? 9.188 23.906 13.047 1 86.94 125 PHE B CA 1
ATOM 2979 C C . PHE B 1 125 ? 8.266 22.703 12.992 1 86.94 125 PHE B C 1
ATOM 2981 O O . PHE B 1 125 ? 7.215 22.75 12.344 1 86.94 125 PHE B O 1
ATOM 2988 N N . ASN B 1 126 ? 8.664 21.719 13.68 1 90.75 126 ASN B N 1
ATOM 2989 C CA . ASN B 1 126 ? 7.789 20.562 13.766 1 90.75 126 ASN B CA 1
ATOM 2990 C C . ASN B 1 126 ? 6.461 20.906 14.438 1 90.75 126 ASN B C 1
ATOM 2992 O O . ASN B 1 126 ? 5.398 20.484 13.977 1 90.75 126 ASN B O 1
ATOM 2996 N N . GLY B 1 127 ? 6.559 21.703 15.469 1 93.38 127 GLY B N 1
ATOM 2997 C CA . GLY B 1 127 ? 5.352 22.172 16.141 1 93.38 127 GLY B CA 1
ATOM 2998 C C . GLY B 1 127 ? 4.45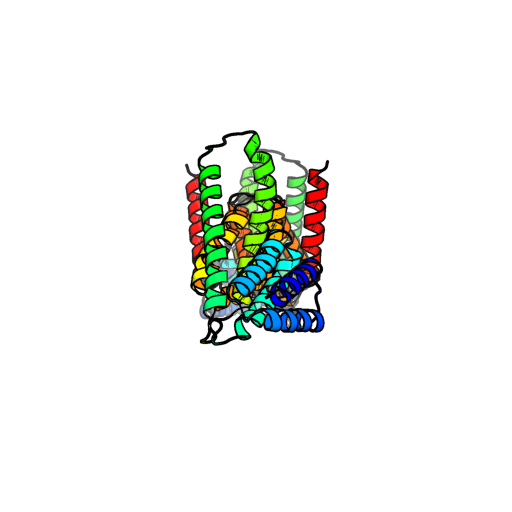3 23 15.227 1 93.38 127 GLY B C 1
ATOM 2999 O O . GLY B 1 127 ? 3.229 22.844 15.258 1 93.38 127 GLY B O 1
ATOM 3000 N N . LEU B 1 128 ? 5.066 23.828 14.445 1 94.38 128 LEU B N 1
ATOM 3001 C CA . LEU B 1 128 ? 4.324 24.641 13.492 1 94.38 128 LEU B CA 1
ATOM 3002 C C . LEU B 1 128 ? 3.559 23.766 12.5 1 94.38 128 LEU B C 1
ATOM 3004 O O . LEU B 1 128 ? 2.381 24.016 12.234 1 94.38 128 LEU B O 1
ATOM 3008 N N . ILE B 1 129 ? 4.195 22.766 12 1 94.69 129 ILE B N 1
ATOM 3009 C CA . ILE B 1 129 ? 3.592 21.875 11.016 1 94.69 129 ILE B CA 1
ATOM 3010 C C . ILE B 1 129 ? 2.369 21.188 11.617 1 94.69 129 ILE B C 1
ATOM 3012 O O . ILE B 1 129 ? 1.291 21.188 11.016 1 94.69 129 ILE B O 1
ATOM 3016 N N . VAL B 1 130 ? 2.566 20.656 12.773 1 95.25 130 VAL B N 1
ATOM 3017 C CA . VAL B 1 130 ? 1.49 19.922 13.438 1 95.25 130 VAL B CA 1
ATOM 3018 C C . VAL B 1 130 ? 0.331 20.875 13.734 1 95.25 130 VAL B C 1
ATOM 3020 O O . VAL B 1 130 ? -0.83 20.547 13.469 1 95.25 130 VAL B O 1
ATOM 3023 N N . PHE B 1 131 ? 0.648 22.047 14.234 1 96.06 131 PHE B N 1
ATOM 3024 C CA . PHE B 1 131 ? -0.39 23 14.602 1 96.06 131 PHE B CA 1
ATOM 3025 C C . PHE B 1 131 ? -1.146 23.469 13.367 1 96.06 131 PHE B C 1
ATOM 3027 O O . PHE B 1 131 ? -2.371 23.609 13.391 1 96.06 131 PHE B O 1
ATOM 3034 N N . LEU B 1 132 ? -0.428 23.719 12.312 1 95.75 132 LEU B N 1
ATOM 3035 C CA . LEU B 1 132 ? -1.029 24.109 11.039 1 95.75 132 LEU B CA 1
ATOM 3036 C C . LEU B 1 132 ? -2.066 23.094 10.594 1 95.75 132 LEU B C 1
ATOM 3038 O O . LEU B 1 132 ? -3.178 23.453 10.203 1 95.75 132 LEU B O 1
ATOM 3042 N N . CYS B 1 133 ? -1.728 21.906 10.68 1 95.19 133 CYS B N 1
ATOM 3043 C CA . CYS B 1 133 ? -2.607 20.828 10.258 1 95.19 133 CYS B CA 1
ATOM 3044 C C . CYS B 1 133 ? -3.809 20.703 11.188 1 95.19 133 CYS B C 1
ATOM 3046 O O . CYS B 1 133 ? -4.934 20.5 10.734 1 95.19 133 CYS B O 1
ATOM 3048 N N . GLN B 1 134 ? -3.564 20.875 12.445 1 94 134 GLN B N 1
ATOM 3049 C CA . GLN B 1 134 ? -4.66 20.797 13.398 1 94 134 GLN B CA 1
ATOM 3050 C C . GLN B 1 134 ? -5.648 21.938 13.211 1 94 134 GLN B C 1
ATOM 3052 O O . GLN B 1 134 ? -6.859 21.75 13.328 1 94 134 GLN B O 1
ATOM 3057 N N . ILE B 1 135 ? -5.141 23.078 12.93 1 95.38 135 ILE B N 1
ATOM 3058 C CA . ILE B 1 135 ? -6.004 24.219 12.664 1 95.38 135 ILE B CA 1
ATOM 3059 C C . ILE B 1 135 ? -6.863 23.953 11.43 1 95.38 135 ILE B C 1
ATOM 3061 O O . ILE B 1 135 ? -8.062 24.219 11.43 1 95.38 135 ILE B O 1
ATOM 3065 N N . TYR B 1 136 ? -6.285 23.422 10.461 1 94.75 136 TYR B N 1
ATOM 3066 C CA . TYR B 1 136 ? -6.977 23.141 9.211 1 94.75 136 TYR B CA 1
ATOM 3067 C C . TYR B 1 136 ? -8.156 22.203 9.445 1 94.75 136 TYR B C 1
ATOM 3069 O O . TYR B 1 136 ? -9.242 22.406 8.891 1 94.75 136 TYR B O 1
ATOM 3077 N N . VAL B 1 137 ? -7.98 21.25 10.258 1 92.75 137 VAL B N 1
ATOM 3078 C CA . VAL B 1 137 ? -9.023 20.234 10.398 1 92.75 137 VAL B CA 1
ATOM 3079 C C . VAL B 1 137 ? -10.055 20.703 11.422 1 92.75 137 VAL B C 1
ATOM 3081 O O . VAL B 1 137 ? -11.219 20.281 11.367 1 92.75 137 VAL B O 1
ATOM 3084 N N . THR B 1 138 ? -9.703 21.531 12.273 1 93 138 THR B N 1
ATOM 3085 C CA . THR B 1 138 ? -10.562 21.875 13.406 1 93 138 THR B CA 1
ATOM 3086 C C . THR B 1 138 ? -11.375 23.125 13.117 1 93 138 THR B C 1
ATOM 3088 O O . THR B 1 138 ? -12.57 23.188 13.422 1 93 138 THR B O 1
ATOM 3091 N N . MET B 1 139 ? -10.727 24.094 12.523 1 93.06 139 MET B N 1
ATOM 3092 C CA . MET B 1 139 ? -11.359 25.406 12.383 1 93.06 139 MET B CA 1
ATOM 3093 C C . MET B 1 139 ? -11.992 25.562 11.008 1 93.06 139 MET B C 1
ATOM 3095 O O . MET B 1 139 ? -11.539 24.938 10.039 1 93.06 139 MET B O 1
ATOM 3099 N N . ARG B 1 140 ? -13.023 26.438 11.031 1 92.31 140 ARG B N 1
ATOM 3100 C CA . ARG B 1 140 ? -13.75 26.75 9.805 1 92.31 140 ARG B CA 1
ATOM 3101 C C . ARG B 1 140 ? -13.906 28.25 9.617 1 92.31 140 ARG B C 1
ATOM 3103 O O . ARG B 1 140 ? -13.844 29.016 10.586 1 92.31 140 ARG B O 1
ATOM 3110 N N . THR B 1 141 ? -14.016 28.531 8.367 1 90 141 THR B N 1
ATOM 3111 C CA . THR B 1 141 ? -14.406 29.922 8.086 1 90 141 THR B CA 1
ATOM 3112 C C . THR B 1 141 ? -15.82 30.188 8.57 1 90 141 THR B C 1
ATOM 3114 O O . THR B 1 141 ? -16.516 29.281 9.031 1 90 141 THR B O 1
ATOM 3117 N N . ILE B 1 142 ? -16.172 31.453 8.422 1 86 142 ILE B N 1
ATOM 3118 C CA . ILE B 1 142 ? -17.516 31.844 8.844 1 86 142 ILE B CA 1
ATOM 3119 C C . ILE B 1 142 ? -18.562 31.109 8.016 1 86 142 ILE B C 1
ATOM 3121 O O . ILE B 1 142 ? -19.641 30.766 8.516 1 86 142 ILE B O 1
ATOM 3125 N N . SER B 1 143 ? -18.297 30.844 6.773 1 88.25 143 SER B N 1
ATOM 3126 C CA . SER B 1 143 ? -19.219 30.172 5.863 1 88.25 143 SER B CA 1
ATOM 3127 C C . SER B 1 143 ? -19.172 28.656 6.078 1 88.25 143 SER B C 1
ATOM 3129 O O . SER B 1 143 ? -19.891 27.906 5.398 1 88.25 143 SER B O 1
ATOM 3131 N N . GLY B 1 144 ? -18.312 28.172 6.949 1 89.31 144 GLY B N 1
ATOM 3132 C CA . GLY B 1 144 ? -18.281 26.766 7.285 1 89.31 144 GLY B CA 1
ATOM 3133 C C . GLY B 1 144 ? -17.281 25.969 6.453 1 89.31 144 GLY B C 1
ATOM 3134 O O . GLY B 1 144 ? -17.266 24.75 6.473 1 89.31 144 GLY B O 1
ATOM 3135 N N . GLU B 1 145 ? -16.406 26.672 5.816 1 91.12 145 GLU B N 1
ATOM 3136 C CA . GLU B 1 145 ? -15.43 26.047 4.941 1 91.12 145 GLU B CA 1
ATOM 3137 C C . GLU B 1 145 ? -14.07 25.953 5.613 1 91.12 145 GLU B C 1
ATOM 3139 O O . GLU B 1 145 ? -13.797 26.656 6.582 1 91.12 145 GLU B O 1
ATOM 3144 N N . HIS B 1 146 ? -13.219 25.016 5.102 1 92.06 146 HIS B N 1
ATOM 3145 C CA . HIS B 1 146 ? -11.828 24.969 5.539 1 92.06 146 HIS B CA 1
ATOM 3146 C C . HIS B 1 146 ? -11.07 26.234 5.129 1 92.06 146 HIS B C 1
ATOM 3148 O O . HIS B 1 146 ? -11.484 26.938 4.203 1 92.06 146 HIS B O 1
ATOM 3154 N N . PHE B 1 147 ? -9.984 26.469 5.887 1 92.69 147 PHE B N 1
ATOM 3155 C CA . PHE B 1 147 ? -9.117 27.578 5.504 1 92.69 147 PHE B CA 1
ATOM 3156 C C . PHE B 1 147 ? -8.305 27.219 4.266 1 92.69 147 PHE B C 1
ATOM 3158 O O . PHE B 1 147 ? -7.242 26.609 4.371 1 92.69 147 PHE B O 1
ATOM 3165 N N . LYS B 1 148 ? -8.711 27.641 3.098 1 92.12 148 LYS B N 1
ATOM 3166 C CA . LYS B 1 148 ? -8.078 27.297 1.828 1 92.12 148 LYS B CA 1
ATOM 3167 C C . LYS B 1 148 ? -6.645 27.828 1.769 1 92.12 148 LYS B C 1
ATOM 3169 O O . LYS B 1 148 ? -5.781 27.203 1.144 1 92.12 148 LYS B O 1
ATOM 3174 N N . VAL B 1 149 ? -6.406 28.891 2.451 1 92.94 149 VAL B N 1
ATOM 3175 C CA . VAL B 1 149 ? -5.102 29.547 2.418 1 92.94 149 VAL B CA 1
ATOM 3176 C C . VAL B 1 149 ? -4.055 28.641 3.064 1 92.94 149 VAL B C 1
ATOM 3178 O O . VAL B 1 149 ? -2.854 28.812 2.83 1 92.94 149 VAL B O 1
ATOM 3181 N N . LEU B 1 150 ? -4.477 27.641 3.855 1 94.88 150 LEU B N 1
ATOM 3182 C CA . LEU B 1 150 ? -3.551 26.781 4.574 1 94.88 150 LEU B CA 1
ATOM 3183 C C . LEU B 1 150 ? -3.203 25.547 3.75 1 94.88 150 LEU B C 1
ATOM 3185 O O . LEU B 1 150 ? -2.258 24.828 4.07 1 94.88 150 LEU B O 1
ATOM 3189 N N . VAL B 1 151 ? -3.842 25.281 2.65 1 94.56 151 VAL B N 1
ATOM 3190 C CA . VAL B 1 151 ? -3.709 24.047 1.885 1 94.56 151 VAL B CA 1
ATOM 3191 C C . VAL B 1 151 ? -2.295 23.938 1.32 1 94.56 151 VAL B C 1
ATOM 3193 O O . VAL B 1 151 ? -1.598 22.953 1.561 1 94.56 151 VAL B O 1
ATOM 3196 N N . ASP B 1 152 ? -1.864 24.938 0.634 1 94.62 152 ASP B N 1
ATOM 3197 C CA . ASP B 1 152 ? -0.548 24.875 0.006 1 94.62 152 ASP B CA 1
ATOM 3198 C C . ASP B 1 152 ? 0.556 24.75 1.053 1 94.62 152 ASP B C 1
ATOM 3200 O O . ASP B 1 152 ? 1.42 23.875 0.948 1 94.62 152 ASP B O 1
ATOM 3204 N N . PRO B 1 153 ? 0.528 25.562 2.113 1 94.88 153 PRO B N 1
ATOM 3205 C CA . PRO B 1 153 ? 1.525 25.406 3.174 1 94.88 153 PRO B CA 1
ATOM 3206 C C . PRO B 1 153 ? 1.537 24 3.762 1 94.88 153 PRO B C 1
ATOM 3208 O O . PRO B 1 153 ? 2.607 23.438 4.031 1 94.88 153 PRO B O 1
ATOM 3211 N N . ILE B 1 154 ? 0.395 23.422 3.943 1 95.69 154 ILE B N 1
ATOM 3212 C CA . ILE B 1 154 ? 0.291 22.094 4.535 1 95.69 154 ILE B CA 1
ATOM 3213 C C . ILE B 1 154 ? 0.97 21.078 3.625 1 95.69 154 ILE B C 1
ATOM 3215 O O . ILE B 1 154 ? 1.801 20.281 4.078 1 95.69 154 ILE B O 1
ATOM 3219 N N . PHE B 1 155 ? 0.69 21.109 2.361 1 96.75 155 PHE B N 1
ATOM 3220 C CA . PHE B 1 155 ? 1.257 20.125 1.44 1 96.75 155 PHE B CA 1
ATOM 3221 C C . PHE B 1 155 ? 2.756 20.359 1.273 1 96.75 155 PHE B C 1
ATOM 3223 O O . PHE B 1 155 ? 3.512 19.391 1.091 1 96.75 155 PHE B O 1
ATOM 3230 N N . GLN B 1 156 ? 3.172 21.578 1.346 1 94.19 156 GLN B N 1
ATOM 3231 C CA . GLN B 1 156 ? 4.605 21.844 1.314 1 94.19 156 GLN B CA 1
ATOM 3232 C C . GLN B 1 156 ? 5.305 21.25 2.533 1 94.19 156 GLN B C 1
ATOM 3234 O O . GLN B 1 156 ? 6.379 20.656 2.412 1 94.19 156 GLN B O 1
ATOM 3239 N N . CYS B 1 157 ? 4.711 21.391 3.646 1 94.75 157 CYS B N 1
ATOM 3240 C CA . CYS B 1 157 ? 5.258 20.828 4.875 1 94.75 157 CYS B CA 1
ATOM 3241 C C . CYS B 1 157 ? 5.285 19.312 4.809 1 94.75 157 CYS B C 1
ATOM 3243 O O . CYS B 1 157 ? 6.281 18.688 5.188 1 94.75 157 CYS B O 1
ATOM 3245 N N . LEU B 1 158 ? 4.176 18.734 4.34 1 96.06 158 LEU B N 1
ATOM 3246 C CA . LEU B 1 158 ? 4.109 17.281 4.227 1 96.06 158 LEU B CA 1
ATOM 3247 C C . LEU B 1 158 ? 5.195 16.766 3.291 1 96.06 158 LEU B C 1
ATOM 3249 O O . LEU B 1 158 ? 5.832 15.75 3.58 1 96.06 158 LEU B O 1
ATOM 3253 N N . GLU B 1 159 ? 5.395 17.469 2.213 1 94.75 159 GLU B N 1
ATOM 3254 C CA . GLU B 1 159 ? 6.445 17.078 1.273 1 94.75 159 GLU B CA 1
ATOM 3255 C C . GLU B 1 159 ? 7.824 17.141 1.922 1 94.75 159 GLU B C 1
ATOM 3257 O O . GLU B 1 159 ? 8.664 16.281 1.7 1 94.75 159 GLU B O 1
ATOM 3262 N N . MET B 1 160 ? 8 18.172 2.689 1 91.81 160 MET B N 1
ATOM 3263 C CA . MET B 1 160 ? 9.266 18.297 3.414 1 91.81 160 MET B CA 1
ATOM 3264 C C . MET B 1 160 ? 9.477 17.109 4.355 1 91.81 160 MET B C 1
ATOM 3266 O O . MET B 1 160 ? 10.586 16.578 4.438 1 91.81 160 MET B O 1
ATOM 3270 N N . LEU B 1 161 ? 8.492 16.734 5.02 1 93.31 161 LEU B N 1
ATOM 3271 C CA . LEU B 1 161 ? 8.586 15.617 5.953 1 93.31 161 LEU B CA 1
ATOM 3272 C C . LEU B 1 161 ? 8.883 14.312 5.215 1 93.31 161 LEU B C 1
ATOM 3274 O O . LEU B 1 161 ? 9.664 13.492 5.691 1 93.31 161 LEU B O 1
ATOM 3278 N N . ILE B 1 162 ? 8.25 14.094 4.039 1 94.31 162 ILE B N 1
ATOM 3279 C CA . ILE B 1 162 ? 8.453 12.898 3.225 1 94.31 162 ILE B CA 1
ATOM 3280 C C . ILE B 1 162 ? 9.922 12.789 2.816 1 94.31 162 ILE B C 1
ATOM 3282 O O . ILE B 1 162 ? 10.477 11.688 2.758 1 94.31 162 ILE B O 1
ATOM 3286 N N . ASN B 1 163 ? 10.539 13.883 2.584 1 90.38 163 ASN B N 1
ATOM 3287 C CA . ASN B 1 163 ? 11.898 13.906 2.061 1 90.38 163 ASN B CA 1
ATOM 3288 C C . ASN B 1 163 ? 12.93 13.844 3.184 1 90.38 163 ASN B C 1
ATOM 3290 O O . ASN B 1 163 ? 14.133 13.773 2.924 1 90.38 163 ASN B O 1
ATOM 3294 N N . SER B 1 164 ? 12.43 13.82 4.379 1 86.56 164 SER B N 1
ATOM 3295 C CA . SER B 1 164 ? 13.336 13.75 5.52 1 86.56 164 SER B CA 1
ATOM 3296 C C . SER B 1 164 ? 13.797 12.312 5.766 1 86.56 164 SER B C 1
ATOM 3298 O O . SER B 1 164 ? 13.078 11.367 5.453 1 86.56 164 SER B O 1
ATOM 3300 N N . ASP B 1 165 ? 14.992 12.133 6.348 1 85.12 165 ASP B N 1
ATOM 3301 C CA . ASP B 1 165 ? 15.523 10.805 6.672 1 85.12 165 ASP B CA 1
ATOM 3302 C C . ASP B 1 165 ? 15.523 10.57 8.18 1 85.12 165 ASP B C 1
ATOM 3304 O O . ASP B 1 165 ? 16.016 9.539 8.656 1 85.12 165 ASP B O 1
ATOM 3308 N N . THR B 1 166 ? 14.961 11.516 8.875 1 84.5 166 THR B N 1
ATOM 3309 C CA . THR B 1 166 ? 14.992 11.375 10.328 1 84.5 166 THR B CA 1
ATOM 3310 C C . THR B 1 166 ? 13.734 10.68 10.828 1 84.5 166 THR B C 1
ATOM 3312 O O . THR B 1 166 ? 12.641 10.891 10.297 1 84.5 166 THR B O 1
ATOM 3315 N N . SER B 1 167 ? 13.914 9.891 11.844 1 82.88 167 SER B N 1
ATOM 3316 C CA . SER B 1 167 ? 12.805 9.141 12.438 1 82.88 167 SER B CA 1
ATOM 3317 C C . SER B 1 167 ? 11.758 10.086 13.016 1 82.88 167 SER B C 1
ATOM 3319 O O . SER B 1 167 ? 10.555 9.82 12.906 1 82.88 167 SER B O 1
ATOM 3321 N N . ASP B 1 168 ? 12.203 11.195 13.539 1 86.5 168 ASP B N 1
ATOM 3322 C CA . ASP B 1 168 ? 11.289 12.133 14.18 1 86.5 168 ASP B CA 1
ATOM 3323 C C . ASP B 1 168 ? 10.305 12.719 13.164 1 86.5 168 ASP B C 1
ATOM 3325 O O . ASP B 1 168 ? 9.102 12.781 13.422 1 86.5 168 ASP B O 1
ATOM 3329 N N . GLU B 1 169 ? 10.828 13.172 12.086 1 89.44 169 GLU B N 1
ATOM 3330 C CA . GLU B 1 169 ? 10 13.766 11.047 1 89.44 169 GLU B CA 1
ATOM 3331 C C . GLU B 1 169 ? 9.039 12.742 10.453 1 89.44 169 GLU B C 1
ATOM 3333 O O . GLU B 1 169 ? 7.883 13.062 10.156 1 89.44 169 GLU B O 1
ATOM 3338 N N . LEU B 1 170 ? 9.5 11.539 10.352 1 91.12 170 LEU B N 1
ATOM 3339 C CA . LEU B 1 170 ? 8.648 10.492 9.805 1 91.12 170 LEU B CA 1
ATOM 3340 C C . LEU B 1 170 ? 7.52 10.156 10.773 1 91.12 170 LEU B C 1
ATOM 3342 O O . LEU B 1 170 ? 6.395 9.883 10.352 1 91.12 170 LEU B O 1
ATOM 3346 N N . ASP B 1 171 ? 7.844 10.18 12.016 1 91.81 171 ASP B N 1
ATOM 3347 C CA . ASP B 1 171 ? 6.82 9.953 13.031 1 91.81 171 ASP B CA 1
ATOM 3348 C C . ASP B 1 171 ? 5.742 11.031 12.984 1 91.81 171 ASP B C 1
ATOM 3350 O O . ASP B 1 171 ? 4.555 10.742 13.125 1 91.81 171 ASP B O 1
ATOM 3354 N N . ILE B 1 172 ? 6.191 12.211 12.812 1 93.69 172 ILE B N 1
ATOM 3355 C CA . ILE B 1 172 ? 5.262 13.336 12.719 1 93.69 172 ILE B CA 1
ATOM 3356 C C . ILE B 1 172 ? 4.391 13.18 11.477 1 93.69 172 ILE B C 1
ATOM 3358 O O . ILE B 1 172 ? 3.17 13.359 11.539 1 93.69 172 ILE B O 1
ATOM 3362 N N . LEU B 1 173 ? 4.992 12.852 10.359 1 95.5 173 LEU B N 1
ATOM 3363 C CA . LEU B 1 173 ? 4.254 12.641 9.117 1 95.5 173 LEU B CA 1
ATOM 3364 C C . LEU B 1 173 ? 3.172 11.586 9.305 1 95.5 173 LEU B C 1
ATOM 3366 O O . LEU B 1 173 ? 2.012 11.805 8.953 1 95.5 173 LEU B O 1
ATOM 3370 N N . ASN B 1 174 ? 3.592 10.477 9.852 1 94.12 174 ASN B N 1
ATOM 3371 C CA . ASN B 1 174 ? 2.676 9.367 10.07 1 94.12 174 ASN B CA 1
ATOM 3372 C C . ASN B 1 174 ? 1.505 9.766 10.961 1 94.12 174 ASN B C 1
ATOM 3374 O O . ASN B 1 174 ? 0.347 9.516 10.625 1 94.12 174 ASN B O 1
ATOM 3378 N N . SER B 1 175 ? 1.799 10.414 12.023 1 92.19 175 SER B N 1
ATOM 3379 C CA . SER B 1 175 ? 0.768 10.836 12.961 1 92.19 175 SER B CA 1
ATOM 3380 C C . SER B 1 175 ? -0.182 11.844 12.328 1 92.19 175 SER B C 1
ATOM 3382 O O . SER B 1 175 ? -1.397 11.766 12.516 1 92.19 175 SER B O 1
ATOM 3384 N N . LEU B 1 176 ? 0.355 12.734 11.633 1 93.81 176 LEU B N 1
ATOM 3385 C CA . LEU B 1 176 ? -0.445 13.766 10.992 1 93.81 176 LEU B CA 1
ATOM 3386 C C . LEU B 1 176 ? -1.391 13.164 9.953 1 93.81 176 LEU B C 1
ATOM 3388 O O . LEU B 1 176 ? -2.586 13.469 9.953 1 93.81 176 LEU B O 1
ATOM 3392 N N . LEU B 1 177 ? -0.861 12.336 9.133 1 95.06 177 LEU B N 1
ATOM 3393 C CA . LEU B 1 177 ? -1.675 11.773 8.055 1 95.06 177 LEU B CA 1
ATOM 3394 C C . LEU B 1 177 ? -2.736 10.828 8.617 1 95.06 177 LEU B C 1
ATOM 3396 O O . LEU B 1 177 ? -3.826 10.711 8.055 1 95.06 177 LEU B O 1
ATOM 3400 N N . GLN B 1 178 ? -2.445 10.227 9.711 1 92.19 178 GLN B N 1
ATOM 3401 C CA . GLN B 1 178 ? -3.475 9.43 10.375 1 92.19 178 GLN B CA 1
ATOM 3402 C C . GLN B 1 178 ? -4.613 10.312 10.883 1 92.19 178 GLN B C 1
ATOM 3404 O O . GLN B 1 178 ? -5.77 9.898 10.898 1 92.19 178 GLN B O 1
ATOM 3409 N N . SER B 1 179 ? -4.281 11.508 11.203 1 88.12 179 SER B N 1
ATOM 3410 C CA . SER B 1 179 ? -5.254 12.422 11.797 1 88.12 179 SER B CA 1
ATOM 3411 C C . SER B 1 179 ? -6.027 13.18 10.727 1 88.12 179 SER B C 1
ATOM 3413 O O . SER B 1 179 ? -7.25 13.312 10.805 1 88.12 179 SER B O 1
ATOM 3415 N N . ILE B 1 180 ? -5.336 13.664 9.719 1 92.38 180 ILE B N 1
ATOM 3416 C CA . ILE B 1 180 ? -5.988 14.609 8.82 1 92.38 180 ILE B CA 1
ATOM 3417 C C . ILE B 1 180 ? -6.023 14.039 7.402 1 92.38 180 ILE B C 1
ATOM 3419 O O . ILE B 1 180 ? -6.566 14.672 6.488 1 92.38 180 ILE B O 1
ATOM 3423 N N . GLY B 1 181 ? -5.426 12.906 7.168 1 95.19 181 GLY B N 1
ATOM 3424 C CA . GLY B 1 181 ? -5.301 12.336 5.836 1 95.19 181 GLY B CA 1
ATOM 3425 C C . GLY B 1 181 ? -6.633 12.203 5.121 1 95.19 181 GLY B C 1
ATOM 3426 O O . GLY B 1 181 ? -6.758 12.57 3.953 1 95.19 181 GLY B O 1
ATOM 3427 N N . LYS B 1 182 ? -7.598 11.703 5.836 1 95 182 LYS B N 1
ATOM 3428 C CA . LYS B 1 182 ? -8.922 11.5 5.25 1 95 182 LYS B CA 1
ATOM 3429 C C . LYS B 1 182 ? -9.531 12.812 4.785 1 95 182 LYS B C 1
ATOM 3431 O O . LYS B 1 182 ? -10.047 12.906 3.668 1 95 182 LYS B O 1
ATOM 3436 N N . GLU B 1 183 ? -9.422 13.82 5.629 1 93 183 GLU B N 1
ATOM 3437 C CA . GLU B 1 183 ? -9.969 15.133 5.297 1 93 183 GLU B CA 1
ATOM 3438 C C . GLU B 1 183 ? -9.242 15.742 4.098 1 93 183 GLU B C 1
ATOM 3440 O O . GLU B 1 183 ? -9.875 16.297 3.197 1 93 183 GLU B O 1
ATOM 3445 N N . LEU B 1 184 ? -7.953 15.609 4.082 1 94.56 184 LEU B N 1
ATOM 3446 C CA . LEU B 1 184 ? -7.164 16.141 2.979 1 94.56 184 LEU B CA 1
ATOM 3447 C C . LEU B 1 184 ? -7.512 15.445 1.671 1 94.56 184 LEU B C 1
ATOM 3449 O O . LEU B 1 184 ? -7.609 16.078 0.623 1 94.56 184 LEU B O 1
ATOM 3453 N N . GLN B 1 185 ? -7.695 14.18 1.77 1 95.25 185 GLN B N 1
ATOM 3454 C CA . GLN B 1 185 ? -8.031 13.398 0.584 1 95.25 185 GLN B CA 1
ATOM 3455 C C . GLN B 1 185 ? -9.406 13.789 0.042 1 95.25 185 GLN B C 1
ATOM 3457 O O . GLN B 1 185 ? -9.609 13.836 -1.174 1 95.25 185 GLN B O 1
ATOM 3462 N N . MET B 1 186 ? -10.312 14.086 0.906 1 94.19 186 MET B N 1
ATOM 3463 C CA . MET B 1 186 ? -11.664 14.469 0.51 1 94.19 186 MET B CA 1
ATOM 3464 C C . MET B 1 186 ? -11.68 15.875 -0.076 1 94.19 186 MET B C 1
ATOM 3466 O O . MET B 1 186 ? -12.367 16.125 -1.067 1 94.19 186 MET B O 1
ATOM 3470 N N . THR B 1 187 ? -10.922 16.781 0.487 1 93.44 187 THR B N 1
ATOM 3471 C CA . THR B 1 187 ? -11.016 18.188 0.122 1 93.44 187 THR B CA 1
ATOM 3472 C C . THR B 1 187 ? -10.031 18.531 -1 1 93.44 187 THR B C 1
ATOM 3474 O O . THR B 1 187 ? -10.281 19.422 -1.805 1 93.44 187 THR B O 1
ATOM 3477 N N . GLU B 1 188 ? -8.891 17.859 -0.971 1 95.56 188 GLU B N 1
ATOM 3478 C CA . GLU B 1 188 ? -7.836 18.109 -1.947 1 95.56 188 GLU B CA 1
ATOM 3479 C C . GLU B 1 188 ? -7.344 16.812 -2.586 1 95.56 188 GLU B C 1
ATOM 3481 O O . GLU B 1 188 ? -6.176 16.453 -2.447 1 95.56 188 GLU B O 1
ATOM 3486 N N . PRO B 1 189 ? -8.203 16.141 -3.371 1 95.56 189 PRO B N 1
ATOM 3487 C CA . PRO B 1 189 ? -7.859 14.82 -3.895 1 95.56 189 PRO B CA 1
ATOM 3488 C C . PRO B 1 189 ? -6.66 14.852 -4.84 1 95.56 189 PRO B C 1
ATOM 3490 O O . PRO B 1 189 ? -5.82 13.945 -4.809 1 95.56 189 PRO B O 1
ATOM 3493 N N . ASP B 1 190 ? -6.555 15.875 -5.688 1 95.94 190 ASP B N 1
ATOM 3494 C CA . ASP B 1 190 ? -5.453 15.938 -6.645 1 95.94 190 ASP B CA 1
ATOM 3495 C C . ASP B 1 190 ? -4.117 16.125 -5.934 1 95.94 190 ASP B C 1
ATOM 3497 O O . ASP B 1 190 ? -3.135 15.461 -6.254 1 95.94 190 ASP B O 1
ATOM 3501 N N . LYS B 1 191 ? -4.07 17.031 -4.996 1 96.56 191 LYS B N 1
ATOM 3502 C CA . LYS B 1 191 ? -2.846 17.281 -4.246 1 96.56 191 LYS B CA 1
ATOM 3503 C C . LYS B 1 191 ? -2.447 16.047 -3.42 1 96.56 191 LYS B C 1
ATOM 3505 O O . LYS B 1 191 ? -1.26 15.758 -3.277 1 96.56 191 LYS B O 1
ATOM 3510 N N . MET B 1 192 ? -3.475 15.406 -2.922 1 96.75 192 MET B N 1
ATOM 3511 C CA . MET B 1 192 ? -3.207 14.195 -2.154 1 96.75 192 MET B CA 1
ATOM 3512 C C . MET B 1 192 ? -2.607 13.109 -3.043 1 96.75 192 MET B C 1
ATOM 3514 O O . MET B 1 192 ? -1.679 12.406 -2.635 1 96.75 192 MET B O 1
ATOM 3518 N N . GLN B 1 193 ? -3.107 12.969 -4.246 1 96.38 193 GLN B N 1
ATOM 3519 C CA . GLN B 1 193 ? -2.555 11.992 -5.176 1 96.38 193 GLN B CA 1
ATOM 3520 C C . GLN B 1 193 ? -1.093 12.297 -5.492 1 96.38 193 GLN B C 1
ATOM 3522 O O . GLN B 1 193 ? -0.26 11.391 -5.547 1 96.38 193 GLN B O 1
ATOM 3527 N N . GLU B 1 194 ? -0.833 13.531 -5.691 1 96.62 194 GLU B N 1
ATOM 3528 C CA . GLU B 1 194 ? 0.548 13.938 -5.934 1 96.62 194 GLU B CA 1
ATOM 3529 C C . GLU B 1 194 ? 1.441 13.594 -4.746 1 96.62 194 GLU B C 1
ATOM 3531 O O . GLU B 1 194 ? 2.574 13.141 -4.93 1 96.62 194 GLU B O 1
ATOM 3536 N N . LEU B 1 195 ? 0.947 13.875 -3.588 1 97.69 195 LEU 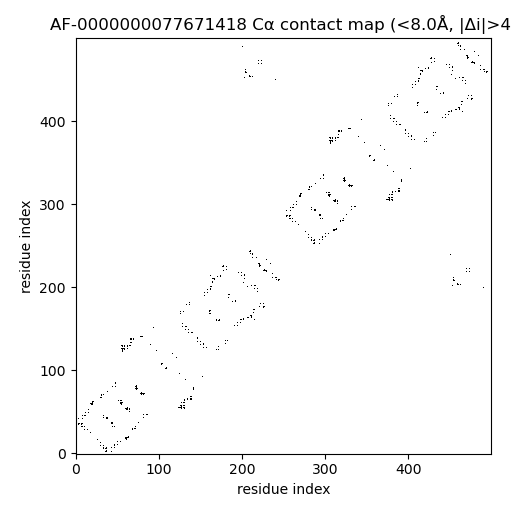B N 1
ATOM 3537 C CA . LEU B 1 195 ? 1.691 13.57 -2.373 1 97.69 195 LEU B CA 1
ATOM 3538 C C . LEU B 1 195 ? 1.967 12.07 -2.268 1 97.69 195 LEU B C 1
ATOM 3540 O O . LEU B 1 195 ? 3.084 11.664 -1.946 1 97.69 195 LEU B O 1
ATOM 3544 N N . LEU B 1 196 ? 0.962 11.242 -2.547 1 97.81 196 LEU B N 1
ATOM 3545 C CA . LEU B 1 196 ? 1.097 9.789 -2.494 1 97.81 196 LEU B CA 1
ATOM 3546 C C . LEU B 1 196 ? 2.098 9.305 -3.535 1 97.81 196 LEU B C 1
ATOM 3548 O O . LEU B 1 196 ? 2.855 8.359 -3.279 1 97.81 196 LEU B O 1
ATOM 3552 N N . ASP B 1 197 ? 2.127 9.945 -4.668 1 97.25 197 ASP B N 1
ATOM 3553 C CA . ASP B 1 197 ? 3.125 9.617 -5.684 1 97.25 197 ASP B CA 1
ATOM 3554 C C . ASP B 1 197 ? 4.539 9.875 -5.164 1 97.25 197 ASP B C 1
ATOM 3556 O O . ASP B 1 197 ? 5.457 9.094 -5.445 1 97.25 197 ASP B O 1
ATOM 3560 N N . LYS B 1 198 ? 4.703 10.938 -4.477 1 96.31 198 LYS B N 1
ATOM 3561 C CA . LYS B 1 198 ? 6.012 11.242 -3.906 1 96.31 198 LYS B CA 1
ATOM 3562 C C . LYS B 1 198 ? 6.414 10.195 -2.869 1 96.31 198 LYS B C 1
ATOM 3564 O O . LYS B 1 198 ? 7.59 9.828 -2.779 1 96.31 198 LYS B O 1
ATOM 3569 N N . ILE B 1 199 ? 5.457 9.758 -2.053 1 97.12 199 ILE B N 1
ATOM 3570 C CA . ILE B 1 199 ? 5.723 8.711 -1.07 1 97.12 199 ILE B CA 1
ATOM 3571 C C . ILE B 1 199 ? 6.156 7.43 -1.782 1 97.12 199 ILE B C 1
ATOM 3573 O O . ILE B 1 199 ? 7.164 6.82 -1.417 1 97.12 199 ILE B O 1
ATOM 3577 N N . ARG B 1 200 ? 5.406 7.051 -2.82 1 97.12 200 ARG B N 1
ATOM 3578 C CA . ARG B 1 200 ? 5.754 5.871 -3.605 1 97.12 200 ARG B CA 1
ATOM 3579 C C . ARG B 1 200 ? 7.172 5.977 -4.156 1 97.12 200 ARG B C 1
ATOM 3581 O O . ARG B 1 200 ? 7.953 5.027 -4.059 1 97.12 200 ARG B O 1
ATOM 3588 N N . LEU B 1 201 ? 7.469 7.113 -4.734 1 96.12 201 LEU B N 1
ATOM 3589 C CA . LEU B 1 201 ? 8.773 7.32 -5.359 1 96.12 201 LEU B CA 1
ATOM 3590 C C . LEU B 1 201 ? 9.891 7.207 -4.328 1 96.12 201 LEU B C 1
ATOM 3592 O O . LEU B 1 201 ? 10.938 6.629 -4.609 1 96.12 201 LEU B O 1
ATOM 3596 N N . ARG B 1 202 ? 9.656 7.773 -3.184 1 94.81 202 ARG B N 1
ATOM 3597 C CA . ARG B 1 202 ? 10.656 7.715 -2.121 1 94.81 202 ARG B CA 1
ATOM 3598 C C . ARG B 1 202 ? 10.883 6.277 -1.667 1 94.81 202 ARG B C 1
ATOM 3600 O O . ARG B 1 202 ? 12.016 5.895 -1.347 1 94.81 202 ARG B O 1
ATOM 3607 N N . ILE B 1 203 ? 9.836 5.469 -1.603 1 95.62 203 ILE B N 1
ATOM 3608 C CA . ILE B 1 203 ? 9.953 4.059 -1.253 1 95.62 203 ILE B CA 1
ATOM 3609 C C . ILE B 1 203 ? 10.773 3.33 -2.318 1 95.62 203 ILE B C 1
ATOM 3611 O O . ILE B 1 203 ? 11.648 2.525 -1.993 1 95.62 203 ILE B O 1
ATOM 3615 N N . ILE B 1 204 ? 10.531 3.654 -3.596 1 94.62 204 ILE B N 1
ATOM 3616 C CA . ILE B 1 204 ? 11.117 2.947 -4.727 1 94.62 204 ILE B CA 1
ATOM 3617 C C . ILE B 1 204 ? 12.586 3.34 -4.875 1 94.62 204 ILE B C 1
ATOM 3619 O O . ILE B 1 204 ? 13.445 2.482 -5.078 1 94.62 204 ILE B O 1
ATOM 3623 N N . GLN B 1 205 ? 13.031 4.605 -4.926 1 85.56 205 GLN B N 1
ATOM 3624 C CA . GLN B 1 205 ? 14.336 5.102 -5.363 1 85.56 205 GLN B CA 1
ATOM 3625 C C . GLN B 1 205 ? 15.328 5.137 -4.203 1 85.56 205 GLN B C 1
ATOM 3627 O O . GLN B 1 205 ? 16.547 5.137 -4.422 1 85.56 205 GLN B O 1
ATOM 3632 N N . GLY B 1 206 ? 14.922 5.262 -3.102 1 70.69 206 GLY B N 1
ATOM 3633 C CA . GLY B 1 206 ? 16.016 5.312 -2.156 1 70.69 206 GLY B CA 1
ATOM 3634 C C . GLY B 1 206 ? 15.602 5.777 -0.775 1 70.69 206 GLY B C 1
ATOM 3635 O O . GLY B 1 206 ? 14.562 6.418 -0.621 1 70.69 206 GLY B O 1
ATOM 3636 N N . SER B 1 207 ? 15.656 4.969 0.158 1 83.06 207 SER B N 1
ATOM 3637 C CA . SER B 1 207 ? 15.453 5.27 1.572 1 83.06 207 SER B CA 1
ATOM 3638 C C . SER B 1 207 ? 15.953 4.133 2.455 1 83.06 207 SER B C 1
ATOM 3640 O O . SER B 1 207 ? 16.141 3.008 1.984 1 83.06 207 SER B O 1
ATOM 3642 N N . SER B 1 208 ? 16.422 4.645 3.443 1 90.31 208 SER B N 1
ATOM 3643 C CA . SER B 1 208 ? 16.781 3.652 4.445 1 90.31 208 SER B CA 1
ATOM 3644 C C . SER B 1 208 ? 15.609 2.732 4.77 1 90.31 208 SER B C 1
ATOM 3646 O O . SER B 1 208 ? 14.453 3.08 4.52 1 90.31 208 SER B O 1
ATOM 3648 N N . PRO B 1 209 ? 15.891 1.556 5.156 1 92.31 209 PRO B N 1
ATOM 3649 C CA . PRO B 1 209 ? 14.812 0.642 5.539 1 92.31 209 PRO B CA 1
ATOM 3650 C C . PRO B 1 209 ? 13.82 1.277 6.512 1 92.31 209 PRO B C 1
ATOM 3652 O O . PRO B 1 209 ? 12.617 1.017 6.43 1 92.31 209 PRO B O 1
ATOM 3655 N N . GLN B 1 210 ? 14.344 2.1 7.387 1 91.75 210 GLN B N 1
ATOM 3656 C CA . GLN B 1 210 ? 13.477 2.76 8.352 1 91.75 210 GLN B CA 1
ATOM 3657 C C . GLN B 1 210 ? 12.477 3.684 7.664 1 91.75 210 GLN B C 1
ATOM 3659 O O . GLN B 1 210 ? 11.289 3.697 8.008 1 91.75 210 GLN B O 1
ATOM 3664 N N . VAL B 1 211 ? 12.961 4.434 6.762 1 93.81 211 VAL B N 1
ATOM 3665 C CA . VAL B 1 211 ? 12.125 5.367 6.012 1 93.81 211 VAL B CA 1
ATOM 3666 C C . VAL B 1 211 ? 11.102 4.59 5.18 1 93.81 211 VAL B C 1
ATOM 3668 O O . VAL B 1 211 ? 9.906 4.906 5.199 1 93.81 211 VAL B O 1
ATOM 3671 N N . ARG B 1 212 ? 11.547 3.527 4.504 1 95.19 212 ARG B N 1
ATOM 3672 C CA . ARG B 1 212 ? 10.648 2.723 3.682 1 95.19 212 ARG B CA 1
ATOM 3673 C C . ARG B 1 212 ? 9.562 2.078 4.527 1 95.19 212 ARG B C 1
ATOM 3675 O O . ARG B 1 212 ? 8.398 2.02 4.117 1 95.19 212 ARG B O 1
ATOM 3682 N N . CYS B 1 213 ? 9.961 1.592 5.676 1 95.56 213 CYS B N 1
ATOM 3683 C CA . CYS B 1 213 ? 9.008 0.974 6.586 1 95.56 213 CYS B CA 1
ATOM 3684 C C . CYS B 1 213 ? 7.906 1.956 6.969 1 95.56 213 CYS B C 1
ATOM 3686 O O . CYS B 1 213 ? 6.723 1.635 6.875 1 95.56 213 CYS B O 1
ATOM 3688 N N . SER B 1 214 ? 8.312 3.129 7.293 1 95.12 214 SER B N 1
ATOM 3689 C CA . SER B 1 214 ? 7.363 4.148 7.727 1 95.12 214 SER B CA 1
ATOM 3690 C C . SER B 1 214 ? 6.457 4.578 6.578 1 95.12 214 SER B C 1
ATOM 3692 O O . SER B 1 214 ? 5.242 4.699 6.75 1 95.12 214 SER B O 1
ATOM 3694 N N . LEU B 1 215 ? 7.043 4.824 5.438 1 96.75 215 LEU B N 1
ATOM 3695 C CA . LEU B 1 215 ? 6.285 5.312 4.293 1 96.75 215 LEU B CA 1
ATOM 3696 C C . LEU B 1 215 ? 5.34 4.238 3.764 1 96.75 215 LEU B C 1
ATOM 3698 O O . LEU B 1 215 ? 4.223 4.539 3.342 1 96.75 215 LEU B O 1
ATOM 3702 N N . LEU B 1 216 ? 5.773 3.01 3.781 1 97.25 216 LEU B N 1
ATOM 3703 C CA . LEU B 1 216 ? 4.914 1.909 3.361 1 97.25 216 LEU B CA 1
ATOM 3704 C C . LEU B 1 216 ? 3.688 1.804 4.266 1 97.25 216 LEU B C 1
ATOM 3706 O O . LEU B 1 216 ? 2.576 1.573 3.783 1 97.25 216 LEU B O 1
ATOM 3710 N N . GLU B 1 217 ? 3.879 1.924 5.512 1 96.81 217 GLU B N 1
ATOM 3711 C CA . GLU B 1 217 ? 2.77 1.901 6.457 1 96.81 217 GLU B CA 1
ATOM 3712 C C . GLU B 1 217 ? 1.742 2.982 6.133 1 96.81 217 GLU B C 1
ATOM 3714 O O . GLU B 1 217 ? 0.536 2.736 6.184 1 96.81 217 GLU B O 1
ATOM 3719 N N . ILE B 1 218 ? 2.229 4.137 5.777 1 96.94 218 ILE B N 1
ATOM 3720 C CA . ILE B 1 218 ? 1.344 5.246 5.438 1 96.94 218 ILE B CA 1
ATOM 3721 C C . ILE B 1 218 ? 0.505 4.879 4.215 1 96.94 218 ILE B C 1
ATOM 3723 O O . ILE B 1 218 ? -0.701 5.133 4.18 1 96.94 218 ILE B O 1
ATOM 3727 N N . LEU B 1 219 ? 1.117 4.289 3.223 1 97.31 219 LEU B N 1
ATOM 3728 C CA . LEU B 1 219 ? 0.392 3.887 2.023 1 97.31 219 LEU B CA 1
ATOM 3729 C C . LEU B 1 219 ? -0.706 2.885 2.363 1 97.31 219 LEU B C 1
ATOM 3731 O O . LEU B 1 219 ? -1.805 2.949 1.808 1 97.31 219 LEU B O 1
ATOM 3735 N N . GLU B 1 220 ? -0.402 2.002 3.225 1 96.81 220 GLU B N 1
ATOM 3736 C CA . GLU B 1 220 ? -1.394 0.992 3.582 1 96.81 220 GLU B CA 1
ATOM 3737 C C . GLU B 1 220 ? -2.521 1.596 4.414 1 96.81 220 GLU B C 1
ATOM 3739 O O . GLU B 1 220 ? -3.676 1.18 4.301 1 96.81 220 GLU B O 1
ATOM 3744 N N . ILE B 1 221 ? -2.211 2.539 5.258 1 96.88 221 ILE B N 1
ATOM 3745 C CA . ILE B 1 221 ? -3.246 3.256 5.996 1 96.88 221 ILE B CA 1
ATOM 3746 C C . ILE B 1 221 ? -4.176 3.969 5.016 1 96.88 221 ILE B C 1
ATOM 3748 O O . ILE B 1 221 ? -5.398 3.93 5.176 1 96.88 221 ILE B O 1
ATOM 3752 N N . GLN B 1 222 ? -3.576 4.652 4.031 1 97.38 222 GLN B N 1
ATOM 3753 C CA . GLN B 1 222 ? -4.367 5.305 2.996 1 97.38 222 GLN B CA 1
ATOM 3754 C C . GLN B 1 222 ? -5.262 4.305 2.271 1 97.38 222 GLN B C 1
ATOM 3756 O O . GLN B 1 222 ? -6.434 4.59 2.008 1 97.38 222 GLN B O 1
ATOM 3761 N N . ALA B 1 223 ? -4.742 3.135 1.984 1 94.25 223 ALA B N 1
ATOM 3762 C CA . ALA B 1 223 ? -5.484 2.096 1.274 1 94.25 223 ALA B CA 1
ATOM 3763 C C . ALA B 1 223 ? -6.656 1.592 2.109 1 94.25 223 ALA B C 1
ATOM 3765 O O . ALA B 1 223 ? -7.625 1.05 1.568 1 94.25 223 ALA B O 1
ATOM 3766 N N . HIS B 1 224 ? -6.535 1.709 3.385 1 95 224 HIS B N 1
ATOM 3767 C CA . HIS B 1 224 ? -7.625 1.341 4.281 1 95 224 HIS B CA 1
ATOM 3768 C C . HIS B 1 224 ? -8.461 2.559 4.664 1 95 224 HIS B C 1
ATOM 3770 O O . HIS B 1 224 ? -9 2.625 5.77 1 95 224 HIS B O 1
ATOM 3776 N N . ASN B 1 225 ? -8.453 3.596 3.852 1 94.5 225 ASN B N 1
ATOM 3777 C CA . ASN B 1 225 ? -9.266 4.801 3.98 1 94.5 225 ASN B CA 1
ATOM 3778 C C . ASN B 1 225 ? -8.906 5.586 5.238 1 94.5 225 ASN B C 1
ATOM 3780 O O . ASN B 1 225 ? -9.789 6.117 5.914 1 94.5 225 ASN B O 1
ATOM 3784 N N . TRP B 1 226 ? -7.656 5.52 5.605 1 95 226 TRP B N 1
ATOM 3785 C CA . TRP B 1 226 ? -7.086 6.273 6.719 1 95 226 TRP B CA 1
ATOM 3786 C C . TRP B 1 226 ? -7.656 5.789 8.047 1 95 226 TRP B C 1
ATOM 3788 O O . TRP B 1 226 ? -7.711 6.547 9.016 1 95 226 TRP B O 1
ATOM 3798 N N . GLU B 1 227 ? -8.164 4.613 8.039 1 93.69 227 GLU B N 1
ATOM 3799 C CA . GLU B 1 227 ? -8.625 3.971 9.266 1 93.69 227 GLU B CA 1
ATOM 3800 C C . GLU B 1 227 ? -7.531 3.094 9.875 1 93.69 227 GLU B C 1
ATOM 3802 O O . GLU B 1 227 ? -6.488 2.873 9.25 1 93.69 227 GLU B O 1
ATOM 3807 N N . THR B 1 228 ? -7.824 2.678 11.062 1 92.25 228 THR B N 1
ATOM 3808 C CA . THR B 1 228 ? -6.871 1.801 11.742 1 92.25 228 THR B CA 1
ATOM 3809 C C . THR B 1 228 ? -6.66 0.518 10.938 1 92.25 228 THR B C 1
ATOM 3811 O O . THR B 1 228 ? -7.617 -0.064 10.43 1 92.25 228 THR B O 1
ATOM 3814 N N . LEU B 1 229 ? -5.391 0.14 10.82 1 94.38 229 LEU B N 1
ATOM 3815 C CA . LEU B 1 229 ? -5.051 -1.08 10.094 1 94.38 229 LEU B CA 1
ATOM 3816 C C . LEU B 1 229 ? -5.484 -2.314 10.875 1 94.38 229 LEU B C 1
ATOM 3818 O O . LEU B 1 229 ? -5.547 -2.285 12.109 1 94.38 229 LEU B O 1
ATOM 3822 N N . PRO B 1 230 ? -5.816 -3.377 10.125 1 93.31 230 PRO B N 1
ATOM 3823 C CA . PRO B 1 230 ? -6.047 -4.648 10.82 1 93.31 230 PRO B CA 1
ATOM 3824 C C . PRO B 1 230 ? -4.891 -5.043 11.734 1 93.31 230 PRO B C 1
ATOM 3826 O O . PRO B 1 230 ? -3.74 -4.688 11.469 1 93.31 230 PRO B O 1
ATOM 3829 N N . SER B 1 231 ? -5.148 -5.75 12.797 1 93.88 231 SER B N 1
ATOM 3830 C CA . SER B 1 231 ? -4.191 -6.07 13.852 1 93.88 231 SER B CA 1
ATOM 3831 C C . SER B 1 231 ? -2.969 -6.789 13.297 1 93.88 231 SER B C 1
ATOM 3833 O O . SER B 1 231 ? -1.846 -6.559 13.75 1 93.88 231 SER B O 1
ATOM 3835 N N . ASP B 1 232 ? -3.158 -7.652 12.406 1 92.56 232 ASP B N 1
ATOM 3836 C CA . ASP B 1 232 ? -2.043 -8.414 11.852 1 92.56 232 ASP B CA 1
ATOM 3837 C C . ASP B 1 232 ? -1.068 -7.508 11.109 1 92.56 232 ASP B C 1
ATOM 3839 O O . ASP B 1 232 ? 0.149 -7.676 11.219 1 92.56 232 ASP B O 1
ATOM 3843 N N . ILE B 1 233 ? -1.59 -6.559 10.391 1 94.5 233 ILE B N 1
ATOM 3844 C CA . ILE B 1 233 ? -0.748 -5.629 9.648 1 94.5 233 ILE B CA 1
ATOM 3845 C C . ILE B 1 233 ? -0.036 -4.688 10.617 1 94.5 233 ILE B C 1
ATOM 3847 O O . ILE B 1 233 ? 1.154 -4.406 10.453 1 94.5 233 ILE B O 1
ATOM 3851 N N . THR B 1 234 ? -0.78 -4.215 11.586 1 93.88 234 THR B N 1
ATOM 3852 C CA . THR B 1 234 ? -0.185 -3.365 12.617 1 93.88 234 THR B CA 1
ATOM 3853 C C . THR B 1 234 ? 0.97 -4.082 13.305 1 93.88 234 THR B C 1
ATOM 3855 O O . THR B 1 234 ? 2.023 -3.488 13.547 1 93.88 234 THR B O 1
ATOM 3858 N N . ARG B 1 235 ? 0.747 -5.309 13.609 1 93.81 235 ARG B N 1
ATOM 3859 C CA . ARG B 1 235 ? 1.779 -6.109 14.266 1 93.81 235 ARG B CA 1
ATOM 3860 C C . ARG B 1 235 ? 3.01 -6.242 13.375 1 93.81 235 ARG B C 1
ATOM 3862 O O . ARG B 1 235 ? 4.141 -6.18 13.852 1 93.81 235 ARG B O 1
ATOM 3869 N N . PHE B 1 236 ? 2.807 -6.418 12.164 1 96.25 236 PHE B N 1
ATOM 3870 C CA . PHE B 1 236 ? 3.922 -6.508 11.227 1 96.25 236 PHE B CA 1
ATOM 3871 C C . PHE B 1 236 ? 4.793 -5.262 11.305 1 96.25 236 PHE B C 1
ATOM 3873 O O . PHE B 1 236 ? 6.016 -5.359 11.438 1 96.25 236 PHE B O 1
ATOM 3880 N N . TYR B 1 237 ? 4.223 -4.137 11.164 1 94.81 237 TYR B N 1
ATOM 3881 C CA . TYR B 1 237 ? 4.992 -2.898 11.125 1 94.81 237 TYR B CA 1
ATOM 3882 C C . TYR B 1 237 ? 5.645 -2.617 12.469 1 94.81 237 TYR B C 1
ATOM 3884 O O . TYR B 1 237 ? 6.773 -2.123 12.531 1 94.81 237 TYR B O 1
ATOM 3892 N N . CYS B 1 238 ? 4.945 -2.895 13.539 1 92.81 238 CYS B N 1
ATOM 3893 C CA . CYS B 1 238 ? 5.527 -2.729 14.867 1 92.81 238 CYS B CA 1
ATOM 3894 C C . CYS B 1 238 ? 6.773 -3.592 15.031 1 92.81 238 CYS B C 1
ATOM 3896 O O . CYS B 1 238 ? 7.82 -3.102 15.461 1 92.81 238 CYS B O 1
ATOM 3898 N N . ASP B 1 239 ? 6.66 -4.832 14.664 1 93.38 239 ASP B N 1
ATOM 3899 C CA . ASP B 1 239 ? 7.77 -5.777 14.781 1 93.38 239 ASP B CA 1
ATOM 3900 C C . ASP B 1 239 ? 8.922 -5.387 13.867 1 93.38 239 ASP B C 1
ATOM 3902 O O . ASP B 1 239 ? 10.086 -5.426 14.273 1 93.38 239 ASP B O 1
ATOM 3906 N N . THR B 1 240 ? 8.578 -5.062 12.703 1 93.31 240 THR B N 1
ATOM 3907 C CA . THR B 1 240 ? 9.602 -4.723 11.727 1 93.31 240 THR B CA 1
ATOM 3908 C C . THR B 1 240 ? 10.359 -3.465 12.148 1 93.31 240 THR B C 1
ATOM 3910 O O . THR B 1 240 ? 11.586 -3.406 12.039 1 93.31 240 THR B O 1
ATOM 3913 N N . SER B 1 241 ? 9.625 -2.449 12.578 1 90.12 241 SER B N 1
ATOM 3914 C CA . SER B 1 241 ? 10.258 -1.224 13.055 1 90.12 241 SER B CA 1
ATOM 3915 C C . SER B 1 241 ? 11.195 -1.504 14.219 1 90.12 241 SER B C 1
ATOM 3917 O O . SER B 1 241 ? 12.289 -0.937 14.297 1 90.12 241 SER B O 1
ATOM 3919 N N . ALA B 1 242 ? 10.773 -2.361 15.078 1 89.94 242 ALA B N 1
ATOM 3920 C CA . ALA B 1 242 ? 11.602 -2.744 16.219 1 89.94 242 ALA B CA 1
ATOM 3921 C C . ALA B 1 242 ? 12.867 -3.459 15.766 1 89.94 242 ALA B C 1
ATOM 3923 O O . ALA B 1 242 ? 13.953 -3.207 16.297 1 89.94 242 ALA B O 1
ATOM 3924 N N . ASP B 1 243 ? 12.766 -4.316 14.805 1 89.62 243 ASP B N 1
ATOM 3925 C CA . ASP B 1 243 ? 13.898 -5.074 14.281 1 89.62 243 ASP B CA 1
ATOM 3926 C C . ASP B 1 243 ? 14.914 -4.152 13.609 1 89.62 243 ASP B C 1
ATOM 3928 O O . ASP B 1 243 ? 16.125 -4.336 13.758 1 89.62 243 ASP B O 1
ATOM 3932 N N . ILE B 1 244 ? 14.43 -3.242 12.891 1 87.69 244 ILE B N 1
ATOM 3933 C CA . ILE B 1 244 ? 15.297 -2.297 12.188 1 87.69 244 ILE B CA 1
ATOM 3934 C C . ILE B 1 244 ? 16.094 -1.479 13.203 1 87.69 244 ILE B C 1
ATOM 3936 O O . ILE B 1 244 ? 17.297 -1.26 13.031 1 87.69 244 ILE B O 1
ATOM 3940 N N . LEU B 1 245 ? 15.375 -1.06 14.188 1 81.62 245 LEU B N 1
ATOM 3941 C CA . LEU B 1 245 ? 16.016 -0.26 15.227 1 81.62 245 LEU B CA 1
ATOM 3942 C C . LEU B 1 245 ? 17.062 -1.08 15.969 1 81.62 245 LEU B C 1
ATOM 3944 O O . LEU B 1 245 ? 18.141 -0.564 16.328 1 81.62 245 LEU B O 1
ATOM 3948 N N . ALA B 1 246 ? 16.734 -2.324 16.156 1 83.62 246 ALA B N 1
ATOM 3949 C CA . ALA B 1 246 ? 17.656 -3.219 16.844 1 83.62 246 ALA B CA 1
ATOM 3950 C C . ALA B 1 246 ? 18.891 -3.496 15.977 1 83.62 246 ALA B C 1
ATOM 3952 O O . ALA B 1 246 ? 20 -3.652 16.5 1 83.62 246 ALA B O 1
ATOM 3953 N N . GLY B 1 247 ? 18.688 -3.645 14.688 1 74.12 247 GLY B N 1
ATOM 3954 C CA . GLY B 1 247 ? 19.797 -3.902 13.781 1 74.12 247 GLY B CA 1
ATOM 3955 C C . GLY B 1 247 ? 20.703 -2.703 13.586 1 74.12 247 GLY B C 1
ATOM 3956 O O . GLY B 1 247 ? 21.859 -2.854 13.203 1 74.12 247 GLY B O 1
ATOM 3957 N N . MET B 1 248 ? 20.266 -1.532 13.82 1 63.66 248 MET B N 1
ATOM 3958 C CA . MET B 1 248 ? 21.047 -0.296 13.703 1 63.66 248 MET B CA 1
ATOM 3959 C C . MET B 1 248 ? 21.953 -0.102 14.906 1 63.66 248 MET B C 1
ATOM 3961 O O . MET B 1 248 ? 22.969 0.587 14.82 1 63.66 248 MET B O 1
ATOM 3965 N N . VAL B 1 249 ? 21.609 -0.671 16.016 1 54.03 249 VAL B N 1
ATOM 3966 C CA . VAL B 1 249 ? 22.422 -0.526 17.234 1 54.03 249 VAL B CA 1
ATOM 3967 C C . VAL B 1 249 ? 23.547 -1.556 17.234 1 54.03 249 VAL B C 1
ATOM 3969 O O . VAL B 1 249 ? 24.578 -1.352 17.859 1 54.03 249 VAL B O 1
ATOM 3972 N N . VAL B 1 250 ? 23.578 -2.604 16.469 1 39.91 250 VAL B N 1
ATOM 3973 C CA . VAL B 1 250 ? 24.703 -3.545 16.469 1 39.91 250 VAL B CA 1
ATOM 3974 C C . VAL B 1 250 ? 25.719 -3.143 15.406 1 39.91 250 VAL B C 1
ATOM 3976 O O . VAL B 1 250 ? 25.344 -2.656 14.336 1 39.91 250 VAL B O 1
#

Radius of gyration: 31.74 Å; Cα contacts (8 Å, |Δi|>4): 491; chains: 2; bounding box: 48×98×72 Å

InterPro domains:
  IPR003890 MIF4G-like, type 3 [PF02854] (10-224)
  IPR003890 MIF4G-like, type 3 [SM00543] (8-225)
  IPR016024 Armadillo-type fold [SSF48371] (17-227)
  IPR051367 mRNA Translation Regulation/Replication-dependent Histone mRNA Translation [PTHR23254] (31-234)

pLDDT: mean 86.06, std 13.02, range [39.19, 97.81]